Protein AF-A0A969P3Y6-F1 (afdb_monomer_lite)

pLDDT: mean 85.13, std 18.89, range [24.38, 98.81]

Secondary structure (DSSP, 8-state):
-EEEEEE-GGGGG---TT-S----S-------------PPP------TTHHHHHHHHSPPTTTTSHHHHHHHHHH--HHHHHHHH-TTS-HHHHHHHB-SSSS-TTSTT---TT-----S-HHHHHHHHHHTT-B--TT-SS-B-TT--B-EEEEEEE--HHHHHHHHHHHHHHHHHH--EEEEEEE-HHHHT-TTSTTTTT--SEEEEEEE--SS---HHHHSGGGS--GGGTT-SS-TT----HHHHHHHHHHHH---HHHHHHHHHHHHHHHHHHT-EEEEEEPPP-----TTEES---BTTB-GGGGGGG-EETT---------SS--S-S-TTS---HHHHHHHHHHHSS-SEE-GGGS-EESSBSS---TTTTSEEEEEEEE-TT-EEEBTTS-EEE--TT-EEE-TTS-EEE--SS-EEEEEEEE---B-

Radius of gyration: 25.03 Å; chains: 1; bounding box: 59×76×66 Å

Sequence (437 aa):
MAVETTEPTSAATDTDASATSEPDATETDTDASADSTTTPDDTATSDPGTEGSEIYTTPHPILSDVRVRQAIAYCANRLELIESVYPTLSEAEREELLMDTFLPRSHWAYTDDGITVYPFDPEKGQQLLEEAGWTLPDGEEIRVNADGDLLSVEFLTTDAQFRQTWSAVLEQQLRSNCGIDMVRNHTSASFVFGADSGLNRREFELAGFAWVGSVDPKGRTLYACDQSPLPSNNWEGQNYMGWCNERASQAIAIANSSLDREVRQEQYGIVQQEFTKDMVSLPLFNRLETEAASNNLVGFQPNPTEYYAANIHEWDMADDTDTVVIGFSQEPTTLFNLTESNANTRIVAGLLLNAPSATSYSYDYQPAALTQLPTIENGGATLETVEVQAGDMVWSADGQAIALEPGVEVVNVDNETVPFEGEPIMMNQLSVTFEYV

Structure (mmCIF, N/CA/C/O backbone):
data_AF-A0A969P3Y6-F1
#
_entry.id   AF-A0A969P3Y6-F1
#
loop_
_atom_site.group_PDB
_atom_site.id
_atom_site.type_symbol
_atom_site.label_atom_id
_atom_site.label_alt_id
_atom_site.label_comp_id
_atom_site.label_asym_id
_atom_site.label_entity_id
_atom_site.label_seq_id
_atom_site.pdbx_PDB_ins_code
_atom_site.Cartn_x
_atom_site.Cartn_y
_atom_site.Cartn_z
_atom_site.occupancy
_atom_site.B_iso_or_equiv
_atom_site.auth_seq_id
_atom_site.auth_comp_id
_atom_site.auth_asym_id
_atom_site.auth_atom_id
_atom_site.pdbx_PDB_model_num
ATOM 1 N N . MET A 1 1 ? -6.415 -7.490 9.780 1.00 91.00 1 MET A N 1
ATOM 2 C CA . MET A 1 1 ? -6.613 -6.272 8.950 1.00 91.00 1 MET A CA 1
ATOM 3 C C . MET A 1 1 ? -5.374 -5.401 9.098 1.00 91.00 1 MET A C 1
ATOM 5 O O . MET A 1 1 ? -4.800 -5.392 10.178 1.00 91.00 1 MET A O 1
ATOM 9 N N . ALA A 1 2 ? -4.935 -4.717 8.044 1.00 86.00 2 ALA A N 1
ATOM 10 C CA . ALA A 1 2 ? -3.775 -3.822 8.115 1.00 86.00 2 ALA A CA 1
ATOM 11 C C . ALA A 1 2 ? -4.185 -2.351 8.343 1.00 86.00 2 ALA A C 1
ATOM 13 O O . ALA A 1 2 ? -5.320 -1.958 8.068 1.00 86.00 2 ALA A O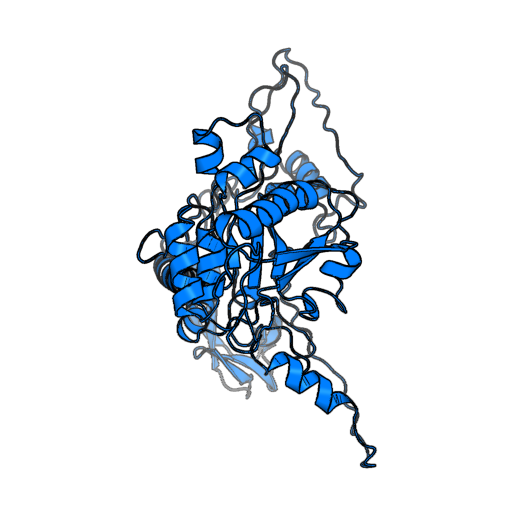 1
ATOM 14 N N . VAL A 1 3 ? -3.271 -1.549 8.885 1.00 91.62 3 VAL A N 1
ATOM 15 C CA . VAL A 1 3 ? -3.385 -0.093 9.038 1.00 91.62 3 VAL A CA 1
ATOM 16 C C . VAL A 1 3 ? -2.071 0.506 8.550 1.00 91.62 3 VAL A C 1
ATOM 18 O O . VAL A 1 3 ? -1.028 0.345 9.184 1.00 91.62 3 VAL A O 1
ATOM 21 N N . GLU A 1 4 ? -2.097 1.153 7.394 1.00 89.06 4 GLU A N 1
ATOM 22 C CA . GLU A 1 4 ? -0.883 1.357 6.602 1.00 89.06 4 GLU A CA 1
ATOM 23 C C . GLU A 1 4 ? -0.630 2.839 6.340 1.00 89.06 4 GLU A C 1
ATOM 25 O O . GLU A 1 4 ? -1.529 3.601 5.992 1.00 89.06 4 GLU A O 1
ATOM 30 N N . THR A 1 5 ? 0.623 3.254 6.485 1.00 83.38 5 THR A N 1
ATOM 31 C CA . THR A 1 5 ? 1.131 4.501 5.893 1.00 83.38 5 THR A CA 1
ATOM 32 C C . THR A 1 5 ? 1.957 4.157 4.662 1.00 83.38 5 THR A C 1
ATOM 34 O O . THR A 1 5 ? 2.551 3.083 4.634 1.00 83.38 5 THR A O 1
ATOM 37 N N . THR A 1 6 ? 2.098 5.068 3.709 1.00 79.62 6 THR A N 1
ATOM 38 C CA . THR A 1 6 ? 2.984 4.842 2.555 1.00 79.62 6 THR A CA 1
ATOM 39 C C . THR A 1 6 ? 4.203 5.729 2.653 1.00 79.62 6 THR A C 1
ATOM 41 O O . THR A 1 6 ? 4.089 6.919 2.934 1.00 79.62 6 THR A O 1
ATOM 44 N N . GLU A 1 7 ? 5.371 5.149 2.456 1.00 78.50 7 GLU A N 1
ATOM 45 C CA . GLU A 1 7 ? 6.631 5.864 2.383 1.00 78.50 7 GLU A CA 1
ATOM 46 C C . GLU A 1 7 ? 6.941 6.291 0.950 1.00 78.50 7 GLU A C 1
ATOM 48 O O . GLU A 1 7 ? 6.600 5.575 0.002 1.00 78.50 7 GLU A O 1
ATOM 53 N N . PRO A 1 8 ? 7.571 7.460 0.771 1.00 70.19 8 PRO A N 1
ATOM 54 C CA . PRO A 1 8 ? 8.028 7.881 -0.540 1.00 70.19 8 PRO A CA 1
ATOM 55 C C . PRO A 1 8 ? 9.098 6.917 -1.068 1.00 70.19 8 PRO A C 1
ATOM 57 O O . PRO A 1 8 ? 9.823 6.288 -0.301 1.00 70.19 8 PRO A O 1
ATOM 60 N N . THR A 1 9 ? 9.238 6.812 -2.389 1.00 67.50 9 THR A N 1
ATOM 61 C CA . THR A 1 9 ? 10.280 5.985 -3.024 1.00 67.50 9 THR A CA 1
ATOM 62 C C . THR A 1 9 ? 11.689 6.404 -2.580 1.00 67.50 9 THR A C 1
ATOM 64 O O . THR A 1 9 ? 12.592 5.571 -2.477 1.00 67.50 9 THR A O 1
ATOM 67 N N . SER A 1 10 ? 11.877 7.691 -2.274 1.00 57.78 10 SER A N 1
ATOM 68 C CA . SER A 1 10 ? 13.124 8.250 -1.739 1.00 57.78 10 SER A CA 1
ATOM 69 C C . SER A 1 10 ? 13.493 7.716 -0.341 1.00 57.78 10 SER A C 1
ATOM 71 O O . SER A 1 10 ? 14.684 7.665 -0.005 1.00 57.78 10 SER A O 1
ATOM 73 N N . ALA A 1 11 ? 12.513 7.206 0.419 1.00 52.41 11 ALA A N 1
ATOM 74 C CA . ALA A 1 11 ? 12.687 6.730 1.793 1.00 52.41 11 ALA A CA 1
ATOM 75 C C . ALA A 1 11 ? 13.373 5.384 1.954 1.00 52.41 11 ALA A C 1
ATOM 77 O O . ALA A 1 11 ? 13.751 5.023 3.065 1.00 52.41 11 ALA A O 1
ATOM 78 N N . ALA A 1 12 ? 13.722 4.711 0.856 1.00 50.59 12 ALA A N 1
ATOM 79 C CA . ALA A 1 12 ? 14.690 3.615 0.906 1.00 50.59 12 ALA A CA 1
ATOM 80 C C . ALA A 1 12 ? 16.062 4.037 1.507 1.00 50.59 12 ALA A C 1
ATOM 82 O O . ALA A 1 12 ? 16.940 3.195 1.708 1.00 50.59 12 ALA A O 1
ATOM 83 N N . THR A 1 13 ? 16.277 5.339 1.751 1.00 39.97 13 THR A N 1
ATOM 84 C CA . THR A 1 13 ? 17.450 5.929 2.413 1.00 39.97 13 THR A CA 1
ATOM 85 C C . THR A 1 13 ? 17.350 6.053 3.933 1.00 39.97 13 THR A C 1
ATOM 87 O O . THR A 1 13 ? 18.408 6.168 4.569 1.00 39.97 13 THR A O 1
ATOM 90 N N . ASP A 1 14 ? 16.150 6.036 4.527 1.00 35.59 14 ASP A N 1
ATOM 91 C CA . ASP A 1 14 ? 15.998 6.449 5.921 1.00 35.59 14 ASP A CA 1
ATOM 92 C C . ASP A 1 14 ? 16.254 5.292 6.892 1.00 35.59 14 ASP A C 1
ATOM 94 O O . ASP A 1 14 ? 15.471 4.364 7.097 1.00 35.59 14 ASP A O 1
ATOM 98 N N . THR A 1 15 ? 17.429 5.357 7.507 1.00 34.34 15 THR A N 1
ATOM 99 C CA . THR A 1 15 ? 17.795 4.567 8.671 1.00 34.34 15 THR A CA 1
ATOM 100 C C . THR A 1 15 ? 17.066 5.119 9.894 1.00 34.34 15 THR A C 1
ATOM 102 O O . THR A 1 15 ? 17.700 5.729 10.762 1.00 34.34 15 THR A O 1
ATOM 105 N N . ASP A 1 16 ? 15.767 4.850 10.037 1.00 32.66 16 ASP A N 1
ATOM 106 C CA . ASP A 1 16 ? 15.276 4.659 11.398 1.00 32.66 16 ASP A CA 1
ATOM 107 C C . ASP A 1 16 ? 16.062 3.452 11.925 1.00 32.66 16 ASP A C 1
ATOM 109 O O . ASP A 1 16 ? 16.075 2.379 11.315 1.00 32.66 16 ASP A O 1
ATOM 113 N N . ALA A 1 17 ? 16.829 3.638 12.998 1.00 27.12 17 ALA A N 1
ATOM 114 C CA . ALA A 1 17 ? 17.857 2.707 13.477 1.00 27.12 17 ALA A CA 1
ATOM 115 C C . ALA A 1 17 ? 17.296 1.370 14.031 1.00 27.12 17 ALA A C 1
ATOM 117 O O . ALA A 1 17 ? 17.933 0.707 14.850 1.00 27.12 17 ALA A O 1
ATOM 118 N N . SER A 1 18 ? 16.109 0.970 13.569 1.00 29.11 18 SER A N 1
ATOM 119 C CA . SER A 1 18 ? 15.451 -0.321 13.746 1.00 29.11 18 SER A CA 1
ATOM 120 C C . SER A 1 18 ? 15.251 -1.097 12.428 1.00 29.11 18 SER A C 1
ATOM 122 O O . SER A 1 18 ? 14.899 -2.273 12.487 1.00 29.11 18 SER A O 1
ATOM 124 N N . ALA A 1 19 ? 15.520 -0.511 11.252 1.00 31.53 19 ALA A N 1
ATOM 125 C CA . ALA A 1 19 ? 15.276 -1.126 9.944 1.00 31.53 19 ALA A CA 1
ATOM 126 C C . ALA A 1 19 ? 16.321 -2.198 9.560 1.00 31.53 19 ALA A C 1
ATOM 128 O O . ALA A 1 19 ? 17.075 -2.073 8.597 1.00 31.53 19 ALA A O 1
ATOM 129 N N . THR A 1 20 ? 16.344 -3.316 10.285 1.00 28.52 20 THR A N 1
ATOM 130 C CA . THR A 1 20 ? 16.565 -4.603 9.615 1.00 28.52 20 THR A CA 1
ATOM 131 C C . THR A 1 20 ? 15.234 -4.988 8.966 1.00 28.52 20 THR A C 1
ATOM 133 O O . THR A 1 20 ? 14.352 -5.489 9.661 1.00 28.52 20 THR A O 1
ATOM 136 N N . SER A 1 21 ? 15.116 -4.657 7.673 1.00 43.12 21 SER A N 1
ATOM 137 C CA . SER A 1 21 ? 14.054 -4.998 6.707 1.00 43.12 21 SER A CA 1
ATOM 138 C C . SER A 1 21 ? 12.615 -4.638 7.102 1.00 43.12 21 SER A C 1
ATOM 140 O O . SER A 1 21 ? 11.874 -5.491 7.583 1.00 43.12 21 SER A O 1
ATOM 142 N N . GLU A 1 22 ? 12.190 -3.400 6.826 1.00 49.25 22 GLU A N 1
ATOM 143 C CA . GLU A 1 22 ? 10.778 -3.142 6.496 1.00 49.25 22 GLU A CA 1
ATOM 144 C C . GLU A 1 22 ? 10.428 -3.853 5.172 1.00 49.25 22 GLU A C 1
ATOM 146 O O . GLU A 1 22 ? 11.333 -4.130 4.376 1.00 49.25 22 GLU A O 1
ATOM 151 N N . PRO A 1 23 ? 9.155 -4.218 4.933 1.00 48.88 23 PRO A N 1
ATOM 152 C CA . PRO A 1 23 ? 8.772 -4.916 3.721 1.00 48.88 23 PRO A CA 1
ATOM 153 C C . PRO A 1 23 ? 8.865 -3.936 2.551 1.00 48.88 23 PRO A C 1
ATOM 155 O O . PRO A 1 23 ? 8.023 -3.062 2.361 1.00 48.88 23 PRO A O 1
ATOM 158 N N . ASP A 1 24 ? 9.936 -4.072 1.782 1.00 43.28 24 ASP A N 1
ATOM 159 C CA . ASP A 1 24 ? 10.091 -3.373 0.521 1.00 43.28 24 ASP A CA 1
ATOM 160 C C . ASP A 1 24 ? 9.062 -3.942 -0.476 1.00 43.28 24 ASP A C 1
ATOM 162 O O . ASP A 1 24 ? 8.789 -5.147 -0.495 1.00 43.28 24 ASP A O 1
ATOM 166 N N . ALA A 1 25 ? 8.481 -3.086 -1.319 1.00 38.41 25 ALA A N 1
ATOM 167 C CA . ALA A 1 25 ? 7.599 -3.519 -2.410 1.00 38.41 25 ALA A CA 1
ATOM 168 C C . ALA A 1 25 ? 8.383 -4.244 -3.526 1.00 38.41 25 ALA A C 1
ATOM 170 O O . ALA A 1 25 ? 7.842 -4.579 -4.585 1.00 38.41 25 ALA A O 1
ATOM 171 N N . THR A 1 26 ? 9.682 -4.477 -3.313 1.00 35.44 26 THR A N 1
ATOM 172 C CA . THR A 1 26 ? 10.519 -5.291 -4.175 1.00 35.44 26 THR A CA 1
ATOM 173 C C . THR A 1 26 ? 10.137 -6.760 -4.019 1.00 35.44 26 THR A C 1
ATOM 175 O O . THR A 1 26 ? 10.695 -7.501 -3.218 1.00 35.44 26 THR A O 1
ATOM 178 N N . GLU A 1 27 ? 9.189 -7.211 -4.847 1.00 37.91 27 GLU A N 1
ATOM 179 C CA . GLU A 1 27 ? 9.102 -8.631 -5.194 1.00 37.91 27 GLU A CA 1
ATOM 180 C C . GLU A 1 27 ? 10.489 -9.042 -5.707 1.00 37.91 27 GLU A C 1
ATOM 182 O O . GLU A 1 27 ? 10.922 -8.598 -6.780 1.00 37.91 27 GLU A O 1
ATOM 187 N N . THR A 1 28 ? 11.218 -9.826 -4.916 1.00 28.14 28 THR A N 1
ATOM 188 C CA . THR A 1 28 ? 12.284 -10.654 -5.451 1.00 28.14 28 THR A CA 1
ATOM 189 C C . THR A 1 28 ? 11.595 -11.762 -6.228 1.00 28.14 28 THR A C 1
ATOM 191 O O . THR A 1 28 ? 10.902 -12.578 -5.625 1.00 28.14 28 THR A O 1
ATOM 194 N N . ASP A 1 29 ? 11.790 -11.806 -7.546 1.00 26.53 29 ASP A N 1
ATOM 195 C CA . ASP A 1 29 ? 11.597 -13.034 -8.319 1.00 26.53 29 ASP A CA 1
ATOM 196 C C . ASP A 1 29 ? 12.613 -14.064 -7.804 1.00 26.53 29 ASP A C 1
ATOM 198 O O . ASP A 1 29 ? 13.696 -14.254 -8.359 1.00 26.53 29 ASP A O 1
ATOM 202 N N . THR A 1 30 ? 12.324 -14.682 -6.663 1.00 26.14 30 THR A N 1
ATOM 203 C CA . THR A 1 30 ? 13.004 -15.898 -6.241 1.00 26.14 30 THR A CA 1
ATOM 204 C C . THR A 1 30 ? 12.264 -17.061 -6.862 1.00 26.14 30 THR A C 1
ATOM 206 O O . THR A 1 30 ? 11.491 -17.755 -6.205 1.00 26.14 30 THR A O 1
ATOM 209 N N . ASP A 1 31 ? 12.562 -17.293 -8.136 1.00 28.64 31 ASP A N 1
ATOM 210 C CA . ASP A 1 31 ? 12.512 -18.627 -8.715 1.00 28.64 31 ASP A CA 1
ATOM 211 C C . ASP A 1 31 ? 13.604 -19.460 -8.020 1.00 28.64 31 ASP A C 1
ATOM 213 O O . ASP A 1 31 ? 14.749 -19.583 -8.458 1.00 28.64 31 ASP A O 1
ATOM 217 N N . ALA A 1 32 ? 13.281 -19.957 -6.827 1.00 24.62 32 ALA A N 1
ATOM 218 C CA . ALA A 1 32 ? 14.110 -20.898 -6.094 1.00 24.62 32 ALA A CA 1
ATOM 219 C C . ALA A 1 32 ? 13.413 -22.256 -6.120 1.00 24.62 32 ALA A C 1
ATOM 221 O O . ALA A 1 32 ? 12.690 -22.640 -5.202 1.00 24.62 32 ALA A O 1
ATOM 222 N N . SER A 1 33 ? 13.658 -22.989 -7.206 1.00 24.38 33 SER A N 1
ATOM 223 C CA . SER A 1 33 ? 13.419 -24.426 -7.297 1.00 24.38 33 SER A CA 1
ATOM 224 C C . SER A 1 33 ? 14.008 -25.129 -6.069 1.00 24.38 33 SER A C 1
ATOM 226 O O . SER A 1 33 ? 15.223 -25.144 -5.848 1.00 24.38 33 SER A O 1
ATOM 228 N N . ALA A 1 34 ? 13.130 -25.686 -5.237 1.00 24.72 34 ALA A N 1
ATOM 229 C CA . ALA A 1 34 ? 13.506 -26.508 -4.103 1.00 24.72 34 ALA A CA 1
ATOM 230 C C . ALA A 1 34 ? 13.937 -27.897 -4.599 1.00 24.72 34 ALA A C 1
ATOM 232 O O . ALA A 1 34 ? 13.100 -28.765 -4.849 1.00 24.72 34 ALA A O 1
ATOM 233 N N . ASP A 1 35 ? 15.247 -28.135 -4.701 1.00 27.16 35 ASP A N 1
ATOM 234 C CA . ASP A 1 35 ? 15.779 -29.498 -4.749 1.00 27.16 35 ASP A CA 1
ATOM 235 C C . ASP A 1 35 ? 15.896 -30.052 -3.322 1.00 27.16 35 ASP A C 1
ATOM 237 O O . ASP A 1 35 ? 16.720 -29.620 -2.514 1.00 27.16 35 ASP A O 1
ATOM 241 N N . SER A 1 36 ? 15.043 -31.023 -3.006 1.00 24.70 36 SER A N 1
ATOM 242 C CA . SER A 1 36 ? 15.233 -31.931 -1.877 1.00 24.70 36 SER A CA 1
ATOM 243 C C . SER A 1 36 ? 14.498 -33.239 -2.153 1.00 24.70 36 SER A C 1
ATOM 245 O O . SER A 1 36 ? 13.406 -33.516 -1.649 1.00 24.70 36 SER A O 1
ATOM 247 N N . THR A 1 37 ? 15.106 -34.091 -2.978 1.00 27.83 37 THR A N 1
ATOM 248 C CA . THR A 1 37 ? 14.718 -35.501 -3.046 1.00 27.83 37 THR A CA 1
ATOM 249 C C . THR A 1 37 ? 15.161 -36.226 -1.774 1.00 27.83 37 THR A C 1
ATOM 251 O O . THR A 1 37 ? 16.279 -36.735 -1.692 1.00 27.83 37 THR A O 1
ATOM 254 N N . THR A 1 38 ? 14.262 -36.357 -0.800 1.00 26.83 38 THR A N 1
ATOM 255 C CA . THR A 1 38 ? 14.340 -37.439 0.193 1.00 26.83 38 THR A CA 1
ATOM 256 C C . THR A 1 38 ? 12.955 -38.020 0.449 1.00 26.83 38 THR A C 1
ATOM 258 O O . THR A 1 38 ? 12.089 -37.385 1.037 1.00 26.83 38 THR A O 1
ATOM 261 N N . THR A 1 39 ? 12.751 -39.253 -0.011 1.00 29.27 39 THR A N 1
ATOM 262 C CA . THR A 1 39 ? 11.602 -40.107 0.322 1.00 29.27 39 THR A CA 1
ATOM 263 C C . THR A 1 39 ? 11.512 -40.341 1.835 1.00 29.27 39 THR A C 1
ATOM 265 O O . THR A 1 39 ? 12.500 -40.829 2.397 1.00 29.27 39 THR A O 1
ATOM 268 N N . PRO A 1 40 ? 10.363 -40.101 2.495 1.00 33.41 40 PRO A N 1
ATOM 269 C CA . PRO A 1 40 ? 10.151 -40.536 3.869 1.00 33.41 40 PRO A CA 1
ATOM 270 C C . PRO A 1 40 ? 9.659 -41.986 3.898 1.00 33.41 40 PRO A C 1
ATOM 272 O O . PRO A 1 40 ? 8.704 -42.352 3.216 1.00 33.41 40 PRO A O 1
ATOM 275 N N . ASP A 1 41 ? 10.337 -42.801 4.700 1.00 26.72 41 ASP A N 1
ATOM 276 C CA . ASP A 1 41 ? 9.896 -44.132 5.109 1.00 26.72 41 ASP A CA 1
ATOM 277 C C . ASP A 1 41 ? 8.777 -43.978 6.158 1.00 26.72 41 ASP A C 1
ATOM 279 O O . ASP A 1 41 ? 8.910 -43.221 7.125 1.00 26.72 41 ASP A O 1
ATOM 283 N N . ASP A 1 42 ? 7.664 -44.674 5.938 1.00 34.94 42 ASP A N 1
ATOM 284 C CA . ASP A 1 42 ? 6.438 -44.623 6.737 1.00 34.94 42 ASP A CA 1
ATOM 285 C C . ASP A 1 42 ? 6.679 -45.133 8.168 1.00 34.94 42 ASP A C 1
ATOM 287 O O . ASP A 1 42 ? 6.760 -46.338 8.418 1.00 34.94 42 ASP A O 1
ATOM 291 N N . THR A 1 43 ? 6.684 -44.228 9.150 1.00 28.95 43 THR A N 1
ATOM 292 C CA . THR A 1 43 ? 6.306 -44.573 10.529 1.00 28.95 43 THR A CA 1
ATOM 293 C C . THR A 1 43 ? 5.486 -43.445 11.142 1.00 28.95 43 THR A C 1
ATOM 295 O O . THR A 1 43 ? 5.985 -42.375 11.469 1.00 28.95 43 THR A O 1
ATOM 298 N N . ALA A 1 44 ? 4.187 -43.704 11.287 1.00 36.09 44 ALA A N 1
ATOM 299 C CA . ALA A 1 44 ? 3.222 -42.784 11.863 1.00 36.09 44 ALA A CA 1
ATOM 300 C C . ALA A 1 44 ? 3.530 -42.493 13.342 1.00 36.09 44 ALA A C 1
ATOM 302 O O . ALA A 1 44 ? 3.297 -43.325 14.224 1.00 36.09 44 ALA A O 1
ATOM 303 N N . THR A 1 45 ? 3.984 -41.275 13.611 1.00 29.34 45 THR A N 1
ATOM 304 C CA . THR A 1 45 ? 3.849 -40.602 14.905 1.00 29.34 45 THR A CA 1
ATOM 305 C C . THR A 1 45 ? 3.008 -39.355 14.683 1.00 29.34 45 THR A C 1
ATOM 307 O O . THR A 1 45 ? 3.297 -38.582 13.779 1.00 29.34 45 THR A O 1
ATOM 310 N N . SER A 1 46 ? 1.942 -39.208 15.472 1.00 31.14 46 SER A N 1
ATOM 311 C CA . SER A 1 46 ? 0.978 -38.104 15.423 1.00 31.14 46 SER A CA 1
ATOM 312 C C . SER A 1 46 ? 1.667 -36.741 15.314 1.00 31.14 46 SER A C 1
ATOM 314 O O . SER A 1 46 ? 2.413 -36.361 16.217 1.00 31.14 46 SER A O 1
ATOM 316 N N . ASP A 1 47 ? 1.400 -36.053 14.209 1.00 34.03 47 ASP A N 1
ATOM 317 C CA . ASP A 1 47 ? 1.963 -34.762 13.830 1.00 34.03 47 ASP A CA 1
ATOM 318 C C . ASP A 1 47 ? 1.311 -33.611 14.630 1.00 34.03 47 ASP A C 1
ATOM 320 O O . ASP A 1 47 ? 0.084 -33.472 14.596 1.00 34.03 47 ASP A O 1
ATOM 324 N N . PRO A 1 48 ? 2.084 -32.774 15.349 1.00 35.88 48 PRO A N 1
ATOM 325 C CA . PRO A 1 48 ? 1.575 -31.553 15.974 1.00 35.88 48 PRO A CA 1
ATOM 326 C C . PRO A 1 48 ? 1.157 -30.460 14.963 1.00 35.88 48 PRO A C 1
ATOM 328 O O . PRO A 1 48 ? 0.575 -29.458 15.369 1.00 35.88 48 PRO A O 1
ATOM 331 N N . GLY A 1 49 ? 1.383 -30.641 13.655 1.00 38.09 49 GLY A N 1
ATOM 332 C CA . GLY A 1 49 ? 1.030 -29.681 12.599 1.00 38.09 49 GLY A CA 1
ATOM 333 C C . GLY A 1 49 ? -0.469 -29.483 12.322 1.00 38.09 49 GLY A C 1
ATOM 334 O O . GLY A 1 49 ? -0.837 -28.562 11.594 1.00 38.09 49 GLY A O 1
ATOM 335 N N . THR A 1 50 ? -1.357 -30.296 12.906 1.00 37.84 50 THR A N 1
ATOM 336 C CA . THR A 1 50 ? -2.807 -30.179 12.636 1.00 37.84 50 THR A CA 1
ATOM 337 C C . THR A 1 50 ? -3.438 -28.961 13.329 1.00 37.84 50 THR A C 1
ATOM 339 O O . THR A 1 50 ? -4.351 -28.360 12.772 1.00 37.84 50 THR A O 1
ATOM 342 N N . GLU A 1 51 ? -2.920 -28.526 14.486 1.00 38.72 51 GLU A N 1
ATOM 343 C CA . GLU A 1 51 ? -3.448 -27.346 15.202 1.00 38.72 51 GLU A CA 1
ATOM 344 C C . GLU A 1 51 ? -3.098 -26.018 14.503 1.00 38.72 51 GLU A C 1
ATOM 346 O O . GLU A 1 51 ? -3.899 -25.087 14.515 1.00 38.72 51 GLU A O 1
ATOM 351 N N . GLY A 1 52 ? -1.940 -25.926 13.835 1.00 42.31 52 GLY A N 1
ATOM 352 C CA . GLY A 1 52 ? -1.503 -24.695 13.158 1.00 42.31 52 GLY A CA 1
ATOM 353 C C . GLY A 1 52 ? -2.291 -24.368 11.884 1.00 42.31 52 GLY A C 1
ATOM 354 O O . GLY A 1 52 ? -2.493 -23.202 11.568 1.00 42.31 52 GLY A O 1
ATOM 355 N N . SER A 1 53 ? -2.783 -25.383 11.168 1.00 48.97 53 SER A N 1
ATOM 356 C CA . SER A 1 53 ? -3.580 -25.222 9.940 1.00 48.97 53 SER A CA 1
ATOM 357 C C . SER A 1 53 ? -4.983 -24.647 10.203 1.00 48.97 53 SER A C 1
ATOM 359 O O . SER A 1 53 ? -5.516 -23.890 9.388 1.00 48.97 53 SER A O 1
ATOM 361 N N . GLU A 1 54 ? -5.607 -24.990 11.335 1.00 48.69 54 GLU A N 1
ATOM 362 C CA . GLU A 1 54 ? -6.973 -24.543 11.650 1.00 48.69 54 GLU A CA 1
ATOM 363 C C . GLU A 1 54 ? -7.046 -23.047 12.000 1.00 48.69 54 GLU A C 1
ATOM 365 O O . GLU A 1 54 ? -8.037 -22.390 11.676 1.00 48.69 54 GLU A O 1
ATOM 370 N N . ILE A 1 55 ? -5.986 -22.468 12.578 1.00 59.19 55 ILE A N 1
ATOM 371 C CA . ILE A 1 55 ? -5.948 -21.043 12.959 1.00 59.19 55 ILE A CA 1
ATOM 372 C C . ILE A 1 55 ? -6.084 -20.138 11.727 1.00 59.19 55 ILE A C 1
ATOM 374 O O . ILE A 1 55 ? -6.834 -19.167 11.755 1.00 59.19 55 ILE A O 1
ATOM 378 N N . TYR A 1 56 ? -5.430 -20.483 10.616 1.00 65.62 56 TYR A N 1
ATOM 379 C CA . TYR A 1 56 ? -5.444 -19.651 9.407 1.00 65.62 56 TYR A CA 1
ATOM 380 C C . TYR A 1 56 ? -6.661 -19.856 8.505 1.00 65.62 56 TYR A C 1
ATOM 382 O O . TYR A 1 56 ? -6.869 -19.081 7.571 1.00 65.62 56 TYR A O 1
ATOM 390 N N . THR A 1 57 ? -7.465 -20.884 8.780 1.00 65.81 57 THR A N 1
ATOM 391 C CA . THR A 1 57 ? -8.734 -21.149 8.087 1.00 65.81 57 THR A CA 1
ATOM 392 C C . THR A 1 57 ? -9.949 -20.719 8.912 1.00 65.81 57 THR A C 1
ATOM 394 O O . THR A 1 57 ? -11.058 -20.662 8.379 1.00 65.81 57 THR A O 1
ATOM 397 N N . THR A 1 58 ? -9.749 -20.362 10.185 1.00 75.25 58 THR A N 1
ATOM 398 C CA . THR A 1 58 ? -10.797 -19.845 11.068 1.00 75.25 58 THR A CA 1
ATOM 399 C C . THR A 1 58 ? -10.908 -18.325 10.918 1.00 75.25 58 THR A C 1
ATOM 401 O O . THR A 1 58 ? -9.947 -17.609 11.201 1.00 75.25 58 THR A O 1
ATOM 404 N N . PRO A 1 59 ? -12.066 -17.787 10.492 1.00 82.88 59 PRO A N 1
ATOM 405 C CA . PRO A 1 59 ? -12.263 -16.345 10.422 1.00 82.88 59 PRO A CA 1
ATOM 406 C C . PRO A 1 59 ? -12.123 -15.693 11.800 1.00 82.88 59 PRO A C 1
ATOM 408 O O . PRO A 1 59 ? -12.657 -16.194 12.789 1.00 82.88 59 PRO A O 1
ATOM 411 N N . HIS A 1 60 ? -11.459 -14.538 11.858 1.00 90.88 60 HIS A N 1
ATOM 412 C CA . HIS A 1 60 ? -11.324 -13.773 13.097 1.00 90.88 60 HIS A CA 1
ATOM 413 C C . HIS A 1 60 ? -12.713 -13.423 13.675 1.00 90.88 60 HIS A C 1
ATOM 415 O O . HIS A 1 60 ? -13.536 -12.864 12.944 1.00 90.88 60 HIS A O 1
ATOM 421 N N . PRO A 1 61 ? -12.994 -13.661 14.970 1.00 91.56 61 PRO A N 1
ATOM 422 C CA . PRO A 1 61 ? -14.344 -13.523 15.535 1.00 91.56 61 PRO A CA 1
ATOM 423 C C . PRO A 1 61 ? -14.919 -12.102 15.417 1.00 91.56 61 PRO A C 1
ATOM 425 O O . PRO A 1 61 ? -16.110 -11.933 15.190 1.00 91.56 61 PRO A O 1
ATOM 428 N N . ILE A 1 62 ? -14.061 -11.084 15.527 1.00 96.31 62 ILE A N 1
ATOM 429 C CA . ILE A 1 62 ? -14.421 -9.665 15.370 1.00 96.31 62 ILE A CA 1
ATOM 430 C C . ILE A 1 62 ? -14.243 -9.179 13.919 1.00 96.31 62 ILE A C 1
ATOM 432 O O . ILE A 1 62 ? -15.189 -8.737 13.274 1.00 96.31 62 ILE A O 1
ATOM 436 N N . LEU A 1 63 ? -13.017 -9.266 13.393 1.00 95.94 63 LEU A N 1
ATOM 437 C CA . LEU A 1 63 ? -12.620 -8.639 12.131 1.00 95.94 63 LEU A CA 1
ATOM 438 C C . LEU A 1 63 ? -13.069 -9.385 10.869 1.00 95.94 63 LEU A C 1
ATOM 440 O O . LEU A 1 63 ? -12.841 -8.870 9.776 1.00 95.94 63 LEU A O 1
ATOM 444 N N . SER A 1 64 ? -13.694 -10.565 10.972 1.00 94.06 64 SER A N 1
ATOM 445 C CA . SER A 1 64 ? -14.292 -11.236 9.805 1.00 94.06 64 SER A CA 1
ATOM 446 C C . SER A 1 64 ? -15.523 -10.495 9.273 1.00 94.06 64 SER A C 1
ATOM 448 O O . SER A 1 64 ? -15.768 -10.519 8.064 1.00 94.06 64 SER A O 1
ATOM 450 N N . ASP A 1 65 ? -16.240 -9.760 10.129 1.00 97.19 65 ASP A N 1
ATOM 451 C CA . ASP A 1 65 ? -17.347 -8.904 9.712 1.00 97.19 65 ASP A CA 1
ATOM 452 C C . ASP A 1 65 ? -16.820 -7.601 9.095 1.00 97.19 65 ASP A C 1
ATOM 454 O O . ASP A 1 65 ? -16.206 -6.762 9.761 1.00 97.19 65 ASP A O 1
ATOM 458 N N . VAL A 1 66 ? -17.093 -7.410 7.802 1.00 97.50 66 VAL A N 1
ATOM 459 C CA . VAL A 1 66 ? -16.694 -6.203 7.066 1.00 97.50 66 VAL A CA 1
ATOM 460 C C . VAL A 1 66 ? -17.228 -4.928 7.714 1.00 97.50 66 VAL A C 1
ATOM 462 O O . VAL A 1 66 ? -16.544 -3.911 7.694 1.00 97.50 66 VAL A O 1
ATOM 465 N N . ARG A 1 67 ? -18.394 -4.974 8.368 1.00 98.62 67 ARG A N 1
ATOM 466 C CA . ARG A 1 67 ? -18.986 -3.805 9.033 1.00 98.62 67 ARG A CA 1
ATOM 467 C C . ARG A 1 67 ? -18.129 -3.322 10.196 1.00 98.62 67 ARG A C 1
ATOM 469 O O . ARG A 1 67 ? -18.050 -2.118 10.411 1.00 98.62 67 ARG A O 1
ATOM 476 N N . VAL A 1 68 ? -17.441 -4.226 10.900 1.00 98.56 68 VAL A N 1
ATOM 477 C CA . VAL A 1 68 ? -16.506 -3.849 11.971 1.00 98.56 68 VAL A CA 1
ATOM 478 C C . VAL A 1 68 ? -15.263 -3.178 11.386 1.00 98.56 68 VAL A C 1
ATOM 480 O O . VAL A 1 68 ? -14.848 -2.133 11.881 1.00 98.56 68 VAL A O 1
ATOM 483 N N . ARG A 1 69 ? -14.709 -3.710 10.288 1.00 98.38 69 ARG A N 1
ATOM 484 C CA . ARG A 1 69 ? -13.560 -3.092 9.597 1.00 98.38 69 ARG A CA 1
ATOM 485 C C . ARG A 1 69 ? -13.904 -1.706 9.045 1.00 98.38 69 ARG A C 1
ATOM 487 O O . ARG A 1 69 ? -13.159 -0.750 9.233 1.00 98.38 69 ARG A O 1
ATOM 494 N N . GLN A 1 70 ? -15.075 -1.581 8.425 1.00 98.69 70 GLN A N 1
ATOM 495 C CA . GLN A 1 70 ? -15.609 -0.307 7.948 1.00 98.69 70 GLN A CA 1
ATOM 496 C C . GLN A 1 70 ? -15.868 0.668 9.100 1.00 98.69 70 GLN A C 1
ATOM 498 O O . GLN A 1 70 ? -15.563 1.851 8.969 1.00 98.69 70 GLN A O 1
ATOM 503 N N . ALA A 1 71 ? -16.379 0.192 10.240 1.00 98.75 71 ALA A N 1
ATOM 504 C CA . ALA A 1 71 ? -16.544 1.026 11.422 1.00 98.75 71 ALA A CA 1
ATOM 505 C C . ALA A 1 71 ? -15.203 1.588 11.899 1.00 98.75 71 ALA A C 1
ATOM 507 O O . ALA A 1 71 ? -15.106 2.798 12.051 1.00 98.75 71 ALA A O 1
ATOM 508 N N . ILE A 1 72 ? -14.156 0.763 12.037 1.00 98.69 72 ILE A N 1
ATOM 509 C CA . ILE A 1 72 ? -12.801 1.232 12.391 1.00 98.69 72 ILE A CA 1
ATOM 510 C C . ILE A 1 72 ? -12.370 2.396 11.483 1.00 98.69 72 ILE A C 1
ATOM 512 O O . ILE A 1 72 ? -11.921 3.424 11.988 1.00 98.69 72 ILE A O 1
ATOM 516 N N . ALA A 1 73 ? -12.578 2.275 10.167 1.00 98.44 73 ALA A N 1
ATOM 517 C CA . ALA A 1 73 ? -12.250 3.328 9.206 1.00 98.44 73 ALA A CA 1
ATOM 518 C C . ALA A 1 73 ? -13.060 4.623 9.421 1.00 98.44 73 ALA A C 1
ATOM 520 O O . ALA A 1 73 ? -12.481 5.706 9.447 1.00 98.44 73 ALA A O 1
ATOM 521 N N . TYR A 1 74 ? -14.378 4.525 9.630 1.00 98.75 74 TYR A N 1
ATOM 522 C CA . TYR A 1 74 ? -15.247 5.681 9.900 1.00 98.75 74 TYR A CA 1
ATOM 523 C C . TYR A 1 74 ? -14.958 6.363 11.249 1.00 98.75 74 TYR A C 1
ATOM 525 O O . TYR A 1 74 ? -15.137 7.574 11.388 1.00 98.75 74 TYR A O 1
ATOM 533 N N . CYS A 1 75 ? -14.508 5.599 12.246 1.00 98.50 75 CYS A N 1
ATOM 534 C CA . CYS A 1 75 ? -14.225 6.083 13.598 1.00 98.50 75 CYS A CA 1
ATOM 535 C C . CYS A 1 75 ? -12.840 6.740 13.736 1.00 98.50 75 CYS A C 1
ATOM 537 O O . CYS A 1 75 ? -12.577 7.376 14.762 1.00 98.50 75 CYS A O 1
ATOM 539 N N . ALA A 1 76 ? -11.971 6.597 12.730 1.00 98.44 76 ALA A N 1
ATOM 540 C CA . ALA A 1 76 ? -10.625 7.156 12.701 1.00 98.44 76 ALA A CA 1
ATOM 541 C C . ALA A 1 76 ? -10.603 8.522 11.992 1.00 98.44 76 ALA A C 1
ATOM 543 O O . ALA A 1 76 ? -10.821 8.624 10.782 1.00 98.44 76 ALA A O 1
ATOM 544 N N . ASN A 1 77 ? -10.276 9.590 12.723 1.00 98.44 77 ASN A N 1
ATOM 545 C CA . ASN A 1 77 ? -9.998 10.893 12.126 1.00 98.44 77 ASN A CA 1
ATOM 546 C C . ASN A 1 77 ? -8.551 10.923 11.611 1.00 98.44 77 ASN A C 1
ATOM 548 O O . ASN A 1 77 ? -7.617 11.310 12.322 1.00 98.44 77 ASN A O 1
ATOM 552 N N . ARG A 1 78 ? -8.376 10.508 10.349 1.00 97.88 78 ARG A N 1
ATOM 553 C CA . ARG A 1 78 ? -7.074 10.433 9.660 1.00 97.88 78 ARG A CA 1
ATOM 554 C C . ARG A 1 78 ? -6.334 11.778 9.604 1.00 97.88 78 ARG A C 1
ATOM 556 O O . ARG A 1 78 ? -5.111 11.782 9.667 1.00 97.88 78 ARG A O 1
ATOM 563 N N . LEU A 1 79 ? -7.028 12.920 9.586 1.00 98.06 79 LEU A N 1
ATOM 564 C CA . LEU A 1 79 ? -6.374 14.239 9.606 1.00 98.06 79 LEU A CA 1
ATOM 565 C C . LEU A 1 79 ? -5.751 14.583 10.967 1.00 98.06 79 LEU A C 1
ATOM 567 O O . LEU A 1 79 ? -4.686 15.203 11.013 1.00 98.06 79 LEU A O 1
ATOM 571 N N . GLU A 1 80 ? -6.379 14.170 12.070 1.00 98.19 80 GLU A N 1
ATOM 572 C CA . GLU A 1 80 ? -5.809 14.305 13.422 1.00 98.19 80 GLU A CA 1
ATOM 573 C C . GLU A 1 80 ? -4.639 13.336 13.643 1.00 98.19 80 GLU A C 1
ATOM 575 O O . GLU A 1 80 ? -3.664 13.674 14.315 1.00 98.19 80 GLU A O 1
ATOM 580 N N . LEU A 1 81 ? -4.700 12.149 13.031 1.00 98.38 81 LEU A N 1
ATOM 581 C CA . LEU A 1 81 ? -3.583 11.203 13.005 1.00 98.38 81 LEU A CA 1
ATOM 582 C C . LEU A 1 81 ? -2.353 11.833 12.337 1.00 98.38 81 LEU A C 1
ATOM 584 O O . LEU A 1 81 ? -1.273 11.817 12.929 1.00 98.38 81 LEU A O 1
ATOM 588 N N . ILE A 1 82 ? -2.531 12.462 11.170 1.00 98.06 82 ILE A N 1
ATOM 589 C CA . ILE A 1 82 ? -1.469 13.215 10.481 1.00 98.06 82 ILE A CA 1
ATOM 590 C C . ILE A 1 82 ? -0.979 14.381 11.352 1.00 98.06 82 ILE A C 1
ATOM 592 O O . ILE A 1 82 ? 0.226 14.562 11.503 1.00 98.06 82 ILE A O 1
ATOM 596 N N . GLU A 1 83 ? -1.881 15.149 11.975 1.00 98.06 83 GLU A N 1
ATOM 597 C CA . GLU A 1 83 ? -1.517 16.279 12.852 1.00 98.06 83 GLU A CA 1
ATOM 598 C C . GLU A 1 83 ? -0.606 15.868 14.005 1.00 98.06 83 GLU A C 1
ATOM 600 O O . GLU A 1 83 ? 0.308 16.603 14.373 1.00 98.06 83 GLU A O 1
ATOM 605 N N . SER A 1 84 ? -0.847 14.682 14.570 1.00 97.88 84 SER A N 1
ATOM 606 C CA . SER A 1 84 ? -0.092 14.186 15.720 1.00 97.88 84 SER A CA 1
ATOM 607 C C . SER A 1 84 ? 1.396 13.991 15.421 1.00 97.88 84 SER A C 1
ATOM 609 O O . SER A 1 84 ? 2.229 14.170 16.311 1.00 97.88 84 SER A O 1
ATOM 611 N N . VAL A 1 85 ? 1.733 13.657 14.170 1.00 96.38 85 VAL A N 1
ATOM 612 C CA . VAL A 1 85 ? 3.109 13.422 13.711 1.00 96.38 85 VAL A CA 1
ATOM 613 C C . VAL A 1 85 ? 3.669 14.578 12.878 1.00 96.38 85 VAL A C 1
ATOM 615 O O . VAL A 1 85 ? 4.880 14.787 12.877 1.00 96.38 85 VAL A O 1
ATOM 618 N N . TYR A 1 86 ? 2.807 15.382 12.250 1.00 96.25 86 TYR A N 1
ATOM 619 C CA . TYR A 1 86 ? 3.169 16.550 11.444 1.00 96.25 86 TYR A CA 1
ATOM 620 C C . TYR A 1 86 ? 2.384 17.810 11.876 1.00 96.25 86 TYR A C 1
ATOM 622 O O . TYR A 1 86 ? 1.594 18.359 11.102 1.00 96.25 86 TYR A O 1
ATOM 630 N N . PRO A 1 87 ? 2.607 18.327 13.101 1.00 95.88 87 PRO A N 1
ATOM 631 C CA . PRO A 1 87 ? 1.783 19.390 13.695 1.00 95.88 87 PRO A CA 1
ATOM 632 C C . PRO A 1 87 ? 1.959 20.770 13.045 1.00 95.88 87 PRO A C 1
ATOM 634 O O . PRO A 1 87 ? 1.243 21.712 13.375 1.00 95.88 87 PRO A O 1
ATOM 637 N N . THR A 1 88 ? 2.951 20.930 12.167 1.00 95.56 88 THR A N 1
ATOM 638 C CA . THR A 1 88 ? 3.235 22.196 11.479 1.00 95.56 88 THR A CA 1
ATOM 639 C C . THR A 1 88 ? 2.508 22.335 10.149 1.00 95.56 88 THR A C 1
ATOM 641 O O . THR A 1 88 ? 2.501 23.434 9.598 1.00 95.56 88 THR A O 1
ATOM 644 N N . LEU A 1 89 ? 1.930 21.249 9.628 1.00 96.00 89 LEU A N 1
ATOM 645 C CA . LEU A 1 89 ? 1.196 21.275 8.370 1.00 96.00 89 LEU A CA 1
ATOM 646 C C . LEU A 1 89 ? -0.147 21.981 8.551 1.00 96.00 89 LEU A C 1
ATOM 648 O O . LEU A 1 89 ? -0.882 21.758 9.520 1.00 96.00 89 LEU A O 1
ATOM 652 N N . SER A 1 90 ? -0.492 22.811 7.577 1.00 96.69 90 SER A N 1
ATOM 653 C CA . SER A 1 90 ? -1.853 23.302 7.409 1.00 96.69 90 SER A CA 1
ATOM 654 C C . SER A 1 90 ? -2.818 22.144 7.140 1.00 96.69 90 SER A C 1
ATOM 656 O O . SER A 1 90 ? -2.429 21.039 6.776 1.00 96.69 90 SER A O 1
ATOM 658 N N . GLU A 1 91 ? -4.113 22.380 7.332 1.00 94.62 91 GLU A N 1
ATOM 659 C CA . GLU A 1 91 ? -5.143 21.379 7.029 1.00 94.62 91 GLU A CA 1
ATOM 660 C C . GLU A 1 91 ? -5.107 20.939 5.558 1.00 94.62 91 GLU A C 1
ATOM 662 O O . GLU A 1 91 ? -5.139 19.745 5.292 1.00 94.62 91 GLU A O 1
ATOM 667 N N . ALA A 1 92 ? -4.915 21.878 4.624 1.00 96.19 92 ALA A N 1
ATOM 668 C CA . ALA A 1 92 ? -4.802 21.575 3.197 1.00 96.19 92 ALA A CA 1
ATOM 669 C C . ALA A 1 92 ? -3.598 20.666 2.881 1.00 96.19 92 ALA A C 1
ATOM 671 O O . ALA A 1 92 ? -3.742 19.694 2.150 1.00 96.19 92 ALA A O 1
ATOM 672 N N . GLU A 1 93 ? -2.433 20.925 3.484 1.00 95.12 93 GLU A N 1
ATOM 673 C CA . GLU A 1 93 ? -1.253 20.058 3.322 1.00 95.12 93 GLU A CA 1
ATOM 674 C C . GLU A 1 93 ? -1.493 18.658 3.907 1.00 95.12 93 GLU A C 1
ATOM 676 O O . GLU A 1 93 ? -1.017 17.668 3.361 1.00 95.12 93 GLU A O 1
ATOM 681 N N . ARG A 1 94 ? -2.263 18.537 4.998 1.00 96.06 94 ARG A N 1
ATOM 682 C CA . ARG A 1 94 ? -2.634 17.226 5.557 1.00 96.06 94 ARG A CA 1
ATOM 683 C C . ARG A 1 94 ? -3.613 16.471 4.660 1.00 96.06 94 ARG A C 1
ATOM 685 O O . ARG A 1 94 ? -3.487 15.258 4.523 1.00 96.06 94 ARG A O 1
ATOM 692 N N . GLU A 1 95 ? -4.564 17.163 4.037 1.00 95.19 95 GLU A N 1
ATOM 693 C CA . GLU A 1 95 ? -5.492 16.558 3.074 1.00 95.19 95 GLU A CA 1
ATOM 694 C C . GLU A 1 95 ? -4.767 15.975 1.853 1.00 95.19 95 GLU A C 1
ATOM 696 O O . GLU A 1 95 ? -5.171 14.923 1.357 1.00 95.19 95 GLU A O 1
ATOM 701 N N . GLU A 1 96 ? -3.677 16.603 1.403 1.00 93.12 96 GLU A N 1
ATOM 702 C CA . GLU A 1 96 ? -2.841 16.097 0.303 1.00 93.12 96 GLU A CA 1
ATOM 703 C C . GLU A 1 96 ? -2.124 14.781 0.648 1.00 93.12 96 GLU A C 1
ATOM 705 O O . GLU A 1 96 ? -1.830 13.986 -0.247 1.00 93.12 96 GLU A O 1
ATOM 710 N N . LEU A 1 97 ? -1.878 14.516 1.936 1.00 93.62 97 LEU A N 1
ATOM 711 C CA . LEU A 1 97 ? -1.241 13.279 2.389 1.00 93.62 97 LEU A CA 1
ATOM 712 C C . LEU A 1 97 ? -2.220 12.116 2.542 1.00 93.62 97 LEU A C 1
ATOM 714 O O . LEU A 1 97 ? -1.767 10.973 2.570 1.00 93.62 97 LEU A O 1
ATOM 718 N N . LEU A 1 98 ? -3.529 12.365 2.647 1.00 95.19 98 LEU A N 1
ATOM 719 C CA . LEU A 1 98 ? -4.515 11.303 2.851 1.00 95.19 98 LEU A CA 1
ATOM 720 C C . LEU A 1 98 ? -4.495 10.276 1.715 1.00 95.19 98 LEU A C 1
ATOM 722 O O . LEU A 1 98 ? -4.449 10.610 0.530 1.00 95.19 98 LEU A O 1
ATOM 726 N N . MET A 1 99 ? -4.612 9.007 2.097 1.00 94.31 99 MET A N 1
ATOM 727 C CA . MET A 1 99 ? -4.718 7.892 1.162 1.00 94.31 99 MET A CA 1
ATOM 728 C C . MET A 1 99 ? -6.034 7.164 1.361 1.00 94.31 99 MET A C 1
ATOM 730 O O . MET A 1 99 ? -6.380 6.821 2.483 1.00 94.31 99 MET A O 1
ATOM 734 N N . ASP A 1 100 ? -6.754 6.894 0.276 1.00 93.06 100 ASP A N 1
ATOM 735 C CA . ASP A 1 100 ? -8.003 6.118 0.310 1.00 93.06 100 ASP A CA 1
ATOM 736 C C . ASP A 1 100 ? -7.825 4.693 -0.237 1.00 93.06 100 ASP A C 1
ATOM 738 O O . ASP A 1 100 ? -8.679 3.837 -0.040 1.00 93.06 100 ASP A O 1
ATOM 742 N N . THR A 1 101 ? -6.698 4.428 -0.894 1.00 93.88 101 THR A N 1
ATOM 743 C CA . THR A 1 101 ? -6.312 3.144 -1.488 1.00 93.88 101 THR A CA 1
ATOM 744 C C . THR A 1 101 ? -4.803 2.939 -1.312 1.00 93.88 101 THR A C 1
ATOM 746 O O . THR A 1 101 ? -4.124 3.823 -0.793 1.00 93.88 101 THR A O 1
ATOM 749 N N . PHE A 1 102 ? -4.268 1.792 -1.729 1.00 91.56 102 PHE A N 1
ATOM 750 C CA . PHE A 1 102 ? -2.835 1.478 -1.648 1.00 91.56 102 PHE A CA 1
ATOM 751 C C . PHE A 1 102 ? -1.962 2.290 -2.624 1.00 91.56 102 PHE A C 1
ATOM 753 O O . PHE A 1 102 ? -0.740 2.250 -2.531 1.00 91.56 102 PHE A O 1
ATOM 760 N N . LEU A 1 103 ? -2.572 3.050 -3.541 1.00 92.62 103 LEU A N 1
ATOM 761 C CA . LEU A 1 103 ? -1.882 3.955 -4.461 1.00 92.62 103 LEU A CA 1
ATOM 762 C C . LEU A 1 103 ? -2.146 5.426 -4.111 1.00 92.62 103 LEU A C 1
ATOM 764 O O . LEU A 1 103 ? -3.293 5.802 -3.847 1.00 92.62 103 LEU A O 1
ATOM 768 N N . PRO A 1 104 ? -1.118 6.292 -4.149 1.00 90.19 104 PRO A N 1
ATOM 769 C CA . PRO A 1 104 ? -1.311 7.728 -4.008 1.00 90.19 104 PRO A CA 1
ATOM 770 C C . PRO A 1 104 ? -2.049 8.306 -5.223 1.00 90.19 104 PRO A C 1
ATOM 772 O O . PRO A 1 104 ? -1.917 7.808 -6.338 1.00 90.19 104 PRO A O 1
ATOM 775 N N . ARG A 1 105 ? -2.788 9.408 -5.027 1.00 90.25 105 ARG A N 1
ATOM 776 C CA . ARG A 1 105 ? -3.614 10.042 -6.080 1.00 90.25 105 ARG A CA 1
ATOM 777 C C . ARG A 1 105 ? -2.822 10.506 -7.306 1.00 90.25 105 ARG A C 1
ATOM 779 O O . ARG A 1 105 ? -3.389 10.649 -8.381 1.00 90.25 105 ARG A O 1
ATOM 786 N N . SER A 1 106 ? -1.528 10.772 -7.138 1.00 88.44 106 SER A N 1
ATOM 787 C CA . SER A 1 106 ? -0.617 11.153 -8.220 1.00 88.44 106 SER A CA 1
ATOM 788 C C . SER A 1 106 ? -0.138 9.970 -9.065 1.00 88.44 106 SER A C 1
ATOM 790 O O . SER A 1 106 ? 0.456 10.190 -10.114 1.00 88.44 106 SER A O 1
ATOM 792 N N . HIS A 1 107 ? -0.381 8.730 -8.637 1.00 93.12 107 HIS A N 1
ATOM 793 C CA . HIS A 1 107 ? 0.088 7.541 -9.334 1.00 93.12 107 HIS A CA 1
ATOM 794 C C . HIS A 1 107 ? -0.700 7.290 -10.621 1.00 93.12 107 HIS A C 1
ATOM 796 O O . HIS A 1 107 ? -1.926 7.320 -10.627 1.00 93.12 107 HIS A O 1
ATOM 802 N N . TRP A 1 108 ? -0.015 6.924 -11.708 1.00 94.06 108 TRP A N 1
ATOM 803 C CA . TRP A 1 108 ? -0.662 6.639 -12.998 1.00 94.06 108 TRP A CA 1
ATOM 804 C C . TRP A 1 108 ? -1.718 5.519 -12.978 1.00 94.06 108 TRP A C 1
ATOM 806 O O . TRP A 1 108 ? -2.561 5.470 -13.871 1.00 94.06 108 TRP A O 1
ATOM 816 N N . ALA A 1 109 ? -1.644 4.596 -12.014 1.00 95.75 109 ALA A N 1
ATOM 817 C CA . ALA A 1 109 ? -2.547 3.457 -11.865 1.00 95.75 109 ALA A CA 1
ATOM 818 C C . ALA A 1 109 ? -3.680 3.742 -10.869 1.00 95.75 109 ALA A C 1
ATOM 820 O O . ALA A 1 109 ? -4.542 2.890 -10.653 1.00 95.75 109 ALA A O 1
ATOM 821 N N . TYR A 1 110 ? -3.681 4.920 -10.241 1.00 95.69 110 TYR A N 1
ATOM 822 C CA . TYR A 1 110 ? -4.747 5.343 -9.347 1.00 95.69 110 TYR A CA 1
ATOM 823 C C . TYR A 1 110 ? -6.069 5.491 -10.109 1.00 95.69 110 TYR A C 1
ATOM 825 O O . TYR A 1 110 ? -6.100 5.940 -11.256 1.00 95.69 110 TYR A O 1
ATOM 833 N N . THR A 1 111 ? -7.173 5.147 -9.449 1.00 96.31 111 THR A N 1
ATOM 834 C CA . THR A 1 111 ? -8.519 5.473 -9.921 1.00 96.31 111 THR A CA 1
ATOM 835 C C . THR A 1 111 ?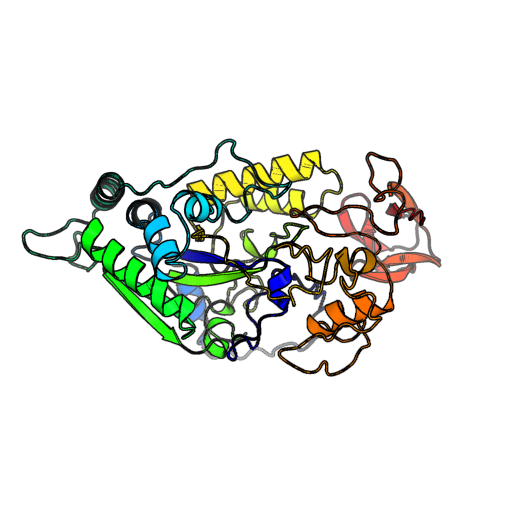 -9.330 6.100 -8.796 1.00 96.31 111 THR A C 1
ATOM 837 O O . THR A 1 111 ? -9.185 5.725 -7.634 1.00 96.31 111 THR A O 1
ATOM 840 N N . ASP A 1 112 ? -10.201 7.039 -9.146 1.00 95.38 112 ASP A N 1
ATOM 841 C CA . ASP A 1 112 ? -11.266 7.548 -8.284 1.00 95.38 112 ASP A CA 1
ATOM 842 C C . ASP A 1 112 ? -12.625 6.887 -8.589 1.00 95.38 112 ASP A C 1
ATOM 844 O O . ASP A 1 112 ? -13.575 7.032 -7.814 1.00 95.38 112 ASP A O 1
ATOM 848 N N . ASP A 1 113 ? -12.727 6.122 -9.681 1.00 96.44 113 ASP A N 1
ATOM 849 C CA . ASP A 1 113 ? -13.972 5.487 -10.100 1.00 96.44 113 ASP A CA 1
ATOM 850 C C . ASP A 1 113 ? -14.288 4.250 -9.253 1.00 96.44 113 ASP A C 1
ATOM 852 O O . ASP A 1 113 ? -13.504 3.305 -9.138 1.00 96.44 113 ASP A O 1
ATOM 856 N N . GLY A 1 114 ? -15.483 4.241 -8.664 1.00 95.75 114 GLY A N 1
ATOM 857 C CA . GLY A 1 114 ? -15.989 3.118 -7.875 1.00 95.75 114 GLY A CA 1
ATOM 858 C C . GLY A 1 114 ? -15.265 2.864 -6.547 1.00 95.75 114 GLY A C 1
ATOM 859 O O . GLY A 1 114 ? -15.544 1.849 -5.906 1.00 95.75 114 GLY A O 1
ATOM 860 N N . ILE A 1 115 ? -14.362 3.749 -6.115 1.00 96.75 115 ILE A N 1
ATOM 861 C CA . ILE A 1 115 ? -13.662 3.619 -4.833 1.00 96.75 115 ILE A CA 1
ATOM 862 C C . ILE A 1 115 ? -14.612 3.899 -3.666 1.00 96.75 115 ILE A C 1
ATOM 864 O O . ILE A 1 115 ? -15.355 4.884 -3.661 1.00 96.75 115 ILE A O 1
ATOM 868 N N . THR A 1 116 ? -14.570 3.042 -2.642 1.00 97.12 116 THR A N 1
ATOM 869 C CA . THR A 1 116 ? -15.299 3.293 -1.393 1.00 97.12 116 THR A CA 1
ATOM 870 C C . THR A 1 116 ? -14.434 4.133 -0.463 1.00 97.12 116 THR A C 1
ATOM 872 O O . THR A 1 116 ? -13.394 3.677 0.002 1.00 97.12 116 THR A O 1
ATOM 875 N N . VAL A 1 117 ? -14.867 5.357 -0.170 1.00 96.06 117 VAL A N 1
ATOM 876 C CA . VAL A 1 117 ? -14.168 6.261 0.753 1.00 96.06 117 VAL A CA 1
ATOM 877 C C . VAL A 1 117 ? -14.808 6.245 2.137 1.00 96.06 117 VAL A C 1
ATOM 879 O O . VAL A 1 117 ? -16.026 6.133 2.274 1.00 96.06 117 VAL A O 1
ATOM 882 N N . TYR A 1 118 ? -13.973 6.401 3.161 1.00 97.00 118 TYR A N 1
ATOM 883 C CA . TYR A 1 118 ? -14.368 6.377 4.568 1.00 97.00 118 TYR A CA 1
ATOM 884 C C . TYR A 1 118 ? -13.993 7.721 5.200 1.00 97.00 118 TYR A C 1
ATOM 886 O O . TYR A 1 118 ? -12.916 7.851 5.793 1.00 97.00 118 TYR A O 1
ATOM 894 N N . PRO A 1 119 ? -14.805 8.774 4.986 1.00 96.69 119 PRO A N 1
ATOM 895 C CA . PRO A 1 119 ? -14.624 10.029 5.704 1.00 96.69 119 PRO A CA 1
ATOM 896 C C . PRO A 1 119 ? -14.798 9.799 7.208 1.00 96.69 119 PRO A C 1
ATOM 898 O O . PRO A 1 119 ? -15.427 8.830 7.624 1.00 96.69 119 PRO A O 1
ATOM 901 N N . PHE A 1 120 ? -14.268 10.703 8.026 1.00 98.38 120 PHE A N 1
ATOM 902 C CA . PHE A 1 120 ? -14.487 10.643 9.467 1.00 98.38 120 PHE A CA 1
ATOM 903 C C . PHE A 1 120 ? -15.978 10.851 9.785 1.00 98.38 120 PHE A C 1
ATOM 905 O O . PHE A 1 120 ? -16.504 11.954 9.632 1.00 98.38 120 PHE A O 1
ATOM 912 N N . ASP A 1 121 ? -16.649 9.777 10.202 1.00 98.69 121 ASP A N 1
ATOM 913 C CA . ASP A 1 121 ? -18.075 9.745 10.543 1.00 98.69 121 ASP A CA 1
ATOM 914 C C . ASP A 1 121 ? -18.325 8.709 11.659 1.00 98.69 121 ASP A C 1
ATOM 916 O O . ASP A 1 121 ? -18.744 7.572 11.405 1.00 98.69 121 ASP A O 1
ATOM 920 N N . PRO A 1 122 ? -18.063 9.077 12.927 1.00 98.62 122 PRO A N 1
ATOM 921 C CA . PRO A 1 122 ? -18.321 8.208 14.069 1.00 98.62 122 PRO A CA 1
ATOM 922 C C . PRO A 1 122 ? -19.753 7.684 14.150 1.00 98.62 122 PRO A C 1
ATOM 924 O O . PRO A 1 122 ? -19.951 6.550 14.576 1.00 98.62 122 PRO A O 1
ATOM 927 N N . GLU A 1 123 ? -20.754 8.468 13.738 1.00 98.69 123 GLU A N 1
ATOM 928 C CA . GLU A 1 123 ? -22.158 8.043 13.782 1.00 98.69 123 GLU A CA 1
ATOM 929 C C . GLU A 1 123 ? -22.385 6.860 12.836 1.00 98.69 123 GLU A C 1
ATOM 931 O O . GLU A 1 123 ? -22.996 5.855 13.219 1.00 98.69 123 GLU A O 1
ATOM 936 N N . LYS A 1 124 ? -21.813 6.926 11.626 1.00 98.75 124 LYS A N 1
ATOM 937 C CA . LYS A 1 124 ? -21.845 5.810 10.680 1.00 98.75 124 LYS A CA 1
ATOM 938 C C . LYS A 1 124 ? -21.112 4.581 11.212 1.00 98.75 124 LYS A C 1
ATOM 940 O O . LYS A 1 124 ? -21.623 3.466 11.077 1.00 98.75 124 LYS A O 1
ATOM 945 N N . GLY A 1 125 ? -19.948 4.774 11.834 1.00 98.75 125 GLY A N 1
ATOM 946 C CA . GLY A 1 125 ? -19.190 3.692 12.465 1.00 98.75 125 GLY A CA 1
ATOM 947 C C . GLY A 1 125 ? -19.973 3.004 13.588 1.00 98.75 125 GLY A C 1
ATOM 948 O O . GLY A 1 125 ? -20.091 1.779 13.602 1.00 98.75 125 GLY A O 1
ATOM 949 N N . GLN A 1 126 ? -20.600 3.778 14.476 1.00 98.69 126 GLN A N 1
ATOM 950 C CA . GLN A 1 126 ? -21.462 3.262 15.544 1.00 98.69 126 GLN A CA 1
ATOM 951 C C . GLN A 1 126 ? -22.654 2.466 14.993 1.00 98.69 126 GLN A C 1
ATOM 953 O O . GLN A 1 126 ? -22.934 1.377 15.497 1.00 98.69 126 GLN A O 1
ATOM 958 N N . GLN A 1 127 ? -23.311 2.963 13.938 1.00 98.75 127 GLN A N 1
ATOM 959 C CA . GLN A 1 127 ? -24.414 2.255 13.282 1.00 98.75 127 GLN A CA 1
ATOM 960 C C . GLN A 1 127 ? -23.964 0.888 12.742 1.00 98.75 127 GLN A C 1
ATOM 962 O O . GLN A 1 127 ? -24.642 -0.118 12.951 1.00 98.75 127 GLN A O 1
ATOM 967 N N . LEU A 1 128 ? -22.816 0.836 12.059 1.00 98.81 128 LEU A N 1
ATOM 968 C CA . LEU A 1 128 ? -22.272 -0.412 11.515 1.00 98.81 128 LEU A CA 1
ATOM 969 C C . LEU A 1 128 ? -21.955 -1.428 12.620 1.00 98.81 128 LEU A C 1
ATOM 971 O O . LEU A 1 128 ? -22.216 -2.619 12.448 1.00 98.81 128 LEU A O 1
ATOM 975 N N . LEU A 1 129 ? -21.445 -0.962 13.764 1.00 98.81 129 LEU A N 1
ATOM 976 C CA . LEU A 1 129 ? -21.189 -1.804 14.934 1.00 98.81 129 LEU A CA 1
ATOM 977 C C . LEU A 1 129 ? -22.487 -2.363 15.526 1.00 98.81 129 LEU A C 1
ATOM 979 O O . LEU A 1 129 ? -22.549 -3.556 15.816 1.00 98.81 129 LEU A O 1
ATOM 983 N N . GLU A 1 130 ? -23.543 -1.555 15.640 1.00 98.31 130 GLU A N 1
ATOM 984 C CA . GLU A 1 130 ? -24.861 -2.024 16.094 1.00 98.31 130 GLU A CA 1
ATOM 985 C C . GLU A 1 130 ? -25.462 -3.064 15.143 1.00 98.31 130 GLU A C 1
ATOM 987 O O . GLU A 1 130 ? -25.954 -4.104 15.585 1.00 98.31 130 GLU A O 1
ATOM 992 N N . GLU A 1 131 ? -25.373 -2.827 13.831 1.00 98.44 131 GLU A N 1
ATOM 993 C CA . GLU A 1 131 ? -25.801 -3.785 12.807 1.00 98.44 131 GLU A CA 1
ATOM 994 C C . GLU A 1 131 ? -24.996 -5.094 12.872 1.00 98.44 131 GLU A C 1
ATOM 996 O O . GLU A 1 131 ? -25.535 -6.169 12.582 1.00 98.44 131 GLU A O 1
ATOM 1001 N N . ALA A 1 132 ? -23.723 -5.016 13.267 1.00 98.31 132 ALA A N 1
ATOM 1002 C CA . ALA A 1 132 ? -22.845 -6.155 13.522 1.00 98.31 132 ALA A CA 1
ATOM 1003 C C . ALA A 1 132 ? -23.066 -6.823 14.896 1.00 98.31 132 ALA A C 1
ATOM 1005 O O . ALA A 1 132 ? -22.425 -7.827 15.194 1.00 98.31 132 ALA A O 1
ATOM 1006 N N . GLY A 1 133 ? -24.000 -6.322 15.712 1.00 98.12 133 GLY A N 1
ATOM 1007 C CA . GLY A 1 133 ? -24.350 -6.903 17.011 1.00 98.12 133 GLY A CA 1
ATOM 1008 C C . GLY A 1 133 ? -23.492 -6.422 18.184 1.00 98.12 133 GLY A C 1
ATOM 1009 O O . GLY A 1 133 ? -23.592 -6.987 19.271 1.00 98.12 133 GLY A O 1
ATOM 1010 N N . TRP A 1 134 ? -22.685 -5.377 17.989 1.00 98.56 134 TRP A N 1
ATOM 1011 C CA . TRP A 1 134 ? -21.872 -4.746 19.025 1.00 98.56 134 TRP A CA 1
ATOM 1012 C C . TRP A 1 134 ? -22.606 -3.549 19.621 1.00 98.56 134 TRP A C 1
ATOM 1014 O O . TRP A 1 134 ? -22.769 -2.505 18.984 1.00 98.56 134 TRP A O 1
ATOM 1024 N N . THR A 1 135 ? -23.026 -3.674 20.874 1.00 97.94 135 THR A N 1
ATOM 1025 C CA . THR A 1 135 ? -23.781 -2.632 21.587 1.00 97.94 135 THR A CA 1
ATOM 1026 C C . THR A 1 135 ? -22.931 -2.005 22.678 1.00 97.94 135 THR A C 1
ATOM 1028 O O . THR A 1 135 ? -22.121 -2.696 23.286 1.00 97.94 135 THR A O 1
ATOM 1031 N N . LEU A 1 136 ? -23.093 -0.703 22.923 1.00 97.44 136 LEU A N 1
ATOM 1032 C CA . LEU A 1 136 ? -22.440 -0.014 24.037 1.00 97.44 136 LEU A CA 1
ATOM 1033 C C . LEU A 1 136 ? -23.390 -0.014 25.245 1.00 97.44 136 LEU A C 1
ATOM 1035 O O . LEU A 1 136 ? -24.436 0.634 25.165 1.00 97.44 136 LEU A O 1
ATOM 1039 N N . PRO A 1 137 ? -23.088 -0.738 26.338 1.00 95.50 137 PRO A N 1
ATOM 1040 C CA . PRO A 1 137 ? -23.936 -0.716 27.523 1.00 95.50 137 PRO A CA 1
ATOM 1041 C C . PRO A 1 137 ? -23.958 0.666 28.190 1.00 95.50 137 PRO A C 1
ATOM 1043 O O . PRO A 1 137 ? -22.974 1.404 28.167 1.00 95.50 137 PRO A O 1
ATOM 1046 N N . ASP A 1 138 ? -25.078 1.001 28.833 1.00 93.81 138 ASP A N 1
ATOM 1047 C CA . ASP A 1 138 ? -25.241 2.280 29.528 1.00 93.81 138 ASP A CA 1
ATOM 1048 C C . ASP A 1 138 ? -24.163 2.479 30.608 1.00 93.81 138 ASP A C 1
ATOM 1050 O O . ASP A 1 138 ? -24.120 1.757 31.605 1.00 93.81 138 ASP A O 1
ATOM 1054 N N . GLY A 1 139 ? -23.342 3.519 30.443 1.00 93.69 139 GLY A N 1
ATOM 1055 C CA . GLY A 1 139 ? -22.292 3.889 31.397 1.00 93.69 139 GLY A CA 1
ATOM 1056 C C . GLY A 1 139 ? -20.965 3.149 31.221 1.00 93.69 139 GLY A C 1
ATOM 1057 O O . GLY A 1 139 ? -20.049 3.408 32.001 1.00 93.69 139 GLY A O 1
ATOM 1058 N N . GLU A 1 140 ? -20.850 2.285 30.213 1.00 96.62 140 GLU A N 1
ATOM 1059 C CA . GLU A 1 140 ? -19.596 1.639 29.826 1.00 96.62 140 GLU A CA 1
ATOM 1060 C C . GLU A 1 140 ? -18.905 2.404 28.690 1.00 96.62 140 GLU A C 1
ATOM 1062 O O . GLU A 1 140 ? -19.520 3.199 27.977 1.00 96.62 140 GLU A O 1
ATOM 1067 N N . GLU A 1 141 ? -17.606 2.160 28.520 1.00 96.25 141 GLU A N 1
ATOM 1068 C CA . GLU A 1 141 ? -16.801 2.789 27.463 1.00 96.25 141 GLU A CA 1
ATOM 1069 C C . GLU A 1 141 ? -16.571 1.867 26.260 1.00 96.25 141 GLU A C 1
ATOM 1071 O O . GLU A 1 141 ? -16.279 2.358 25.174 1.00 96.25 141 GLU A O 1
ATOM 1076 N N . ILE A 1 142 ? -16.706 0.548 26.439 1.00 98.44 142 ILE A N 1
ATOM 1077 C CA . ILE A 1 142 ? -16.390 -0.464 25.423 1.00 98.44 142 ILE A CA 1
ATOM 1078 C C . ILE A 1 142 ? -17.646 -1.254 25.052 1.00 98.44 142 ILE A C 1
ATOM 1080 O O . ILE A 1 142 ? -18.451 -1.616 25.915 1.00 98.44 142 ILE A O 1
ATOM 1084 N N . ARG A 1 143 ? -17.815 -1.523 23.754 1.00 98.50 143 ARG A N 1
ATOM 1085 C CA . ARG A 1 143 ? -18.932 -2.312 23.228 1.00 98.50 143 ARG A CA 1
ATOM 1086 C C . ARG A 1 143 ? -18.796 -3.789 23.573 1.00 98.50 143 ARG A C 1
ATOM 1088 O O . ARG A 1 143 ? -17.692 -4.311 23.681 1.00 98.50 143 ARG A O 1
ATOM 1095 N N . VAL A 1 144 ? -19.936 -4.466 23.660 1.00 98.38 144 VAL A N 1
ATOM 1096 C CA . VAL A 1 144 ? -20.031 -5.916 23.854 1.00 98.38 144 VAL A CA 1
ATOM 1097 C C . VAL A 1 144 ? -20.926 -6.568 22.807 1.00 98.38 144 VAL A C 1
ATOM 1099 O O . VAL A 1 144 ? -21.869 -5.940 22.308 1.00 98.38 144 VAL A O 1
ATOM 1102 N N . ASN A 1 145 ? -20.636 -7.827 22.485 1.00 97.31 145 ASN A N 1
ATOM 1103 C CA . ASN A 1 145 ? -21.533 -8.680 21.704 1.00 97.31 145 ASN A CA 1
ATOM 1104 C C . ASN A 1 145 ? -22.641 -9.283 22.600 1.00 97.31 145 ASN A C 1
ATOM 1106 O O . ASN A 1 145 ? -22.731 -9.007 23.799 1.00 97.31 145 ASN A O 1
ATOM 1110 N N . ALA A 1 146 ? -23.493 -10.134 22.023 1.00 95.62 146 ALA A N 1
ATOM 1111 C CA . ALA A 1 146 ? -24.576 -10.801 22.751 1.00 95.62 146 ALA A CA 1
ATOM 1112 C C . ALA A 1 146 ? -24.098 -11.799 23.827 1.00 95.62 146 ALA A C 1
ATOM 1114 O O . ALA A 1 146 ? -24.840 -12.062 24.776 1.00 95.62 146 ALA A O 1
ATOM 1115 N N . ASP A 1 147 ? -22.883 -12.332 23.689 1.00 95.88 147 ASP A N 1
ATOM 1116 C CA . ASP A 1 147 ? -22.262 -13.269 24.631 1.00 95.88 147 ASP A CA 1
ATOM 1117 C C . ASP A 1 147 ? -21.553 -12.544 25.795 1.00 95.88 147 ASP A C 1
ATOM 1119 O O . ASP A 1 147 ? -21.192 -13.166 26.796 1.00 95.88 147 ASP A O 1
ATOM 1123 N N . GLY A 1 148 ? -21.445 -11.212 25.715 1.00 95.75 148 GLY A N 1
ATOM 1124 C CA . GLY A 1 148 ? -20.796 -10.359 26.708 1.00 95.75 148 GLY A CA 1
ATOM 1125 C C . GLY A 1 148 ? -19.296 -10.167 26.483 1.00 95.75 148 GLY A C 1
ATOM 1126 O O . GLY A 1 148 ? -18.637 -9.586 27.346 1.00 95.75 148 GLY A O 1
ATOM 1127 N N . ASP A 1 149 ? -18.760 -10.624 25.350 1.00 97.44 149 ASP A N 1
ATOM 1128 C CA . ASP A 1 149 ? -17.364 -10.392 24.985 1.00 97.44 149 ASP A CA 1
ATOM 1129 C C . ASP A 1 149 ? -17.160 -8.931 24.591 1.00 97.44 149 ASP A C 1
ATOM 1131 O O . ASP A 1 149 ? -18.012 -8.332 23.931 1.00 97.44 149 ASP A O 1
ATOM 1135 N N . LEU A 1 150 ? -16.019 -8.365 24.980 1.00 98.00 150 LEU A N 1
ATOM 1136 C CA . LEU A 1 150 ? -15.641 -6.995 24.642 1.00 98.00 150 LEU A CA 1
ATOM 1137 C C . LEU A 1 150 ? -15.225 -6.891 23.173 1.00 98.00 150 LEU A C 1
ATOM 1139 O O . LEU A 1 150 ? -14.543 -7.771 22.646 1.00 98.00 150 LEU A O 1
ATOM 1143 N N . LEU A 1 151 ? -15.565 -5.768 22.540 1.00 98.62 151 LEU A N 1
ATOM 1144 C CA . LEU A 1 151 ? -15.001 -5.366 21.256 1.00 98.62 151 LEU A CA 1
ATOM 1145 C C . LEU A 1 151 ? -13.568 -4.873 21.472 1.00 98.62 151 LEU A C 1
ATOM 1147 O O . LEU A 1 151 ? -13.314 -3.668 21.485 1.00 98.62 151 LEU A O 1
ATOM 1151 N N . SER A 1 152 ? -12.659 -5.816 21.702 1.00 98.31 152 SER A N 1
ATOM 1152 C CA . SER A 1 152 ? -11.241 -5.569 21.940 1.00 98.31 152 SER A CA 1
ATOM 1153 C C . SER A 1 152 ? -10.413 -6.234 20.851 1.00 98.31 152 SER A C 1
ATOM 1155 O O . SER A 1 152 ? -10.659 -7.395 20.525 1.00 98.31 152 SER A O 1
ATOM 1157 N N . VAL A 1 153 ? -9.486 -5.481 20.263 1.00 97.69 153 VAL A N 1
ATOM 1158 C CA . VAL A 1 153 ? -8.585 -5.948 19.205 1.00 97.69 153 VAL A CA 1
ATOM 1159 C C . VAL A 1 153 ? -7.143 -5.549 19.505 1.00 97.69 153 VAL A C 1
ATOM 1161 O O . VAL A 1 153 ? -6.866 -4.402 19.864 1.00 97.69 153 VAL A O 1
ATOM 1164 N N . GLU A 1 154 ? -6.209 -6.480 19.344 1.00 97.88 154 GLU A N 1
ATOM 1165 C CA . GLU A 1 154 ? -4.778 -6.215 19.457 1.00 97.88 154 GLU A CA 1
ATOM 1166 C C . GLU A 1 154 ? -4.255 -5.496 18.203 1.00 97.88 154 GLU A C 1
ATOM 1168 O O . GLU A 1 154 ? -4.583 -5.842 17.065 1.00 97.88 154 GLU A O 1
ATOM 1173 N N . 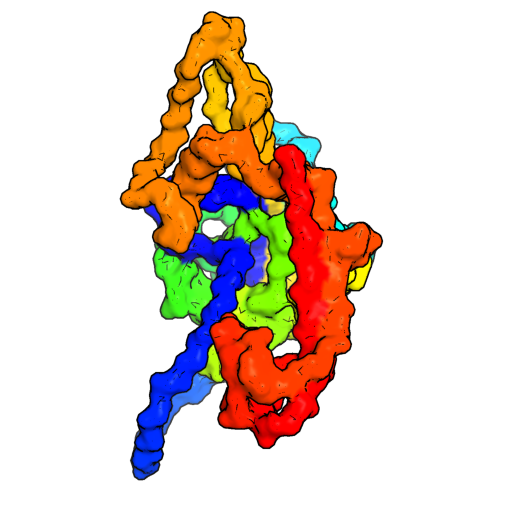PHE A 1 155 ? -3.404 -4.494 18.416 1.00 98.06 155 PHE A N 1
ATOM 1174 C CA . PHE A 1 155 ? -2.749 -3.718 17.371 1.00 98.06 155 PHE A CA 1
ATOM 1175 C C . PHE A 1 155 ? -1.226 -3.868 17.446 1.00 98.06 155 PHE A C 1
ATOM 1177 O O . PHE A 1 155 ? -0.575 -3.223 18.270 1.00 98.06 155 PHE A O 1
ATOM 1184 N N . LEU A 1 156 ? -0.662 -4.704 16.572 1.00 97.62 156 LEU A N 1
ATOM 1185 C CA . LEU A 1 156 ? 0.776 -4.942 16.447 1.00 97.62 156 LEU A CA 1
ATOM 1186 C C . LEU A 1 156 ? 1.449 -3.843 15.617 1.00 97.62 156 LEU A C 1
ATOM 1188 O O . LEU A 1 156 ? 1.048 -3.566 14.493 1.00 97.62 156 LEU A O 1
ATOM 1192 N N . THR A 1 157 ? 2.526 -3.251 16.116 1.00 96.00 157 THR A N 1
ATOM 1193 C CA . THR A 1 157 ? 3.380 -2.340 15.337 1.00 96.00 157 THR A CA 1
ATOM 1194 C C . THR A 1 157 ? 4.803 -2.331 15.899 1.00 96.00 157 THR A C 1
ATOM 1196 O O . THR A 1 157 ? 5.065 -2.870 16.977 1.00 96.00 157 THR A O 1
ATOM 1199 N N . THR A 1 158 ? 5.748 -1.710 15.189 1.00 95.06 158 THR A N 1
ATOM 1200 C CA . THR A 1 158 ? 7.089 -1.482 15.742 1.00 95.06 158 THR A CA 1
ATOM 1201 C C . THR A 1 158 ? 7.078 -0.453 16.878 1.00 95.06 158 THR A C 1
ATOM 1203 O O . THR A 1 158 ? 6.144 0.343 17.017 1.00 95.06 158 THR A O 1
ATOM 1206 N N . ASP A 1 159 ? 8.148 -0.437 17.670 1.00 93.00 159 ASP A N 1
ATOM 1207 C CA . ASP A 1 159 ? 8.420 0.536 18.728 1.00 93.00 159 ASP A CA 1
ATOM 1208 C C . ASP A 1 159 ? 8.962 1.888 18.216 1.00 93.00 159 ASP A C 1
ATOM 1210 O O . ASP A 1 159 ? 9.336 2.747 19.018 1.00 93.00 159 ASP A O 1
ATOM 1214 N N . ALA A 1 160 ? 8.929 2.140 16.903 1.00 90.44 160 ALA A N 1
ATOM 1215 C CA . ALA A 1 160 ? 9.286 3.432 16.321 1.00 90.44 160 ALA A CA 1
ATOM 1216 C C . ALA A 1 160 ? 8.401 4.559 16.880 1.00 90.44 160 ALA A C 1
ATOM 1218 O O . ALA A 1 160 ? 7.168 4.485 16.836 1.00 90.44 160 ALA A O 1
ATOM 1219 N N . GLN A 1 161 ? 9.018 5.641 17.373 1.00 92.56 161 GLN A N 1
ATOM 1220 C CA . GLN A 1 161 ? 8.301 6.754 18.014 1.00 92.56 161 GLN A CA 1
ATOM 1221 C C . GLN A 1 161 ? 7.209 7.335 17.108 1.00 92.56 161 GLN A C 1
ATOM 1223 O O . GLN A 1 161 ? 6.127 7.665 17.591 1.00 92.56 161 GLN A O 1
ATOM 1228 N N . PHE A 1 162 ? 7.467 7.412 15.800 1.00 91.88 162 PHE A N 1
ATOM 1229 C CA . PHE A 1 162 ? 6.488 7.843 14.806 1.00 91.88 162 PHE A CA 1
ATOM 1230 C C . PHE A 1 162 ? 5.193 7.018 14.879 1.00 91.88 162 PHE A C 1
ATOM 1232 O O . PHE A 1 162 ? 4.102 7.581 14.976 1.00 91.88 162 PHE A O 1
ATOM 1239 N N . ARG A 1 163 ? 5.314 5.682 14.920 1.00 92.88 163 ARG A N 1
ATOM 1240 C CA . ARG A 1 163 ? 4.176 4.755 15.003 1.00 92.88 163 ARG A CA 1
ATOM 1241 C C . ARG A 1 163 ? 3.469 4.819 16.350 1.00 92.88 163 ARG A C 1
ATOM 1243 O O . ARG A 1 163 ? 2.241 4.785 16.403 1.00 92.88 163 ARG A O 1
ATOM 1250 N N . GLN A 1 164 ? 4.218 4.978 17.439 1.00 95.31 164 GLN A N 1
ATOM 1251 C CA . GLN A 1 164 ? 3.633 5.124 18.775 1.00 95.31 164 GLN A CA 1
ATOM 1252 C C . GLN A 1 164 ? 2.782 6.396 18.911 1.00 95.31 164 GLN A C 1
ATOM 1254 O O . GLN A 1 164 ? 1.771 6.380 19.616 1.00 95.31 164 GLN A O 1
ATOM 1259 N N . THR A 1 165 ? 3.184 7.485 18.248 1.00 97.31 165 THR A N 1
ATOM 1260 C CA . THR A 1 165 ? 2.490 8.777 18.316 1.00 97.31 165 THR A CA 1
ATOM 1261 C C . THR A 1 165 ? 1.115 8.715 17.657 1.00 97.31 165 THR A C 1
ATOM 1263 O O . THR A 1 165 ? 0.116 8.959 18.334 1.00 97.31 165 THR A O 1
ATOM 1266 N N . TRP A 1 166 ? 1.030 8.337 16.376 1.00 97.62 166 TRP A N 1
ATOM 1267 C CA . TRP A 1 166 ? -0.269 8.301 15.697 1.00 97.62 166 TRP A CA 1
ATOM 1268 C C . TRP A 1 166 ? -1.157 7.167 16.228 1.00 97.62 166 TRP A C 1
ATOM 1270 O O . TRP A 1 166 ? -2.361 7.357 16.388 1.00 97.62 166 TRP A O 1
ATOM 1280 N N . SER A 1 167 ? -0.593 6.007 16.593 1.00 97.81 167 SER A N 1
ATOM 1281 C CA . SER A 1 167 ? -1.399 4.894 17.125 1.00 97.81 167 SER A CA 1
ATOM 1282 C C . SER A 1 167 ? -2.032 5.213 18.481 1.00 97.81 167 SER A C 1
ATOM 1284 O O . SER A 1 167 ? -3.109 4.702 18.770 1.00 97.81 167 SER A O 1
ATOM 1286 N N . ALA A 1 168 ? -1.423 6.086 19.298 1.00 98.31 168 ALA A N 1
ATOM 1287 C CA . ALA A 1 168 ? -2.041 6.575 20.535 1.00 98.31 168 ALA A CA 1
ATOM 1288 C C . ALA A 1 168 ? -3.306 7.397 20.254 1.00 98.31 168 ALA A C 1
ATOM 1290 O O . ALA A 1 168 ? -4.298 7.285 20.974 1.00 98.31 168 ALA A O 1
ATOM 1291 N N . VAL A 1 169 ? -3.269 8.217 19.201 1.00 98.56 169 VAL A N 1
ATOM 1292 C CA . VAL A 1 169 ? -4.424 9.003 18.758 1.00 98.56 169 VAL A CA 1
ATOM 1293 C C . VAL A 1 169 ? -5.499 8.081 18.187 1.00 98.56 169 VAL A C 1
ATOM 1295 O O . VAL A 1 169 ? -6.667 8.237 18.539 1.00 98.56 169 VAL A O 1
ATOM 1298 N N . LEU A 1 170 ? -5.115 7.071 17.394 1.00 98.69 170 LEU A N 1
ATOM 1299 C CA . LEU A 1 170 ? -6.054 6.066 16.886 1.00 98.69 170 LEU A CA 1
ATOM 1300 C C . LEU A 1 170 ? -6.737 5.305 18.032 1.00 98.69 170 LEU A C 1
ATOM 1302 O O . LEU A 1 170 ? -7.958 5.194 18.033 1.00 98.69 170 LEU A O 1
ATOM 1306 N N . GLU A 1 171 ? -5.972 4.832 19.022 1.00 98.56 171 GLU A N 1
ATOM 1307 C CA . GLU A 1 171 ? -6.492 4.154 20.221 1.00 98.56 171 GLU A CA 1
ATOM 1308 C C . GLU A 1 171 ? -7.565 5.004 20.909 1.00 98.56 171 GLU A C 1
ATOM 1310 O O . GLU A 1 171 ? -8.684 4.544 21.157 1.00 98.56 171 GLU A O 1
ATOM 1315 N N . GLN A 1 172 ? -7.234 6.271 21.180 1.00 98.50 172 GLN A N 1
ATOM 1316 C CA . GLN A 1 172 ? -8.144 7.200 21.835 1.00 98.50 172 GLN A CA 1
ATOM 1317 C C . GLN A 1 172 ? -9.418 7.409 21.012 1.00 98.50 172 GLN A C 1
ATOM 1319 O O . GLN A 1 172 ? -10.509 7.355 21.577 1.00 98.50 172 GLN A O 1
ATOM 1324 N N . GLN A 1 173 ? -9.282 7.635 19.703 1.00 98.62 173 GLN A N 1
ATOM 1325 C CA . GLN A 1 173 ? -10.408 7.866 18.802 1.00 98.62 173 GLN A CA 1
ATOM 1326 C C . GLN A 1 173 ? -11.313 6.637 18.700 1.00 98.62 173 GLN A C 1
ATOM 1328 O O . GLN A 1 173 ? -12.525 6.770 18.835 1.00 98.62 173 GLN A O 1
ATOM 1333 N N . LEU A 1 174 ? -10.762 5.434 18.524 1.00 98.69 174 LEU A N 1
ATOM 1334 C CA . LEU A 1 174 ? -11.557 4.204 18.444 1.00 98.69 174 LEU A CA 1
ATOM 1335 C C . LEU A 1 174 ? -12.362 3.963 19.730 1.00 98.69 174 LEU A C 1
ATOM 1337 O O . LEU A 1 174 ? -13.557 3.641 19.658 1.00 98.69 174 LEU A O 1
ATOM 1341 N N . ARG A 1 175 ? -11.755 4.232 20.893 1.00 98.44 175 ARG A N 1
ATOM 1342 C CA . ARG A 1 175 ? -12.437 4.174 22.190 1.00 98.44 175 ARG A CA 1
ATOM 1343 C C . ARG A 1 175 ? -13.523 5.242 22.307 1.00 98.44 175 ARG A C 1
ATOM 1345 O O . ARG A 1 175 ? -14.676 4.907 22.560 1.00 98.44 175 ARG A O 1
ATOM 1352 N N . SER A 1 176 ? -13.188 6.519 22.107 1.00 98.00 176 SER A N 1
ATOM 1353 C CA . SER A 1 176 ? -14.116 7.634 22.352 1.00 98.00 176 SER A CA 1
ATOM 1354 C C . SER A 1 176 ? -15.243 7.724 21.333 1.00 98.00 176 SER A C 1
ATOM 1356 O O . SER A 1 176 ? -16.364 8.087 21.682 1.00 98.00 176 SER A O 1
ATOM 1358 N N . ASN A 1 177 ? -14.941 7.428 20.071 1.00 98.19 177 ASN A N 1
ATOM 1359 C CA . ASN A 1 177 ? -15.867 7.633 18.966 1.00 98.19 177 ASN A CA 1
ATOM 1360 C C . ASN A 1 177 ? -16.798 6.439 18.810 1.00 98.19 177 ASN A C 1
ATOM 1362 O O . ASN A 1 177 ? -17.946 6.627 18.422 1.00 98.19 177 ASN A O 1
ATOM 1366 N N . CYS A 1 178 ? -16.323 5.223 19.094 1.00 98.31 178 CYS A N 1
ATOM 1367 C CA . CYS A 1 178 ? -17.048 4.010 18.729 1.00 98.31 178 CYS A CA 1
ATOM 1368 C C . CYS A 1 178 ? -17.038 2.901 19.781 1.00 98.31 178 CYS A C 1
ATOM 1370 O O . CYS A 1 178 ? -17.703 1.887 19.568 1.00 98.31 178 CYS A O 1
ATOM 1372 N N . GLY A 1 179 ? -16.372 3.089 20.923 1.00 98.50 179 GLY A N 1
ATOM 1373 C CA . GLY A 1 179 ? -16.303 2.089 21.988 1.00 98.50 179 GLY A CA 1
ATOM 1374 C C . GLY A 1 179 ? -15.570 0.814 21.570 1.00 98.50 179 GLY A C 1
ATOM 1375 O O . GLY A 1 179 ? -15.951 -0.276 21.993 1.00 98.50 179 GLY A O 1
ATOM 1376 N N . ILE A 1 180 ? -14.568 0.944 20.699 1.00 98.81 180 ILE A N 1
ATOM 1377 C CA . ILE A 1 180 ? -13.654 -0.137 20.320 1.00 98.81 180 ILE A CA 1
ATOM 1378 C C . ILE A 1 180 ? -12.419 -0.032 21.220 1.00 98.81 180 ILE A C 1
ATOM 1380 O O . ILE A 1 180 ? -11.796 1.027 21.297 1.00 98.81 180 ILE A O 1
ATOM 1384 N N . ASP A 1 181 ? -12.061 -1.121 21.889 1.00 98.62 181 ASP A N 1
ATOM 1385 C CA . ASP A 1 181 ? -10.827 -1.220 22.667 1.00 98.62 181 ASP A CA 1
ATOM 1386 C C . ASP A 1 181 ? -9.685 -1.686 21.751 1.00 98.62 181 ASP A C 1
ATOM 1388 O O . ASP A 1 181 ? -9.713 -2.798 21.234 1.00 98.62 181 ASP A O 1
ATOM 1392 N N . MET A 1 182 ? -8.695 -0.827 21.495 1.00 98.31 182 MET A N 1
ATOM 1393 C CA . MET A 1 182 ? -7.524 -1.179 20.685 1.00 98.31 182 MET A CA 1
ATOM 1394 C C . MET A 1 182 ? -6.305 -1.346 21.593 1.00 98.31 182 MET A C 1
ATOM 1396 O O . MET A 1 182 ? -5.732 -0.364 22.064 1.00 98.31 182 MET A O 1
ATOM 1400 N N . VAL A 1 183 ? -5.881 -2.586 21.823 1.00 97.75 183 VAL A N 1
ATOM 1401 C CA . VAL A 1 183 ? -4.753 -2.893 22.709 1.00 97.75 183 VAL A CA 1
ATOM 1402 C C . VAL A 1 183 ? -3.452 -2.812 21.919 1.00 97.75 183 VAL A C 1
ATOM 1404 O O . VAL A 1 183 ? -3.142 -3.686 21.113 1.00 97.75 183 VAL A O 1
ATOM 1407 N N . ARG A 1 184 ? -2.670 -1.751 22.133 1.00 96.12 184 ARG A N 1
ATOM 1408 C CA . ARG A 1 184 ? -1.398 -1.563 21.423 1.00 96.12 184 ARG A CA 1
ATOM 1409 C C . ARG A 1 184 ? -0.320 -2.543 21.887 1.00 96.12 184 ARG A C 1
ATOM 1411 O O . ARG A 1 184 ? 0.017 -2.601 23.069 1.00 96.12 184 ARG A O 1
ATOM 1418 N N . ASN A 1 185 ? 0.275 -3.231 20.921 1.00 96.94 185 ASN A N 1
ATOM 1419 C CA . ASN A 1 185 ? 1.411 -4.131 21.060 1.00 96.94 185 ASN A CA 1
ATOM 1420 C C . ASN A 1 185 ? 2.590 -3.570 20.244 1.00 96.94 185 ASN A C 1
ATOM 1422 O O . ASN A 1 185 ? 2.635 -3.679 19.020 1.00 96.94 185 ASN A O 1
ATOM 1426 N N . HIS A 1 186 ? 3.530 -2.912 20.929 1.00 94.12 186 HIS A N 1
ATOM 1427 C CA . HIS A 1 186 ? 4.742 -2.360 20.318 1.00 94.12 186 HIS A CA 1
ATOM 1428 C C . HIS A 1 186 ? 5.924 -3.296 20.559 1.00 94.12 186 HIS A C 1
ATOM 1430 O O . HIS A 1 186 ? 6.218 -3.643 21.705 1.00 94.12 186 HIS A O 1
ATOM 1436 N N . THR A 1 187 ? 6.637 -3.661 19.498 1.00 94.25 187 THR A N 1
ATOM 1437 C CA . THR A 1 187 ? 7.781 -4.579 19.580 1.00 94.25 187 THR A CA 1
ATOM 1438 C C . THR A 1 187 ? 8.875 -4.211 18.578 1.00 94.25 187 THR A C 1
ATOM 1440 O O . THR A 1 187 ? 8.728 -3.277 17.797 1.00 94.25 187 THR A O 1
ATOM 1443 N N . SER A 1 188 ? 10.004 -4.916 18.600 1.00 92.69 188 SER A N 1
ATOM 1444 C CA . SER A 1 188 ? 11.118 -4.642 17.687 1.00 92.69 188 SER A CA 1
ATOM 1445 C C . SER A 1 188 ? 10.734 -4.894 16.226 1.00 92.69 188 SER A C 1
ATOM 1447 O O . SER A 1 188 ? 10.051 -5.879 15.934 1.00 92.69 188 SER A O 1
ATOM 1449 N N . ALA A 1 189 ? 11.267 -4.095 15.300 1.00 88.19 189 ALA A N 1
ATOM 1450 C CA . ALA A 1 189 ? 11.132 -4.322 13.858 1.00 88.19 189 ALA A CA 1
ATOM 1451 C C . ALA A 1 189 ? 11.540 -5.744 13.429 1.00 88.19 189 ALA A C 1
ATOM 1453 O O . ALA A 1 189 ? 10.818 -6.377 12.667 1.00 88.19 189 ALA A O 1
ATOM 1454 N N . SER A 1 190 ? 12.614 -6.302 14.004 1.00 88.56 190 SER A N 1
ATOM 1455 C CA . SER A 1 190 ? 13.052 -7.678 13.718 1.00 88.56 190 SER A CA 1
ATOM 1456 C C . SER A 1 190 ? 12.021 -8.751 14.097 1.00 88.56 190 SER A C 1
ATOM 1458 O O . SER A 1 190 ? 12.080 -9.853 13.565 1.00 88.56 190 SER A O 1
ATOM 1460 N N . PHE A 1 191 ? 11.090 -8.453 15.010 1.00 92.75 191 PHE A N 1
ATOM 1461 C CA . PHE A 1 191 ? 9.952 -9.328 15.293 1.00 92.75 191 PHE A CA 1
ATOM 1462 C C . PHE A 1 191 ? 8.808 -9.073 14.307 1.00 92.75 191 PHE A C 1
ATOM 1464 O O . PHE A 1 191 ? 8.302 -10.018 13.709 1.00 92.75 191 PHE A O 1
ATOM 1471 N N . VAL A 1 192 ? 8.411 -7.809 14.110 1.00 90.50 192 VAL A N 1
ATOM 1472 C CA . VAL A 1 192 ? 7.277 -7.460 13.231 1.00 90.50 192 VAL A CA 1
ATOM 1473 C C . VAL A 1 192 ? 7.507 -7.945 11.797 1.00 90.50 192 VAL A C 1
ATOM 1475 O O . VAL A 1 192 ? 6.589 -8.485 11.186 1.00 90.50 192 VAL A O 1
ATOM 1478 N N . PHE A 1 193 ? 8.732 -7.801 11.290 1.00 89.12 193 PHE A N 1
ATOM 1479 C CA . PHE A 1 193 ? 9.115 -8.127 9.913 1.00 89.12 193 PHE A CA 1
ATOM 1480 C C . PHE A 1 193 ? 10.012 -9.366 9.800 1.00 89.12 193 PHE A C 1
ATOM 1482 O O . PHE A 1 193 ? 10.544 -9.655 8.731 1.00 89.12 193 PHE A O 1
ATOM 1489 N N . GLY A 1 194 ? 10.212 -10.101 10.897 1.00 88.31 194 GLY A N 1
ATOM 1490 C CA . GLY A 1 194 ? 11.023 -11.316 10.889 1.00 88.31 194 GLY A CA 1
ATOM 1491 C C . GLY A 1 194 ? 10.424 -12.386 9.974 1.00 88.31 194 GLY A C 1
ATOM 1492 O O . GLY A 1 194 ? 9.208 -12.530 9.902 1.00 88.31 194 GLY A O 1
ATOM 1493 N N . ALA A 1 195 ? 11.265 -13.167 9.292 1.00 87.44 195 ALA A N 1
ATOM 1494 C CA . ALA A 1 195 ? 10.807 -14.262 8.423 1.00 87.44 195 ALA A CA 1
ATOM 1495 C C . ALA A 1 195 ? 9.972 -15.316 9.183 1.00 87.44 195 ALA A C 1
ATOM 1497 O O . ALA A 1 195 ? 9.055 -15.926 8.638 1.00 87.44 195 ALA A O 1
ATOM 1498 N N . ASP A 1 196 ? 10.261 -15.487 10.475 1.00 89.94 196 ASP A N 1
ATOM 1499 C CA . ASP A 1 196 ? 9.629 -16.484 11.337 1.00 89.94 196 ASP A CA 1
ATOM 1500 C C . ASP A 1 196 ? 8.699 -15.888 12.409 1.00 89.94 196 ASP A C 1
ATOM 1502 O O . ASP A 1 196 ? 8.377 -16.578 13.376 1.00 89.94 196 ASP A O 1
ATOM 1506 N N . SER A 1 197 ? 8.268 -14.629 12.269 1.00 92.19 197 SER A N 1
ATOM 1507 C CA . SER A 1 197 ? 7.412 -13.952 13.257 1.00 92.19 197 SER A CA 1
ATOM 1508 C C . SER A 1 197 ? 6.526 -12.861 12.642 1.00 92.19 197 SER A C 1
ATOM 1510 O O . SER A 1 197 ? 6.667 -12.509 11.469 1.00 92.19 197 SER A O 1
ATOM 1512 N N . GLY A 1 198 ? 5.606 -12.307 13.438 1.00 93.25 198 GLY A N 1
ATOM 1513 C CA . GLY A 1 198 ? 4.906 -11.065 13.101 1.00 93.25 198 GLY A CA 1
ATOM 1514 C C . GLY A 1 198 ? 4.084 -11.170 11.813 1.00 93.25 198 GLY A C 1
ATOM 1515 O O . GLY A 1 198 ? 3.204 -12.025 11.704 1.00 93.25 198 GLY A O 1
ATOM 1516 N N . LEU A 1 199 ? 4.355 -10.298 10.836 1.00 92.31 199 LEU A N 1
ATOM 1517 C CA . LEU A 1 199 ? 3.591 -10.225 9.585 1.00 92.31 199 LEU A CA 1
ATOM 1518 C C . LEU A 1 199 ? 3.698 -11.504 8.744 1.00 92.31 199 LEU A C 1
ATOM 1520 O O . LEU A 1 199 ? 2.668 -12.023 8.310 1.00 92.31 199 LEU A O 1
ATOM 1524 N N . ASN A 1 200 ? 4.905 -12.061 8.590 1.00 91.38 200 ASN A N 1
ATOM 1525 C CA . ASN A 1 200 ? 5.146 -13.266 7.780 1.00 91.38 200 ASN A CA 1
ATOM 1526 C C . ASN A 1 200 ? 4.477 -14.516 8.369 1.00 91.38 200 ASN A C 1
ATOM 1528 O O . ASN A 1 200 ? 4.157 -15.458 7.651 1.00 91.38 200 ASN A O 1
ATOM 1532 N N . ARG A 1 201 ? 4.206 -14.517 9.679 1.00 91.69 201 ARG A N 1
ATOM 1533 C CA . ARG A 1 201 ? 3.449 -15.583 10.361 1.00 91.69 201 ARG A CA 1
ATOM 1534 C C . ARG A 1 201 ? 1.997 -15.215 10.650 1.00 91.69 201 ARG A C 1
ATOM 1536 O O . ARG A 1 201 ? 1.261 -16.016 11.230 1.00 91.69 201 ARG A O 1
ATOM 1543 N N . ARG A 1 202 ? 1.576 -14.021 10.220 1.00 91.94 202 ARG A N 1
ATOM 1544 C CA . ARG A 1 202 ? 0.253 -13.433 10.471 1.00 91.94 202 ARG A CA 1
ATOM 1545 C C . ARG A 1 202 ? -0.142 -13.503 11.953 1.00 91.94 202 ARG A C 1
ATOM 1547 O O . ARG A 1 202 ? -1.285 -13.791 12.295 1.00 91.94 202 ARG A O 1
ATOM 1554 N N . GLU A 1 203 ? 0.828 -13.241 12.829 1.00 91.62 203 GLU A N 1
ATOM 1555 C CA . GLU A 1 203 ? 0.694 -13.218 14.292 1.00 91.62 203 GLU A CA 1
ATOM 1556 C C . GLU A 1 203 ? 0.145 -11.861 14.768 1.00 91.62 203 GLU A C 1
ATOM 1558 O O . GLU A 1 203 ? 0.800 -11.139 15.518 1.00 91.62 203 GLU A O 1
ATOM 1563 N N . PHE A 1 204 ? -1.032 -11.468 14.272 1.00 93.06 204 PHE A N 1
ATOM 1564 C CA . PHE A 1 204 ? -1.670 -10.192 14.609 1.00 93.06 204 PHE A CA 1
ATOM 1565 C C . PHE A 1 204 ? -3.175 -10.191 14.304 1.00 93.06 204 PHE A C 1
ATOM 1567 O O . PHE A 1 204 ? -3.654 -10.934 13.445 1.00 93.06 204 PHE A O 1
ATOM 1574 N N . GLU A 1 205 ? -3.920 -9.288 14.947 1.00 94.69 205 GLU A N 1
ATOM 1575 C CA . GLU A 1 205 ? -5.322 -9.001 14.606 1.00 94.69 205 GLU A CA 1
ATOM 1576 C C . GLU A 1 205 ? -5.407 -7.750 13.717 1.00 94.69 205 GLU A C 1
ATOM 1578 O O . GLU A 1 205 ? -5.831 -7.807 12.549 1.00 94.69 205 GLU A O 1
ATOM 1583 N N . LEU A 1 206 ? -4.910 -6.627 14.245 1.00 96.75 206 LEU A N 1
ATOM 1584 C CA . LEU A 1 206 ? -4.554 -5.428 13.498 1.00 96.75 206 LEU A CA 1
ATOM 1585 C C . LEU A 1 206 ? -3.034 -5.268 13.459 1.00 96.75 206 LEU A C 1
ATOM 1587 O O . LEU A 1 206 ? -2.363 -5.525 14.456 1.00 96.75 206 LEU A O 1
ATOM 1591 N N . ALA A 1 207 ? -2.494 -4.804 12.334 1.00 96.06 207 ALA A N 1
ATOM 1592 C CA . ALA A 1 207 ? -1.075 -4.480 12.237 1.00 96.06 207 ALA A CA 1
ATOM 1593 C C . ALA A 1 207 ? -0.826 -3.117 11.589 1.00 96.06 207 ALA A C 1
ATOM 1595 O O . ALA A 1 207 ? -1.402 -2.802 10.549 1.00 96.06 207 ALA A O 1
ATOM 1596 N N . GLY A 1 208 ? 0.051 -2.332 12.213 1.00 95.94 208 GLY A N 1
ATOM 1597 C CA . GLY A 1 208 ? 0.535 -1.040 11.752 1.00 95.94 208 GLY A CA 1
ATOM 1598 C C . GLY A 1 208 ? 1.912 -1.142 11.111 1.00 95.94 208 GLY A C 1
ATOM 1599 O O . GLY A 1 208 ? 2.906 -1.314 11.814 1.00 95.94 208 GLY A O 1
ATOM 1600 N N . PHE A 1 209 ? 2.003 -0.976 9.796 1.00 93.12 209 PHE A N 1
ATOM 1601 C CA . PHE A 1 209 ? 3.275 -1.004 9.059 1.00 93.12 209 PHE A CA 1
ATOM 1602 C C . PHE A 1 209 ? 3.275 0.040 7.932 1.00 93.12 209 PHE A C 1
ATOM 1604 O O . PHE A 1 209 ? 2.454 0.962 7.943 1.00 93.12 209 PHE A O 1
ATOM 1611 N N . ALA A 1 210 ? 4.307 0.048 7.094 1.00 88.12 210 ALA A N 1
ATOM 1612 C CA . ALA A 1 210 ? 4.371 0.931 5.940 1.00 88.12 210 ALA A CA 1
ATOM 1613 C C . ALA A 1 210 ? 4.776 0.151 4.696 1.00 88.12 210 ALA A C 1
ATOM 1615 O O . ALA A 1 210 ? 5.455 -0.865 4.819 1.00 88.12 210 ALA A O 1
ATOM 1616 N N . TRP A 1 211 ? 4.344 0.649 3.542 1.00 85.44 211 TRP A N 1
ATOM 1617 C CA . TRP A 1 211 ? 4.809 0.208 2.232 1.00 85.44 211 TRP A CA 1
ATOM 1618 C C . TRP A 1 211 ? 5.630 1.314 1.590 1.00 85.44 211 TRP A C 1
ATOM 1620 O O . TRP A 1 211 ? 5.259 2.482 1.693 1.00 85.44 211 TRP A O 1
ATOM 1630 N N . VAL A 1 212 ? 6.697 0.953 0.886 1.00 79.38 212 VAL A N 1
ATOM 1631 C CA . VAL A 1 212 ? 7.437 1.895 0.042 1.00 79.38 212 VAL A CA 1
ATOM 1632 C C . VAL A 1 212 ? 6.714 2.029 -1.295 1.00 79.38 212 VAL A C 1
ATOM 1634 O O . VAL A 1 212 ? 6.459 1.036 -1.980 1.00 79.38 212 VAL A O 1
ATOM 1637 N N . GLY A 1 213 ? 6.371 3.258 -1.675 1.00 77.56 213 GLY A N 1
ATOM 1638 C CA . GLY A 1 213 ? 5.776 3.541 -2.975 1.00 77.56 213 GLY A CA 1
ATOM 1639 C C . GLY A 1 213 ? 6.740 3.211 -4.120 1.00 77.56 213 GLY A C 1
ATOM 1640 O O . GLY A 1 213 ? 7.933 3.512 -4.058 1.00 77.56 213 GLY A O 1
ATOM 1641 N N . SER A 1 214 ? 6.214 2.635 -5.199 1.00 80.06 214 SER A N 1
ATOM 1642 C CA . SER A 1 214 ? 6.959 2.273 -6.413 1.00 80.06 214 SER A CA 1
ATOM 1643 C C . SER A 1 214 ? 6.288 2.880 -7.643 1.00 80.06 214 SER A C 1
ATOM 1645 O O . SER A 1 214 ? 5.083 3.104 -7.637 1.00 80.06 214 SER A O 1
ATOM 1647 N N . VAL A 1 215 ? 7.057 3.139 -8.704 1.00 83.94 215 VAL A N 1
ATOM 1648 C CA . VAL A 1 215 ? 6.513 3.575 -10.006 1.00 83.94 215 VAL A CA 1
ATOM 1649 C C . VAL A 1 215 ? 5.748 2.467 -10.702 1.00 83.94 215 VAL A C 1
ATOM 1651 O O . VAL A 1 215 ? 4.737 2.721 -11.354 1.00 83.94 215 VAL A O 1
ATOM 1654 N N . ASP A 1 216 ? 6.253 1.240 -10.609 1.00 87.06 216 ASP A N 1
ATOM 1655 C CA . ASP A 1 216 ? 5.513 0.073 -11.051 1.00 87.06 216 ASP A CA 1
ATOM 1656 C C . ASP A 1 216 ? 4.759 -0.480 -9.838 1.00 87.06 216 ASP A C 1
ATOM 1658 O O . ASP A 1 216 ? 5.410 -0.955 -8.897 1.00 87.06 216 ASP A O 1
ATOM 1662 N N . PRO A 1 217 ? 3.419 -0.383 -9.804 1.00 84.19 217 PRO A N 1
ATOM 1663 C CA . PRO A 1 217 ? 2.627 -0.836 -8.680 1.00 84.19 217 PRO A CA 1
ATOM 1664 C C . PRO A 1 217 ? 2.498 -2.355 -8.778 1.00 84.19 217 PRO A C 1
ATOM 1666 O O . PRO A 1 217 ? 1.461 -2.900 -9.165 1.00 84.19 217 PRO A O 1
ATOM 1669 N N . LYS A 1 218 ? 3.586 -3.063 -8.471 1.00 82.88 218 LYS A N 1
ATOM 1670 C CA . LYS A 1 218 ? 3.543 -4.500 -8.191 1.00 82.88 218 LYS A CA 1
ATOM 1671 C C . LYS A 1 218 ? 2.464 -4.768 -7.135 1.00 82.88 218 LYS A C 1
ATOM 1673 O O . LYS A 1 218 ? 2.100 -3.881 -6.362 1.00 82.88 218 LYS A O 1
ATOM 1678 N N . GLY A 1 219 ? 1.908 -5.971 -7.109 1.00 86.88 219 GLY A N 1
ATOM 1679 C CA . GLY A 1 219 ? 0.869 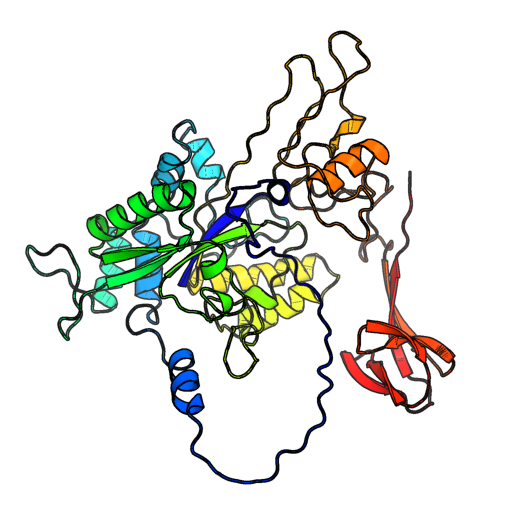-6.260 -6.121 1.00 86.88 219 GLY A CA 1
ATOM 1680 C C . GLY A 1 219 ? 0.348 -7.681 -6.093 1.00 86.88 219 GLY A C 1
ATOM 1681 O O . GLY A 1 219 ? -0.527 -7.979 -5.277 1.00 86.88 219 GLY A O 1
ATOM 1682 N N . ARG A 1 220 ? 0.859 -8.572 -6.946 1.00 91.12 220 ARG A N 1
ATOM 1683 C CA . ARG A 1 220 ? 0.422 -9.961 -6.966 1.00 91.12 220 ARG A CA 1
ATOM 1684 C C . ARG A 1 220 ? 0.716 -10.621 -5.626 1.00 91.12 220 ARG A C 1
ATOM 1686 O O . ARG A 1 220 ? -0.216 -11.201 -5.070 1.00 91.12 220 ARG A O 1
ATOM 1693 N N . THR A 1 221 ? 1.931 -10.472 -5.089 1.00 90.25 221 THR A N 1
ATOM 1694 C CA . THR A 1 221 ? 2.302 -11.003 -3.760 1.00 90.25 221 THR A CA 1
ATOM 1695 C C . THR A 1 221 ? 1.501 -10.380 -2.612 1.00 90.25 221 THR A C 1
ATOM 1697 O O . THR A 1 221 ? 1.334 -11.009 -1.570 1.00 90.25 221 THR A O 1
ATOM 1700 N N . LEU A 1 222 ? 0.980 -9.163 -2.793 1.00 91.69 222 LEU A N 1
ATOM 1701 C CA . LEU A 1 222 ? 0.296 -8.386 -1.754 1.00 91.69 222 LEU A CA 1
ATOM 1702 C C . LEU A 1 222 ? -1.213 -8.659 -1.674 1.00 91.69 222 LEU A C 1
ATOM 1704 O O . LEU A 1 222 ? -1.787 -8.644 -0.585 1.00 91.69 222 LEU A O 1
ATOM 1708 N N . TYR A 1 223 ? -1.874 -8.872 -2.815 1.00 93.12 223 TYR A N 1
ATOM 1709 C CA . TYR A 1 223 ? -3.340 -8.755 -2.900 1.00 93.12 223 TYR A CA 1
ATOM 1710 C C . TYR A 1 223 ? -4.068 -9.986 -3.418 1.00 93.12 223 TYR A C 1
ATOM 1712 O O . TYR A 1 223 ? -5.296 -10.048 -3.353 1.00 93.12 223 TYR A O 1
ATOM 1720 N N . ALA A 1 224 ? -3.349 -10.970 -3.940 1.00 94.56 224 ALA A N 1
ATOM 1721 C CA . ALA A 1 224 ? -3.992 -12.156 -4.473 1.00 94.56 224 ALA A CA 1
ATOM 1722 C C . ALA A 1 224 ? -4.180 -13.263 -3.426 1.00 94.56 224 ALA A C 1
ATOM 1724 O O . ALA A 1 224 ? -3.399 -13.407 -2.481 1.00 94.56 224 ALA A O 1
ATOM 1725 N N . CYS A 1 225 ? -5.230 -14.062 -3.623 1.00 93.81 225 CYS A N 1
ATOM 1726 C CA . CYS A 1 225 ? -5.689 -15.088 -2.683 1.00 93.81 225 CYS A CA 1
ATOM 1727 C C . CYS A 1 225 ? -4.599 -16.090 -2.259 1.00 93.81 225 CYS A C 1
ATOM 1729 O O . CYS A 1 225 ? -4.449 -16.394 -1.077 1.00 93.81 225 CYS A O 1
ATOM 1731 N N . ASP A 1 226 ? -3.837 -16.600 -3.223 1.00 91.88 226 ASP A N 1
ATOM 1732 C CA . ASP A 1 226 ? -2.784 -17.615 -3.070 1.00 91.88 226 ASP A CA 1
ATOM 1733 C C . ASP A 1 226 ? -1.449 -17.056 -2.545 1.00 91.88 226 ASP A C 1
ATOM 1735 O O . ASP A 1 226 ? -0.483 -17.803 -2.427 1.00 91.88 226 ASP A O 1
ATOM 1739 N N . GLN A 1 227 ? -1.392 -15.763 -2.212 1.00 94.44 227 GLN A N 1
ATOM 1740 C CA . GLN A 1 227 ? -0.191 -15.087 -1.701 1.00 94.44 227 GLN A CA 1
ATOM 1741 C C . GLN A 1 227 ? -0.306 -14.727 -0.218 1.00 94.44 227 GLN A C 1
ATOM 1743 O O . GLN A 1 227 ? 0.456 -13.916 0.306 1.00 94.44 227 GLN A O 1
ATOM 1748 N N . SER A 1 228 ? -1.292 -15.309 0.465 1.00 94.19 228 SER A N 1
ATOM 1749 C CA . SER A 1 228 ? -1.384 -15.244 1.921 1.00 94.19 228 SER A CA 1
ATOM 1750 C C . SER A 1 228 ? -0.321 -16.158 2.536 1.00 94.19 228 SER A C 1
ATOM 1752 O O . SER A 1 228 ? -0.330 -17.348 2.212 1.00 94.19 228 SER A O 1
ATOM 1754 N N . PRO A 1 229 ? 0.525 -15.674 3.464 1.00 92.81 229 PRO A N 1
ATOM 1755 C CA . PRO A 1 229 ? 1.447 -16.538 4.194 1.00 92.81 229 PRO A CA 1
ATOM 1756 C C . PRO A 1 229 ? 0.688 -17.573 5.023 1.00 92.81 229 PRO A C 1
ATOM 1758 O O . PRO A 1 229 ? -0.094 -17.225 5.917 1.00 92.81 229 PRO A O 1
ATOM 1761 N N . LEU A 1 230 ? 0.884 -18.851 4.706 1.00 91.88 230 LEU A N 1
ATOM 1762 C CA . LEU A 1 230 ? 0.198 -19.976 5.330 1.00 91.88 230 LEU A CA 1
ATOM 1763 C C . LEU A 1 230 ? 1.171 -21.139 5.579 1.00 91.88 230 LEU A C 1
ATOM 1765 O O . LEU A 1 230 ? 2.104 -21.354 4.807 1.00 91.88 230 LEU A O 1
ATOM 1769 N N . PRO A 1 231 ? 0.916 -22.004 6.576 1.00 90.81 231 PRO A N 1
ATOM 1770 C CA . PRO A 1 231 ? 1.695 -23.232 6.735 1.00 90.81 231 PRO A CA 1
ATOM 1771 C C . PRO A 1 231 ? 1.744 -24.092 5.457 1.00 90.81 231 PRO A C 1
ATOM 1773 O O . PRO A 1 231 ? 2.756 -24.725 5.171 1.00 90.81 231 PRO A O 1
ATOM 1776 N N . SER A 1 232 ? 0.665 -24.098 4.665 1.00 89.62 232 SER A N 1
ATOM 1777 C CA . SER A 1 232 ? 0.538 -24.898 3.439 1.00 89.62 232 SER A CA 1
ATOM 1778 C C . SER A 1 232 ? 1.417 -24.436 2.277 1.00 89.62 232 SER A C 1
ATOM 1780 O O . SER A 1 232 ? 1.668 -25.234 1.378 1.00 89.62 232 SER A O 1
ATOM 1782 N N . ASN A 1 233 ? 1.857 -23.174 2.271 1.00 90.06 233 ASN A N 1
ATOM 1783 C CA . ASN A 1 233 ? 2.763 -22.624 1.260 1.00 90.06 233 ASN A CA 1
ATOM 1784 C C . ASN A 1 233 ? 4.100 -22.187 1.877 1.00 90.06 233 ASN A C 1
ATOM 1786 O O . ASN A 1 233 ? 4.765 -21.325 1.323 1.00 90.06 233 ASN A O 1
ATOM 1790 N N . ASN A 1 234 ? 4.484 -22.770 3.020 1.00 91.06 234 ASN A N 1
ATOM 1791 C CA . ASN A 1 234 ? 5.724 -22.442 3.727 1.00 91.06 234 ASN A CA 1
ATOM 1792 C C . ASN A 1 234 ? 5.862 -20.949 4.097 1.00 91.06 234 ASN A C 1
ATOM 1794 O O . ASN A 1 234 ? 6.973 -20.442 4.183 1.00 91.06 234 ASN A O 1
ATOM 1798 N N . TRP A 1 235 ? 4.742 -20.269 4.370 1.00 91.38 235 TRP A N 1
ATOM 1799 C CA . TRP A 1 235 ? 4.696 -18.845 4.740 1.00 91.38 235 TRP A CA 1
ATOM 1800 C C . TRP A 1 235 ? 5.138 -17.878 3.641 1.00 91.38 235 TRP A C 1
ATOM 1802 O O . TRP A 1 235 ? 5.484 -16.738 3.933 1.00 91.38 235 TRP A O 1
ATOM 1812 N N . GLU A 1 236 ? 5.086 -18.312 2.385 1.00 90.31 236 GLU A N 1
ATOM 1813 C CA . GLU A 1 236 ? 5.410 -17.465 1.241 1.00 90.31 236 GLU A CA 1
ATOM 1814 C C . GLU A 1 236 ? 4.282 -16.467 0.920 1.00 90.31 236 GLU A C 1
ATOM 1816 O O . GLU A 1 236 ? 3.092 -16.721 1.161 1.00 90.31 236 GLU A O 1
ATOM 1821 N N . GLY A 1 237 ? 4.669 -15.340 0.318 1.00 90.50 237 GLY A N 1
ATOM 1822 C CA . GLY A 1 237 ? 3.779 -14.245 -0.072 1.00 90.50 237 GLY A CA 1
ATOM 1823 C C . GLY A 1 237 ? 3.759 -13.081 0.924 1.00 90.50 237 GLY A C 1
ATOM 1824 O O . GLY A 1 237 ? 4.375 -13.120 1.985 1.00 90.50 237 GLY A O 1
ATOM 1825 N N . GLN A 1 238 ? 3.067 -11.999 0.565 1.00 92.06 238 GLN A N 1
ATOM 1826 C CA . GLN A 1 238 ? 3.030 -10.753 1.348 1.00 92.06 238 GLN A CA 1
ATOM 1827 C C . GLN A 1 238 ? 1.601 -10.278 1.641 1.00 92.06 238 GLN A C 1
ATOM 1829 O O . GLN A 1 238 ? 1.398 -9.204 2.210 1.00 92.06 238 GLN A O 1
ATOM 1834 N N . ASN A 1 239 ? 0.584 -11.079 1.309 1.00 93.88 239 ASN A N 1
ATOM 1835 C CA . ASN A 1 239 ? -0.806 -10.801 1.651 1.00 93.88 239 ASN A CA 1
ATOM 1836 C C . ASN A 1 239 ? -1.052 -11.112 3.136 1.00 93.88 239 ASN A C 1
ATOM 1838 O O . ASN A 1 239 ? -1.766 -12.047 3.512 1.00 93.88 239 ASN A O 1
ATOM 1842 N N . TYR A 1 240 ? -0.440 -10.310 4.010 1.00 92.69 240 TYR A N 1
ATOM 1843 C CA . TYR A 1 240 ? -0.526 -10.458 5.464 1.00 92.69 240 TYR A CA 1
ATOM 1844 C C . TYR A 1 240 ? -1.975 -10.356 5.959 1.00 92.69 240 TYR A C 1
ATOM 1846 O O . TYR A 1 240 ? -2.369 -10.998 6.936 1.00 92.69 240 TYR A O 1
ATOM 1854 N N . MET A 1 241 ? -2.798 -9.584 5.243 1.00 90.94 241 MET A N 1
ATOM 1855 C CA . MET A 1 241 ? -4.224 -9.410 5.517 1.00 90.94 241 MET A CA 1
ATOM 1856 C C . MET A 1 241 ? -5.000 -10.732 5.434 1.00 90.94 241 MET A C 1
ATOM 1858 O O . MET A 1 241 ? -6.053 -10.852 6.064 1.00 90.94 241 MET A O 1
ATOM 1862 N N . GLY A 1 242 ? -4.498 -11.715 4.678 1.00 91.50 242 GLY A N 1
ATOM 1863 C CA . GLY A 1 242 ? -5.245 -12.921 4.332 1.00 91.50 242 GLY A CA 1
ATOM 1864 C C . GLY A 1 242 ? -6.459 -12.615 3.458 1.00 91.50 242 GLY A C 1
ATOM 1865 O O . GLY A 1 242 ? -7.494 -13.270 3.591 1.00 91.50 242 GLY A O 1
ATOM 1866 N N . TRP A 1 243 ? -6.385 -11.557 2.643 1.00 93.88 243 TRP A N 1
ATOM 1867 C CA . TRP A 1 243 ? -7.497 -11.141 1.800 1.00 93.88 243 TRP A CA 1
ATOM 1868 C C . TRP A 1 243 ? -7.627 -12.083 0.609 1.00 93.88 243 TRP A C 1
ATOM 1870 O O . TRP A 1 243 ? -6.674 -12.282 -0.136 1.00 93.88 243 TRP A O 1
ATOM 1880 N N . CYS A 1 244 ? -8.817 -12.634 0.395 1.00 94.12 244 CYS A N 1
ATOM 1881 C CA . CYS A 1 244 ? -9.104 -13.374 -0.821 1.00 94.12 244 CYS A CA 1
ATOM 1882 C C . CYS A 1 244 ? -10.376 -12.855 -1.484 1.00 94.12 244 CYS A C 1
ATOM 1884 O O . CYS A 1 244 ? -11.493 -13.119 -1.036 1.00 94.12 244 CYS A O 1
ATOM 1886 N N . ASN A 1 245 ? -10.179 -12.120 -2.575 1.00 97.06 245 ASN A N 1
ATOM 1887 C CA . ASN A 1 245 ? -11.219 -11.704 -3.500 1.00 97.06 245 ASN A CA 1
ATOM 1888 C C . ASN A 1 245 ? -10.797 -12.157 -4.902 1.00 97.06 245 ASN A C 1
ATOM 1890 O O . ASN A 1 245 ? -9.799 -11.684 -5.444 1.00 97.06 245 ASN A O 1
ATOM 1894 N N . GLU A 1 246 ? -11.536 -13.104 -5.480 1.00 97.56 246 GLU A N 1
ATOM 1895 C CA . GLU A 1 246 ? -11.198 -13.723 -6.772 1.00 97.56 246 GLU A CA 1
ATOM 1896 C C . GLU A 1 246 ? -11.141 -12.705 -7.913 1.00 97.56 246 GLU A C 1
ATOM 1898 O O . GLU A 1 246 ? -10.267 -12.771 -8.776 1.00 97.56 246 GLU A O 1
ATOM 1903 N N . ARG A 1 247 ? -12.042 -11.716 -7.895 1.00 97.94 247 ARG A N 1
ATOM 1904 C CA . ARG A 1 247 ? -12.072 -10.661 -8.910 1.00 97.94 247 ARG A CA 1
ATOM 1905 C C . ARG A 1 247 ? -10.829 -9.779 -8.810 1.00 97.94 247 ARG A C 1
ATOM 1907 O O . ARG A 1 247 ? -10.208 -9.504 -9.832 1.00 97.94 247 ARG A O 1
ATOM 1914 N N . ALA A 1 248 ? -10.453 -9.378 -7.596 1.00 97.81 248 ALA A N 1
ATOM 1915 C CA . ALA A 1 248 ? -9.223 -8.624 -7.367 1.00 97.81 248 ALA A CA 1
ATOM 1916 C C . ALA A 1 248 ? -7.974 -9.453 -7.713 1.00 97.81 248 ALA A C 1
ATOM 1918 O O . ALA A 1 248 ? -7.062 -8.937 -8.347 1.00 97.81 248 ALA A O 1
ATOM 1919 N N . SER A 1 249 ? -7.959 -10.746 -7.373 1.00 97.38 249 SER A N 1
ATOM 1920 C CA . SER A 1 249 ? -6.832 -11.656 -7.634 1.00 97.38 249 SER A CA 1
ATOM 1921 C C . SER A 1 249 ? -6.583 -11.861 -9.130 1.00 97.38 249 SER A C 1
ATOM 1923 O O . SER A 1 249 ? -5.440 -11.840 -9.581 1.00 97.38 249 SER A O 1
ATOM 1925 N N . GLN A 1 250 ? -7.650 -12.013 -9.919 1.00 97.12 250 GLN A N 1
ATOM 1926 C CA . GLN A 1 250 ? -7.553 -12.087 -11.378 1.00 97.12 250 GLN A CA 1
ATOM 1927 C C . GLN A 1 250 ? -7.098 -10.752 -11.970 1.00 97.12 250 GLN A C 1
ATOM 1929 O O . GLN A 1 250 ? -6.199 -10.730 -12.808 1.00 97.12 250 GLN A O 1
ATOM 1934 N N . ALA A 1 251 ? -7.676 -9.642 -11.503 1.00 98.06 251 ALA A N 1
ATOM 1935 C CA . ALA A 1 251 ? -7.320 -8.317 -11.987 1.00 98.06 251 ALA A CA 1
ATOM 1936 C C . ALA A 1 251 ? -5.847 -7.984 -11.704 1.00 98.06 251 ALA A C 1
ATOM 1938 O O . ALA A 1 251 ? -5.137 -7.588 -12.623 1.00 98.06 251 ALA A O 1
ATOM 1939 N N . ILE A 1 252 ? -5.343 -8.216 -10.486 1.00 97.06 252 ILE A N 1
ATOM 1940 C CA . ILE A 1 252 ? -3.938 -7.924 -10.165 1.00 97.06 252 ILE A CA 1
ATOM 1941 C C . ILE A 1 252 ? -2.973 -8.806 -10.968 1.00 97.06 252 ILE A C 1
ATOM 1943 O O . ILE A 1 252 ? -1.938 -8.323 -11.419 1.00 97.06 252 ILE A O 1
ATOM 1947 N N . ALA A 1 253 ? -3.335 -10.067 -11.237 1.00 94.94 253 ALA A N 1
ATOM 1948 C CA . ALA A 1 253 ? -2.539 -10.945 -12.091 1.00 94.94 253 ALA A CA 1
ATOM 1949 C C . ALA A 1 253 ? -2.449 -10.419 -13.534 1.00 94.94 253 ALA A C 1
ATOM 1951 O O . ALA A 1 253 ? -1.364 -10.397 -14.114 1.00 94.94 253 ALA A O 1
ATOM 1952 N N . ILE A 1 254 ? -3.559 -9.937 -14.105 1.00 95.00 254 ILE A N 1
ATOM 1953 C CA . ILE A 1 254 ? -3.563 -9.320 -15.442 1.00 95.00 254 ILE A CA 1
ATOM 1954 C C . ILE A 1 254 ? -2.787 -7.994 -15.418 1.00 95.00 254 ILE A C 1
ATOM 1956 O O . ILE A 1 254 ? -1.976 -7.735 -16.306 1.00 95.00 254 ILE A O 1
ATOM 1960 N N . ALA A 1 255 ? -2.978 -7.169 -14.386 1.00 95.62 255 ALA A N 1
ATOM 1961 C CA . ALA A 1 255 ? -2.286 -5.892 -14.235 1.00 95.62 255 ALA A CA 1
ATOM 1962 C C . ALA A 1 255 ? -0.761 -6.050 -14.131 1.00 95.62 255 ALA A C 1
ATOM 1964 O O . ALA A 1 255 ? -0.033 -5.179 -14.598 1.00 95.62 255 ALA A O 1
ATOM 1965 N N . ASN A 1 256 ? -0.266 -7.136 -13.530 1.00 92.19 256 ASN A N 1
ATOM 1966 C CA . ASN A 1 256 ? 1.170 -7.403 -13.398 1.00 92.19 256 ASN A CA 1
ATOM 1967 C C . ASN A 1 256 ? 1.771 -8.192 -14.579 1.00 92.19 256 ASN A C 1
ATOM 1969 O O . ASN A 1 256 ? 2.989 -8.219 -14.707 1.00 92.19 256 ASN A O 1
ATOM 1973 N N . SER A 1 257 ? 0.958 -8.790 -15.460 1.00 89.75 257 SER A N 1
ATOM 1974 C CA . SER A 1 257 ? 1.436 -9.547 -16.637 1.00 89.75 257 SER A CA 1
ATOM 1975 C C . SER A 1 257 ? 1.231 -8.837 -17.982 1.00 89.75 257 SER A C 1
ATOM 1977 O O . SER A 1 257 ? 1.841 -9.217 -18.980 1.00 89.75 257 SER A O 1
ATOM 1979 N N . SER A 1 258 ? 0.393 -7.798 -18.036 1.00 89.44 258 SER A N 1
ATOM 1980 C CA . SER A 1 258 ? 0.168 -7.006 -19.250 1.00 89.44 258 SER A CA 1
ATOM 1981 C C . SER A 1 258 ? 1.280 -5.980 -19.487 1.00 89.44 258 SER A C 1
ATOM 1983 O O . SER A 1 258 ? 1.716 -5.301 -18.560 1.00 89.44 258 SER A O 1
ATOM 1985 N N . LEU A 1 259 ? 1.673 -5.798 -20.753 1.00 88.19 259 LEU A N 1
ATOM 1986 C CA . LEU A 1 259 ? 2.530 -4.689 -21.202 1.00 88.19 259 LEU A CA 1
ATOM 1987 C C . LEU A 1 259 ? 1.729 -3.461 -21.668 1.00 88.19 259 LEU A C 1
ATOM 1989 O O . LEU A 1 259 ? 2.312 -2.398 -21.857 1.00 88.19 259 LEU A O 1
ATOM 1993 N N . ASP A 1 260 ? 0.414 -3.603 -21.860 1.00 88.38 260 ASP A N 1
ATOM 1994 C CA . ASP A 1 260 ? -0.477 -2.528 -22.310 1.00 88.38 260 ASP A CA 1
ATOM 1995 C C . ASP A 1 260 ? -0.920 -1.665 -21.123 1.00 88.38 260 ASP A C 1
ATOM 1997 O O . ASP A 1 260 ? -1.528 -2.159 -20.163 1.00 88.38 260 ASP A O 1
ATOM 2001 N N . ARG A 1 261 ? -0.619 -0.366 -21.194 1.00 90.19 261 ARG A N 1
ATOM 2002 C CA . ARG A 1 261 ? -0.868 0.583 -20.103 1.00 90.19 261 ARG A CA 1
ATOM 2003 C C . ARG A 1 261 ? -2.351 0.748 -19.772 1.00 90.19 261 ARG A C 1
ATOM 2005 O O . ARG A 1 261 ? -2.687 0.812 -18.588 1.00 90.19 261 ARG A O 1
ATOM 2012 N N . GLU A 1 262 ? -3.216 0.815 -20.780 1.00 93.38 262 GLU A N 1
ATOM 2013 C CA . GLU A 1 262 ? -4.656 1.020 -20.585 1.00 93.38 262 GLU A CA 1
ATOM 2014 C C . GLU A 1 262 ? -5.279 -0.210 -19.917 1.00 93.38 262 GLU A C 1
ATOM 2016 O O . GLU A 1 262 ? -6.031 -0.074 -18.946 1.00 93.38 262 GLU A O 1
ATOM 2021 N N . VAL A 1 263 ? -4.880 -1.413 -20.353 1.00 95.12 263 VAL A N 1
ATOM 2022 C CA . VAL A 1 263 ? -5.290 -2.670 -19.708 1.00 95.12 263 VAL A CA 1
ATOM 2023 C C . VAL A 1 263 ? -4.855 -2.681 -18.246 1.00 95.12 263 VAL A C 1
ATOM 2025 O O . VAL A 1 263 ? -5.667 -2.971 -17.367 1.00 95.12 263 VAL A O 1
ATOM 2028 N N . ARG A 1 264 ? -3.596 -2.327 -17.951 1.00 95.62 264 ARG A N 1
ATOM 2029 C CA . ARG A 1 264 ? -3.107 -2.281 -16.564 1.00 95.62 264 ARG A CA 1
ATOM 2030 C C . ARG A 1 264 ? -3.934 -1.322 -15.708 1.00 95.62 264 ARG A C 1
ATOM 2032 O O . ARG A 1 264 ? -4.342 -1.708 -14.616 1.00 95.62 264 ARG A O 1
ATOM 2039 N N . GLN A 1 265 ? -4.212 -0.110 -16.192 1.00 96.75 265 GLN A N 1
ATOM 2040 C CA . GLN A 1 265 ? -5.012 0.884 -15.464 1.00 96.75 265 GLN A CA 1
ATOM 2041 C C . GLN A 1 265 ? -6.423 0.378 -15.145 1.00 96.75 265 GLN A C 1
ATOM 2043 O O . GLN A 1 265 ? -6.869 0.503 -14.003 1.00 96.75 265 GLN A O 1
ATOM 2048 N N . GLU A 1 266 ? -7.105 -0.239 -16.116 1.00 97.81 266 GLU A N 1
ATOM 2049 C CA . GLU A 1 266 ? -8.430 -0.831 -15.896 1.00 97.81 266 GLU A CA 1
ATOM 2050 C C . GLU A 1 266 ? -8.384 -1.894 -14.788 1.00 97.81 266 GLU A C 1
ATOM 2052 O O . GLU A 1 266 ? -9.202 -1.885 -13.862 1.00 97.81 266 GLU A O 1
ATOM 2057 N N . GLN A 1 267 ? -7.396 -2.788 -14.848 1.00 98.38 267 GLN A N 1
ATOM 2058 C CA . GLN A 1 267 ? -7.274 -3.873 -13.883 1.00 98.38 267 GLN A CA 1
ATOM 2059 C C . GLN A 1 267 ? -6.875 -3.381 -12.486 1.00 98.38 267 GLN A C 1
ATOM 2061 O O . GLN A 1 267 ? -7.494 -3.795 -11.504 1.00 98.38 267 GLN A O 1
ATOM 2066 N N . TYR A 1 268 ? -5.927 -2.445 -12.364 1.00 98.12 268 TYR A N 1
ATOM 2067 C CA . TYR A 1 268 ? -5.636 -1.803 -11.076 1.00 98.12 268 TYR A CA 1
ATOM 2068 C C . TYR A 1 268 ? -6.861 -1.091 -10.509 1.00 98.12 268 TYR A C 1
ATOM 2070 O O . TYR A 1 268 ? -7.057 -1.101 -9.293 1.00 98.12 268 TYR A O 1
ATOM 2078 N N . GLY A 1 269 ? -7.709 -0.508 -11.359 1.00 98.19 269 GLY A N 1
ATOM 2079 C CA . GLY A 1 269 ? -8.969 0.081 -10.922 1.00 98.19 269 GLY A CA 1
ATOM 2080 C C . GLY A 1 269 ? -9.876 -0.938 -10.227 1.00 98.19 269 GLY A C 1
ATOM 2081 O O . GLY A 1 269 ? -10.354 -0.687 -9.121 1.00 98.19 269 GLY A O 1
ATOM 2082 N N . ILE A 1 270 ? -10.029 -2.133 -10.805 1.00 98.50 270 ILE A N 1
ATOM 2083 C CA . ILE A 1 270 ? -10.807 -3.229 -10.201 1.00 98.50 270 ILE A CA 1
ATOM 2084 C C . ILE A 1 270 ? -10.227 -3.649 -8.843 1.00 98.50 270 ILE A C 1
ATOM 2086 O O . ILE A 1 270 ? -10.985 -3.842 -7.889 1.00 98.50 270 ILE A O 1
ATOM 2090 N N . VAL A 1 271 ? -8.899 -3.772 -8.737 1.00 98.19 271 VAL A N 1
ATOM 2091 C CA . VAL A 1 271 ? -8.238 -4.145 -7.474 1.00 98.19 271 VAL A CA 1
ATOM 2092 C C . VAL A 1 271 ? -8.531 -3.107 -6.391 1.00 98.19 271 VAL A C 1
ATOM 2094 O O . VAL A 1 271 ? -8.951 -3.478 -5.297 1.00 98.19 271 VAL A O 1
ATOM 2097 N N . GLN A 1 272 ? -8.387 -1.813 -6.697 1.00 98.06 272 GLN A N 1
ATOM 2098 C CA . GLN A 1 272 ? -8.646 -0.723 -5.748 1.00 98.06 272 GLN A CA 1
ATOM 2099 C C . GLN A 1 272 ? -10.125 -0.657 -5.320 1.00 98.06 272 GLN A C 1
ATOM 2101 O O . GLN A 1 272 ? -10.426 -0.448 -4.141 1.00 98.06 272 GLN A O 1
ATOM 2106 N N . GLN A 1 273 ? -11.062 -0.890 -6.246 1.00 98.38 273 GLN A N 1
ATOM 2107 C CA . GLN A 1 273 ? -12.499 -0.941 -5.945 1.00 98.38 273 GLN A CA 1
ATOM 2108 C C . GLN A 1 273 ? -12.831 -2.046 -4.935 1.00 98.38 273 GLN A C 1
ATOM 2110 O O . GLN A 1 273 ? -13.498 -1.793 -3.931 1.00 98.38 273 GLN A O 1
ATOM 2115 N N . GLU A 1 274 ? -12.356 -3.271 -5.175 1.00 98.25 274 GLU A N 1
ATOM 2116 C CA . GLU A 1 274 ? -12.624 -4.395 -4.273 1.00 98.25 274 GLU A CA 1
ATOM 2117 C C . GLU A 1 274 ? -11.853 -4.256 -2.947 1.00 98.25 274 GLU A C 1
ATOM 2119 O O . GLU A 1 274 ? -12.423 -4.517 -1.889 1.00 98.25 274 GLU A O 1
ATOM 2124 N N . PHE A 1 275 ? -10.611 -3.761 -2.978 1.00 97.38 275 PHE A N 1
ATOM 2125 C CA . PHE A 1 275 ? -9.788 -3.514 -1.785 1.00 97.38 275 PHE A CA 1
ATOM 2126 C C . PHE A 1 275 ? -10.470 -2.546 -0.810 1.00 97.38 275 PHE A C 1
ATOM 2128 O O . PHE A 1 275 ? -10.610 -2.837 0.381 1.00 97.38 275 PHE A O 1
ATOM 2135 N N . THR A 1 276 ? -10.945 -1.407 -1.321 1.00 97.69 276 THR A N 1
ATOM 2136 C CA . THR A 1 276 ? -11.588 -0.376 -0.490 1.00 97.69 276 THR A CA 1
ATOM 2137 C C . THR A 1 276 ? -12.975 -0.788 -0.007 1.00 97.69 276 THR A C 1
ATOM 2139 O O . THR A 1 276 ? -13.369 -0.480 1.121 1.00 97.69 276 THR A O 1
ATOM 2142 N N . LYS A 1 277 ? -13.716 -1.543 -0.819 1.00 97.38 277 LYS A N 1
ATOM 2143 C CA . LYS A 1 277 ? -15.014 -2.109 -0.440 1.00 97.38 277 LYS A CA 1
ATOM 2144 C C . LYS A 1 277 ? -14.888 -3.154 0.673 1.00 97.38 277 LYS A C 1
ATOM 2146 O O . LYS A 1 277 ? -15.671 -3.115 1.626 1.00 97.38 277 LYS A O 1
ATOM 2151 N N . ASP A 1 278 ? -13.911 -4.056 0.569 1.00 97.44 278 ASP A N 1
ATOM 2152 C CA . ASP A 1 278 ? -13.681 -5.116 1.555 1.00 97.44 278 ASP A CA 1
ATOM 2153 C C . ASP A 1 278 ? -12.966 -4.599 2.820 1.00 97.44 278 ASP A C 1
ATOM 2155 O O . ASP A 1 278 ? -12.973 -5.291 3.842 1.00 97.44 278 ASP A O 1
ATOM 2159 N N . MET A 1 279 ? -12.396 -3.385 2.791 1.00 96.94 279 MET A N 1
ATOM 2160 C CA . MET A 1 279 ? -11.720 -2.727 3.920 1.00 96.94 279 MET A CA 1
ATOM 2161 C C . MET A 1 279 ? -10.723 -3.666 4.614 1.00 96.94 279 MET A C 1
ATOM 2163 O O . MET A 1 279 ? -10.798 -3.932 5.814 1.00 96.94 279 MET A O 1
ATOM 2167 N N . VAL A 1 280 ? -9.843 -4.279 3.822 1.00 93.81 280 VAL A N 1
ATOM 2168 C CA . VAL A 1 280 ? -8.847 -5.249 4.315 1.00 93.81 280 VAL A CA 1
ATOM 2169 C C . VAL A 1 280 ? -7.615 -4.586 4.920 1.00 93.81 280 VAL A C 1
ATOM 2171 O O . VAL A 1 280 ? -6.982 -5.143 5.825 1.00 93.81 280 VAL A O 1
ATOM 2174 N N . SER A 1 281 ? -7.353 -3.362 4.476 1.00 95.00 281 SER A N 1
ATOM 2175 C CA . SER A 1 281 ? -6.405 -2.425 5.046 1.00 95.00 281 SER A CA 1
ATOM 2176 C C . SER A 1 281 ? -7.048 -1.042 5.109 1.00 95.00 281 SER A C 1
ATOM 2178 O O . SER A 1 281 ? -7.870 -0.705 4.254 1.00 95.00 281 SER A O 1
ATOM 2180 N N . LEU A 1 282 ? -6.674 -0.257 6.118 1.00 96.94 282 LEU A N 1
ATOM 2181 C CA . LEU A 1 282 ? -6.967 1.169 6.207 1.00 96.94 282 LEU A CA 1
ATOM 2182 C C . LEU A 1 282 ? -5.704 1.967 5.846 1.00 96.94 282 LEU A C 1
ATOM 2184 O O . LEU A 1 282 ? -4.848 2.158 6.718 1.00 96.94 282 LEU A O 1
ATOM 2188 N N . PRO A 1 283 ? -5.586 2.468 4.603 1.00 95.62 283 PRO A N 1
ATOM 2189 C CA . PRO A 1 283 ? -4.580 3.462 4.268 1.00 95.62 283 PRO A CA 1
ATOM 2190 C C . PRO A 1 283 ? -4.814 4.744 5.078 1.00 95.62 283 PRO A C 1
ATOM 2192 O O . PRO A 1 283 ? -5.918 5.299 5.118 1.00 95.62 283 PRO A O 1
ATOM 2195 N N . LEU A 1 284 ? -3.769 5.200 5.760 1.00 96.19 284 LEU A N 1
ATOM 2196 C CA . LEU A 1 284 ? -3.786 6.401 6.581 1.00 96.19 284 LEU A CA 1
ATOM 2197 C C . LEU A 1 284 ? -3.334 7.608 5.761 1.00 96.19 284 LEU A C 1
ATOM 2199 O O . LEU A 1 284 ? -4.144 8.482 5.450 1.00 96.19 284 LEU A O 1
ATOM 2203 N N . PHE A 1 285 ? -2.044 7.662 5.428 1.00 94.88 285 PHE A N 1
ATOM 2204 C CA . PHE A 1 285 ? -1.431 8.795 4.745 1.00 94.88 285 PHE A CA 1
ATOM 2205 C C . PHE A 1 285 ? -0.049 8.464 4.167 1.00 94.88 285 PHE A C 1
ATOM 2207 O O . PHE A 1 285 ? 0.631 7.544 4.633 1.00 94.88 285 PHE A O 1
ATOM 2214 N N . ASN A 1 286 ? 0.379 9.261 3.188 1.00 90.94 286 ASN A N 1
ATOM 2215 C CA . ASN A 1 286 ? 1.761 9.313 2.723 1.00 90.94 286 ASN A CA 1
ATOM 2216 C C . ASN A 1 286 ? 2.639 9.994 3.778 1.00 90.94 286 ASN A C 1
ATOM 2218 O O . ASN A 1 286 ? 2.303 11.069 4.282 1.00 90.94 286 ASN A O 1
ATOM 2222 N N . ARG A 1 287 ? 3.772 9.379 4.111 1.00 90.25 287 ARG A N 1
ATOM 2223 C CA . ARG A 1 287 ? 4.793 9.988 4.959 1.00 90.25 287 ARG A CA 1
ATOM 2224 C C . ARG A 1 287 ? 5.515 11.078 4.182 1.00 90.25 287 ARG A C 1
ATOM 2226 O O . ARG A 1 287 ? 5.767 10.953 2.986 1.00 90.25 287 ARG A O 1
ATOM 2233 N N . LEU A 1 288 ? 5.856 12.144 4.892 1.00 84.94 288 LEU A N 1
ATOM 2234 C CA . LEU A 1 288 ? 6.757 13.162 4.383 1.00 84.94 288 LEU A CA 1
ATOM 2235 C C . LEU A 1 288 ? 8.196 12.734 4.605 1.00 84.94 288 LEU A C 1
ATOM 2237 O O . LEU A 1 288 ? 8.550 12.318 5.709 1.00 84.94 288 LEU A O 1
ATOM 2241 N N . GLU A 1 289 ? 9.019 12.970 3.593 1.00 78.06 289 GLU A N 1
ATOM 2242 C CA . GLU A 1 289 ? 10.457 13.067 3.769 1.00 78.06 289 GLU A CA 1
ATOM 2243 C C . GLU A 1 289 ? 10.913 14.513 3.799 1.00 78.06 289 GLU A C 1
ATOM 2245 O O . GLU A 1 289 ? 10.356 15.393 3.140 1.00 78.06 289 GLU A O 1
ATOM 2250 N N . THR A 1 290 ? 11.909 14.760 4.643 1.00 78.94 290 THR A N 1
ATOM 2251 C CA . THR A 1 290 ? 12.462 16.091 4.850 1.00 78.94 290 THR A CA 1
ATOM 2252 C C . THR A 1 290 ? 13.907 16.097 4.420 1.00 78.94 290 THR A C 1
ATOM 2254 O O . THR A 1 290 ? 14.749 15.413 4.995 1.00 78.94 290 THR A O 1
ATOM 2257 N N . GLU A 1 291 ? 14.199 16.961 3.463 1.00 82.88 291 GLU A N 1
ATOM 2258 C CA . GLU A 1 291 ? 15.546 17.174 2.977 1.00 82.88 291 GLU A CA 1
ATOM 2259 C C . GLU A 1 291 ? 15.993 18.603 3.253 1.00 82.88 291 GLU A C 1
ATOM 2261 O O . GLU A 1 291 ? 15.195 19.545 3.264 1.00 82.88 291 GLU A O 1
ATOM 2266 N N . ALA A 1 292 ? 17.291 18.774 3.491 1.00 85.75 292 ALA A N 1
ATOM 2267 C CA . ALA A 1 292 ? 17.874 20.067 3.796 1.00 85.75 292 ALA A CA 1
ATOM 2268 C C . ALA A 1 292 ? 19.093 20.322 2.914 1.00 85.75 292 ALA A C 1
ATOM 2270 O O . ALA A 1 292 ? 20.038 19.536 2.888 1.00 85.75 292 ALA A O 1
ATOM 2271 N N . ALA A 1 293 ? 19.094 21.476 2.255 1.00 90.31 293 ALA A N 1
ATOM 2272 C CA . ALA A 1 293 ? 20.217 21.967 1.477 1.00 90.31 293 ALA A CA 1
ATOM 2273 C C . ALA A 1 293 ? 20.701 23.321 2.006 1.00 90.31 293 ALA A C 1
ATOM 2275 O O . ALA A 1 293 ? 19.969 24.077 2.650 1.00 90.31 293 ALA A O 1
ATOM 2276 N N . SER A 1 294 ? 21.963 23.641 1.720 1.00 91.88 294 SER A N 1
ATOM 2277 C CA . SER A 1 294 ? 22.482 24.995 1.914 1.00 91.88 294 SER A CA 1
ATOM 2278 C C . SER A 1 294 ? 21.704 25.979 1.040 1.00 91.88 294 SER A C 1
ATOM 2280 O O . SER A 1 294 ? 21.480 25.700 -0.130 1.00 91.88 294 SER A O 1
ATOM 2282 N N . ASN A 1 295 ? 21.411 27.181 1.548 1.00 91.38 295 ASN A N 1
ATOM 2283 C CA . ASN A 1 295 ? 20.852 28.272 0.731 1.00 91.38 295 ASN A CA 1
ATOM 2284 C C . ASN A 1 295 ? 21.761 28.679 -0.445 1.00 91.38 295 ASN A C 1
ATOM 2286 O O . ASN A 1 295 ? 21.336 29.432 -1.315 1.00 91.38 295 ASN A O 1
ATOM 2290 N N . ASN A 1 296 ? 23.027 28.249 -0.425 1.00 94.56 296 ASN A N 1
ATOM 2291 C CA . ASN A 1 296 ? 23.977 28.473 -1.507 1.00 94.56 296 ASN A CA 1
ATOM 2292 C C . ASN A 1 296 ? 23.825 27.464 -2.660 1.00 94.56 296 ASN A C 1
ATOM 2294 O O . ASN A 1 296 ? 24.356 27.715 -3.733 1.00 94.56 296 ASN A O 1
ATOM 2298 N N . LEU A 1 297 ? 23.132 26.339 -2.444 1.00 93.69 297 LEU A N 1
ATOM 2299 C CA . LEU A 1 297 ? 22.817 25.371 -3.491 1.00 93.69 297 LEU A CA 1
ATOM 2300 C C . LEU A 1 297 ? 21.547 25.829 -4.211 1.00 93.69 297 LEU A C 1
ATOM 2302 O O . LEU A 1 297 ? 20.487 25.954 -3.593 1.00 93.69 297 LEU A O 1
ATOM 2306 N N . VAL A 1 298 ? 21.651 26.083 -5.510 1.00 93.38 298 VAL A N 1
ATOM 2307 C CA . VAL A 1 298 ? 20.509 26.415 -6.368 1.00 93.38 298 VAL A CA 1
ATOM 2308 C C . VAL A 1 298 ? 20.191 25.240 -7.285 1.00 93.38 298 VAL A C 1
ATOM 2310 O O . VAL A 1 298 ? 21.048 24.407 -7.554 1.00 93.38 298 VAL A O 1
ATOM 2313 N N . GLY A 1 299 ? 18.939 25.149 -7.735 1.00 90.44 299 GLY A N 1
ATOM 2314 C CA . GLY A 1 299 ? 18.484 24.035 -8.572 1.00 90.44 299 GLY A CA 1
ATOM 2315 C C . GLY A 1 299 ? 18.182 22.745 -7.804 1.00 90.44 299 GLY A C 1
ATOM 2316 O O . GLY A 1 299 ? 17.800 21.765 -8.422 1.00 90.44 299 GLY A O 1
ATOM 2317 N N . PHE A 1 300 ? 18.290 22.726 -6.473 1.00 89.75 300 PHE A N 1
ATOM 2318 C CA . PHE A 1 300 ? 17.901 21.575 -5.654 1.00 89.75 300 PHE A CA 1
ATOM 2319 C C . PHE A 1 300 ? 16.381 21.343 -5.701 1.00 89.75 300 PHE A C 1
ATOM 2321 O O . PHE A 1 300 ? 15.620 22.204 -5.252 1.00 89.75 300 PHE A O 1
ATOM 2328 N N . GLN A 1 301 ? 15.940 20.205 -6.253 1.00 87.00 301 GLN A N 1
ATOM 2329 C CA . GLN A 1 301 ? 14.519 19.856 -6.394 1.00 87.00 301 GLN A CA 1
ATOM 2330 C C . GLN A 1 301 ? 14.252 18.433 -5.889 1.00 87.00 301 GLN A C 1
ATOM 2332 O O . GLN A 1 301 ? 14.180 17.491 -6.683 1.00 87.00 301 GLN A O 1
ATOM 2337 N N . PRO A 1 302 ? 14.105 18.262 -4.568 1.00 85.44 302 PRO A N 1
ATOM 2338 C CA . PRO A 1 302 ? 13.759 16.969 -4.007 1.00 85.44 302 PRO A CA 1
ATOM 2339 C C . PRO A 1 302 ? 12.338 16.564 -4.389 1.00 85.44 302 PRO A C 1
ATOM 2341 O O . PRO A 1 302 ? 11.456 17.412 -4.566 1.00 85.44 302 PRO A O 1
ATOM 2344 N N . ASN A 1 303 ? 12.108 15.261 -4.525 1.00 83.00 303 ASN A N 1
ATOM 2345 C CA . ASN A 1 303 ? 10.800 14.730 -4.874 1.00 83.00 303 ASN A CA 1
ATOM 2346 C C . ASN A 1 303 ? 10.565 13.387 -4.177 1.00 83.00 303 ASN A C 1
ATOM 2348 O O . ASN A 1 303 ? 11.435 12.530 -4.246 1.00 83.00 303 ASN A O 1
ATOM 2352 N N . PRO A 1 304 ? 9.381 13.146 -3.591 1.00 78.38 304 PRO A N 1
ATOM 2353 C CA . PRO A 1 304 ? 9.090 11.893 -2.892 1.00 78.38 304 PRO A CA 1
ATOM 2354 C C . PRO A 1 304 ? 9.166 10.637 -3.776 1.00 78.38 304 PRO A C 1
ATOM 2356 O O . PRO A 1 304 ? 9.189 9.522 -3.269 1.00 78.38 304 PRO A O 1
ATOM 2359 N N . THR A 1 305 ? 9.166 10.763 -5.100 1.00 82.81 305 THR A N 1
ATOM 2360 C CA . THR A 1 305 ? 9.212 9.598 -5.994 1.00 82.81 305 THR A CA 1
ATOM 2361 C C . THR A 1 305 ? 10.587 9.389 -6.623 1.00 82.81 305 THR A C 1
ATOM 2363 O O . THR A 1 305 ? 10.729 8.539 -7.498 1.00 82.81 305 THR A O 1
ATOM 2366 N N . GLU A 1 306 ? 11.599 10.149 -6.201 1.00 80.94 306 GLU A N 1
ATOM 2367 C CA . GLU A 1 306 ? 12.965 10.062 -6.713 1.00 80.94 306 GLU A CA 1
ATOM 2368 C C . GLU A 1 306 ? 14.002 10.293 -5.621 1.00 80.94 306 GLU A C 1
ATOM 2370 O O . GLU A 1 306 ? 13.771 11.034 -4.673 1.00 80.94 306 GLU A O 1
ATOM 2375 N N . TYR A 1 307 ? 15.197 9.724 -5.775 1.00 79.12 307 TYR A N 1
ATOM 2376 C CA . TYR A 1 307 ? 16.288 10.111 -4.880 1.00 79.12 307 TYR A CA 1
ATOM 2377 C C . TYR A 1 307 ? 16.622 11.588 -5.086 1.00 79.12 307 TYR A C 1
ATOM 2379 O O . TYR A 1 307 ? 16.658 12.074 -6.214 1.00 79.12 307 TYR A O 1
ATOM 2387 N N . TYR A 1 308 ? 16.955 12.297 -4.012 1.00 81.38 308 TYR A N 1
ATOM 2388 C CA . TYR A 1 308 ? 17.176 13.742 -4.067 1.00 81.38 308 TYR A CA 1
ATOM 2389 C C . TYR A 1 308 ? 18.233 14.208 -5.066 1.00 81.38 308 TYR A C 1
ATOM 2391 O O . TYR A 1 308 ? 18.181 15.330 -5.558 1.00 81.38 308 TYR A O 1
ATOM 2399 N N . ALA A 1 309 ? 19.198 13.346 -5.390 1.00 81.06 309 ALA A N 1
ATOM 2400 C CA . ALA A 1 309 ? 20.235 13.625 -6.374 1.00 81.06 309 ALA A CA 1
ATOM 2401 C C . ALA A 1 309 ? 19.793 13.385 -7.833 1.00 81.06 309 ALA A C 1
ATOM 2403 O O . ALA A 1 309 ? 20.609 13.546 -8.739 1.00 81.06 309 ALA A O 1
ATOM 2404 N N . ALA A 1 310 ? 18.534 13.013 -8.093 1.00 79.12 310 ALA A N 1
ATOM 2405 C CA . ALA A 1 310 ? 18.034 12.712 -9.437 1.00 79.12 310 ALA A CA 1
ATOM 2406 C C . ALA A 1 310 ? 18.171 13.901 -10.406 1.00 79.12 310 ALA A C 1
ATOM 2408 O O . ALA A 1 310 ? 18.488 13.704 -11.581 1.00 79.12 310 ALA A O 1
ATOM 2409 N N . ASN A 1 311 ? 18.034 15.138 -9.911 1.00 81.50 311 ASN A N 1
ATOM 2410 C CA . ASN A 1 311 ? 18.216 16.350 -10.711 1.00 81.50 311 ASN A CA 1
ATOM 2411 C C . ASN A 1 311 ? 19.583 17.032 -10.510 1.00 81.50 311 ASN A C 1
ATOM 2413 O O . ASN A 1 311 ? 19.719 18.226 -10.766 1.00 81.50 311 ASN A O 1
ATOM 2417 N N . ILE A 1 312 ? 20.620 16.304 -10.074 1.00 82.19 312 ILE A N 1
ATOM 2418 C CA . ILE A 1 312 ? 21.926 16.918 -9.775 1.00 82.19 312 ILE A CA 1
ATOM 2419 C C . ILE A 1 312 ? 22.550 17.680 -10.951 1.00 82.19 312 ILE A C 1
ATOM 2421 O O . ILE A 1 312 ? 23.264 18.658 -10.753 1.00 82.19 312 ILE A O 1
ATOM 2425 N N . HIS A 1 313 ? 22.260 17.275 -12.184 1.00 80.31 313 HIS A N 1
ATOM 2426 C CA . HIS A 1 313 ? 22.725 17.965 -13.387 1.00 80.31 313 HIS A CA 1
ATOM 2427 C C . HIS A 1 313 ? 22.179 19.402 -13.522 1.00 80.31 313 HIS A C 1
ATOM 2429 O O . HIS A 1 313 ? 22.684 20.167 -14.342 1.00 80.31 313 HIS A O 1
ATOM 2435 N N . GLU A 1 314 ? 21.169 19.770 -12.730 1.00 85.56 314 GLU A N 1
ATOM 2436 C CA . GLU A 1 314 ? 20.610 21.122 -12.638 1.00 85.56 314 GLU A CA 1
ATOM 2437 C C . GLU A 1 314 ? 21.171 21.936 -11.460 1.00 85.56 314 GLU A C 1
ATOM 2439 O O . GLU A 1 314 ? 20.835 23.114 -11.318 1.00 85.56 314 GLU A O 1
ATOM 2444 N N . TRP A 1 315 ? 21.975 21.323 -10.586 1.00 89.12 315 TRP A N 1
ATOM 2445 C CA . TRP A 1 315 ? 22.493 21.987 -9.394 1.00 89.12 315 TRP A CA 1
ATOM 2446 C C . TRP A 1 315 ? 23.622 22.960 -9.739 1.00 89.12 315 TRP A C 1
ATOM 2448 O O . TRP A 1 315 ? 24.485 22.667 -10.566 1.00 89.12 315 TRP A O 1
ATOM 2458 N N . ASP A 1 316 ? 23.651 24.096 -9.045 1.00 91.25 316 ASP A N 1
ATOM 2459 C CA . ASP A 1 316 ? 24.728 25.085 -9.139 1.00 91.25 316 ASP A CA 1
ATOM 2460 C C . ASP A 1 316 ? 24.972 25.750 -7.772 1.00 91.25 316 ASP A C 1
ATOM 2462 O O . ASP A 1 316 ? 24.139 25.666 -6.859 1.00 91.25 316 ASP A O 1
ATOM 2466 N N . MET A 1 317 ? 26.112 26.420 -7.616 1.00 94.00 317 MET A N 1
ATOM 2467 C CA . MET A 1 317 ? 26.463 27.160 -6.405 1.00 94.00 317 MET A CA 1
ATOM 2468 C C . MET A 1 317 ? 26.283 28.659 -6.640 1.00 94.00 317 MET A C 1
ATOM 2470 O O . MET A 1 317 ? 26.917 29.248 -7.511 1.00 94.00 317 MET A O 1
ATOM 2474 N N . ALA A 1 318 ? 25.453 29.314 -5.826 1.00 94.06 318 ALA A N 1
ATOM 2475 C CA . ALA A 1 318 ? 25.143 30.738 -5.986 1.00 94.06 318 ALA A CA 1
ATOM 2476 C C . ALA A 1 318 ? 26.360 31.673 -5.819 1.00 94.06 318 ALA A C 1
ATOM 2478 O O . ALA A 1 318 ? 26.293 32.840 -6.211 1.00 94.06 318 ALA A O 1
ATOM 2479 N N . ASP A 1 319 ? 27.447 31.188 -5.218 1.00 94.50 319 ASP A N 1
ATOM 2480 C CA . ASP A 1 319 ? 28.714 31.901 -5.038 1.00 94.50 319 ASP A CA 1
ATOM 2481 C C . ASP A 1 319 ? 29.818 31.481 -6.025 1.00 94.50 319 ASP A C 1
ATOM 2483 O O . ASP A 1 319 ? 30.985 31.817 -5.803 1.00 94.50 319 ASP A O 1
ATOM 2487 N N . ASP A 1 320 ? 29.459 30.768 -7.098 1.00 89.75 320 ASP A N 1
ATOM 2488 C CA . ASP A 1 320 ? 30.363 30.264 -8.140 1.00 89.75 320 ASP A CA 1
ATOM 2489 C C . ASP A 1 320 ? 31.449 29.295 -7.619 1.00 89.75 320 ASP A C 1
ATOM 2491 O O . ASP A 1 320 ? 32.495 29.108 -8.253 1.00 89.75 320 ASP A O 1
ATOM 2495 N N . THR A 1 321 ? 31.248 28.687 -6.443 1.00 91.56 321 THR A N 1
ATOM 2496 C CA . THR A 1 321 ? 32.117 27.600 -5.967 1.00 91.56 321 THR A CA 1
ATOM 2497 C C . THR A 1 321 ? 31.852 26.299 -6.728 1.00 91.56 321 THR A C 1
ATOM 2499 O O . THR A 1 321 ? 30.776 26.072 -7.263 1.00 91.56 321 THR A O 1
ATOM 2502 N N . ASP A 1 322 ? 32.845 25.413 -6.783 1.00 88.00 322 ASP A N 1
ATOM 2503 C CA . ASP A 1 322 ? 32.790 24.146 -7.529 1.00 88.00 322 ASP A CA 1
ATOM 2504 C C . ASP A 1 322 ? 32.615 22.918 -6.619 1.00 88.00 322 ASP A C 1
ATOM 2506 O O . ASP A 1 322 ? 32.844 21.782 -7.034 1.00 88.00 322 ASP A O 1
ATOM 2510 N N . THR A 1 323 ? 32.256 23.139 -5.351 1.00 87.56 323 THR A N 1
ATOM 2511 C CA . THR A 1 323 ? 32.236 22.094 -4.324 1.00 87.56 323 THR A CA 1
ATOM 2512 C C . THR A 1 323 ? 30.878 22.025 -3.630 1.00 87.56 323 THR A C 1
ATOM 2514 O O . THR A 1 323 ? 30.496 22.939 -2.900 1.00 87.56 323 THR A O 1
ATOM 2517 N N . VAL A 1 324 ? 30.203 20.880 -3.767 1.00 85.44 324 VAL A N 1
ATOM 2518 C CA . VAL A 1 324 ? 29.024 20.499 -2.973 1.00 85.44 324 VAL A CA 1
ATOM 2519 C C . VAL A 1 324 ? 29.449 19.480 -1.915 1.00 85.44 324 VAL A C 1
ATOM 2521 O O . VAL A 1 324 ? 30.177 18.532 -2.211 1.00 85.44 324 VAL A O 1
ATOM 2524 N N . VAL A 1 325 ? 28.997 19.661 -0.672 1.00 86.12 325 VAL A N 1
ATOM 2525 C CA . VAL A 1 325 ? 29.199 18.690 0.415 1.00 86.12 325 VAL A CA 1
ATOM 2526 C C . VAL A 1 325 ? 27.879 17.983 0.686 1.00 86.12 325 VAL A C 1
ATOM 2528 O O . VAL A 1 325 ? 26.901 18.633 1.044 1.00 86.12 325 VAL A O 1
ATOM 2531 N N . ILE A 1 326 ? 27.871 16.659 0.541 1.00 82.06 326 ILE A N 1
ATOM 2532 C CA . ILE A 1 326 ? 26.699 15.806 0.764 1.00 82.06 326 ILE A CA 1
ATOM 2533 C C . ILE A 1 326 ? 26.918 15.000 2.045 1.00 82.06 326 ILE A C 1
ATOM 2535 O O . ILE A 1 326 ? 27.989 14.424 2.249 1.00 82.06 326 ILE A O 1
ATOM 2539 N N . GLY A 1 327 ? 25.917 14.997 2.924 1.00 80.19 327 GLY A N 1
ATOM 2540 C CA . GLY A 1 327 ? 25.907 14.190 4.141 1.00 80.19 327 GLY A CA 1
ATOM 2541 C C . GLY A 1 327 ? 25.133 12.892 3.931 1.00 80.19 327 GLY A C 1
ATOM 2542 O O . GLY A 1 327 ? 24.040 12.919 3.377 1.00 80.19 327 GLY A O 1
ATOM 2543 N N . PHE A 1 328 ? 25.684 11.778 4.411 1.00 75.94 328 PHE A N 1
ATOM 2544 C CA . PHE A 1 328 ? 25.016 10.475 4.430 1.00 75.94 328 PHE A CA 1
ATOM 2545 C C . PHE A 1 328 ? 24.791 10.024 5.874 1.00 75.94 328 PHE A C 1
ATOM 2547 O O . PHE A 1 328 ? 25.646 10.253 6.733 1.00 75.94 328 PHE A O 1
ATOM 2554 N N . SER A 1 329 ? 23.666 9.357 6.135 1.00 71.19 329 SER A N 1
ATOM 2555 C CA . SER A 1 329 ? 23.374 8.724 7.430 1.00 71.19 329 SER A CA 1
ATOM 2556 C C . SER A 1 329 ? 24.311 7.545 7.729 1.00 71.19 329 SER A C 1
ATOM 2558 O O . SER A 1 329 ? 24.638 7.282 8.885 1.00 71.19 329 SER A O 1
ATOM 2560 N N . GLN A 1 330 ? 24.786 6.870 6.678 1.00 70.31 330 GLN A N 1
ATOM 2561 C CA . GLN A 1 330 ? 25.658 5.699 6.736 1.00 70.31 330 GLN A CA 1
ATOM 2562 C C . GLN A 1 330 ? 26.595 5.643 5.521 1.00 70.31 330 GLN A C 1
ATOM 2564 O O . GLN A 1 330 ? 26.226 6.042 4.417 1.00 70.31 330 GLN A O 1
ATOM 2569 N N . GLU A 1 331 ? 27.808 5.128 5.712 1.00 76.50 331 GLU A N 1
ATOM 2570 C CA . GLU A 1 331 ? 28.764 4.909 4.621 1.00 76.50 331 GLU A CA 1
ATOM 2571 C C . GLU A 1 331 ? 28.371 3.655 3.812 1.00 76.50 331 GLU A C 1
ATOM 2573 O O . GLU A 1 331 ? 28.160 2.602 4.419 1.00 76.50 331 GLU A O 1
ATOM 2578 N N . PRO A 1 332 ? 28.281 3.726 2.468 1.00 73.81 332 PRO A N 1
ATOM 2579 C CA . PRO A 1 332 ? 28.072 2.543 1.638 1.00 73.81 332 PRO A CA 1
ATOM 2580 C C . PRO A 1 332 ? 29.187 1.511 1.818 1.00 73.81 332 PRO A C 1
ATOM 2582 O O . PRO A 1 332 ? 30.368 1.856 1.774 1.00 73.81 332 PRO A O 1
ATOM 2585 N N . THR A 1 333 ? 28.836 0.228 1.916 1.00 78.19 333 THR A N 1
ATOM 2586 C CA . THR A 1 333 ? 29.834 -0.856 1.965 1.00 78.19 333 THR A CA 1
ATOM 2587 C C . THR A 1 333 ? 30.663 -0.920 0.677 1.00 78.19 333 THR A C 1
ATOM 2589 O O . THR A 1 333 ? 31.841 -1.282 0.691 1.00 78.19 333 THR A O 1
ATOM 2592 N N . THR A 1 334 ? 30.046 -0.575 -0.457 1.00 78.31 334 THR A N 1
ATOM 2593 C CA . THR A 1 334 ? 30.673 -0.508 -1.781 1.00 78.31 334 THR A CA 1
ATOM 2594 C C . THR A 1 334 ? 29.925 0.477 -2.680 1.00 78.31 334 THR A C 1
ATOM 2596 O O . THR A 1 334 ? 28.739 0.706 -2.486 1.00 78.31 334 THR A O 1
ATOM 2599 N N . LEU A 1 335 ? 30.606 1.028 -3.693 1.00 75.56 335 LEU A N 1
ATOM 2600 C CA . LEU A 1 335 ? 30.006 1.854 -4.757 1.00 75.56 335 LEU A CA 1
ATOM 2601 C C . LEU A 1 335 ? 29.578 1.037 -5.989 1.00 75.56 335 LEU A C 1
ATOM 2603 O O . LEU A 1 335 ? 29.245 1.593 -7.034 1.00 75.56 335 LEU A O 1
ATOM 2607 N N . PHE A 1 336 ? 29.645 -0.292 -5.904 1.00 75.06 336 PHE A N 1
ATOM 2608 C CA . PHE A 1 336 ? 29.276 -1.181 -6.999 1.00 75.06 336 PHE A CA 1
ATOM 2609 C C . PHE A 1 336 ? 27.793 -1.564 -6.917 1.00 75.06 336 PHE A C 1
ATOM 2611 O O . PHE A 1 336 ? 27.430 -2.544 -6.271 1.00 75.06 336 PHE A O 1
ATOM 2618 N N . ASN A 1 337 ? 26.947 -0.803 -7.616 1.00 66.31 337 ASN A N 1
ATOM 2619 C CA . ASN A 1 337 ? 25.482 -0.946 -7.593 1.00 66.31 337 ASN A CA 1
ATOM 2620 C C . ASN A 1 337 ? 24.948 -2.328 -7.996 1.00 66.31 337 ASN A C 1
ATOM 2622 O O . ASN A 1 337 ? 23.804 -2.642 -7.698 1.00 66.31 337 ASN A O 1
ATOM 2626 N N . LEU A 1 338 ? 25.736 -3.155 -8.694 1.00 67.81 338 LEU A N 1
ATOM 2627 C CA . LEU A 1 338 ? 25.300 -4.504 -9.078 1.00 67.81 338 LEU A CA 1
ATOM 2628 C C . LEU A 1 338 ? 25.264 -5.480 -7.895 1.00 67.81 338 LEU A C 1
ATOM 2630 O O . LEU A 1 338 ? 24.684 -6.553 -8.016 1.00 67.81 338 LEU A O 1
ATOM 2634 N N . THR A 1 339 ? 25.904 -5.142 -6.775 1.00 66.38 339 THR A N 1
ATOM 2635 C CA . THR A 1 339 ? 25.986 -6.012 -5.590 1.00 66.38 339 THR A CA 1
ATOM 2636 C C . THR A 1 339 ? 25.566 -5.306 -4.303 1.00 66.38 339 THR A C 1
ATOM 2638 O O . THR A 1 339 ? 25.776 -5.850 -3.225 1.00 66.38 339 THR A O 1
ATOM 2641 N N . GLU A 1 340 ? 25.051 -4.081 -4.396 1.00 66.25 340 GLU A N 1
ATOM 2642 C CA . GLU A 1 340 ? 24.684 -3.247 -3.252 1.00 66.25 340 GLU A CA 1
ATOM 2643 C C . GLU A 1 340 ? 23.405 -2.480 -3.578 1.00 66.25 340 GLU A C 1
ATOM 2645 O O . GLU A 1 340 ? 23.340 -1.759 -4.576 1.00 66.25 340 GLU A O 1
ATOM 2650 N N . SER A 1 341 ? 22.394 -2.645 -2.730 1.00 63.38 341 SER A N 1
ATOM 2651 C CA . SER A 1 341 ? 21.083 -2.011 -2.871 1.00 63.38 341 SER A CA 1
ATOM 2652 C C . SER A 1 341 ? 20.906 -0.800 -1.955 1.00 63.38 341 SER A C 1
ATOM 2654 O O . SER A 1 341 ? 19.889 -0.118 -2.066 1.00 63.38 341 SER A O 1
ATOM 2656 N N . ASN A 1 342 ? 21.892 -0.491 -1.101 1.00 70.56 342 ASN A N 1
ATOM 2657 C CA . ASN A 1 342 ? 21.869 0.677 -0.225 1.00 70.56 342 ASN A CA 1
ATOM 2658 C C . ASN A 1 342 ? 21.585 1.975 -1.002 1.00 70.56 342 ASN A C 1
ATOM 2660 O O . ASN A 1 342 ? 22.230 2.291 -2.007 1.00 70.56 342 ASN A O 1
ATOM 2664 N N . ALA A 1 343 ? 20.637 2.765 -0.513 1.00 69.62 343 ALA A N 1
ATOM 2665 C CA . ALA A 1 343 ? 20.208 3.966 -1.206 1.00 69.62 343 ALA A CA 1
ATOM 2666 C C . ALA A 1 343 ? 21.268 5.087 -1.239 1.00 69.62 343 ALA A C 1
ATOM 2668 O O . ALA A 1 343 ? 21.326 5.831 -2.219 1.00 69.62 343 ALA A O 1
ATOM 2669 N N . ASN A 1 344 ? 22.192 5.152 -0.271 1.00 75.31 344 ASN A N 1
ATOM 2670 C CA . ASN A 1 344 ? 23.345 6.062 -0.347 1.00 75.31 344 ASN A CA 1
ATOM 2671 C C . ASN A 1 344 ? 24.253 5.707 -1.531 1.00 75.31 344 ASN A C 1
ATOM 2673 O O . ASN A 1 344 ? 24.802 6.599 -2.176 1.00 75.31 344 ASN A O 1
ATOM 2677 N N . THR A 1 345 ? 24.359 4.423 -1.881 1.00 74.50 345 THR A N 1
ATOM 2678 C CA . THR A 1 345 ? 25.062 3.990 -3.093 1.00 74.50 345 THR A CA 1
ATOM 2679 C C . THR A 1 345 ? 24.372 4.517 -4.347 1.00 74.50 345 THR A C 1
ATOM 2681 O O . THR A 1 345 ? 25.041 5.027 -5.245 1.00 74.50 345 THR A O 1
ATOM 2684 N N . ARG A 1 346 ? 23.033 4.461 -4.397 1.00 72.19 346 ARG A N 1
ATOM 2685 C CA . ARG A 1 346 ? 22.248 4.983 -5.528 1.00 72.19 346 ARG A CA 1
ATOM 2686 C C . ARG A 1 346 ? 22.397 6.493 -5.682 1.00 72.19 346 ARG A C 1
ATOM 2688 O O . ARG A 1 346 ? 22.625 6.954 -6.799 1.00 72.19 346 ARG A O 1
ATOM 2695 N N . ILE A 1 347 ? 22.373 7.233 -4.572 1.00 76.38 347 ILE A N 1
ATOM 2696 C CA . ILE A 1 347 ? 22.656 8.672 -4.563 1.00 76.38 347 ILE A CA 1
ATOM 2697 C C . ILE A 1 347 ? 24.046 8.935 -5.145 1.00 76.38 347 ILE A C 1
ATOM 2699 O O . ILE A 1 347 ? 24.158 9.675 -6.119 1.00 76.38 347 ILE A O 1
ATOM 2703 N N . VAL A 1 348 ? 25.095 8.289 -4.613 1.00 75.31 348 VAL A N 1
ATOM 2704 C CA . VAL A 1 348 ? 26.483 8.486 -5.076 1.00 75.31 348 VAL A CA 1
ATOM 2705 C C . VAL A 1 348 ? 26.657 8.107 -6.547 1.00 75.31 348 VAL A C 1
ATOM 2707 O O . VAL A 1 348 ? 27.348 8.806 -7.288 1.00 75.31 348 VAL A O 1
ATOM 2710 N N . ALA A 1 349 ? 26.023 7.029 -7.001 1.00 68.69 349 ALA A N 1
ATOM 2711 C CA . ALA A 1 349 ? 26.064 6.634 -8.402 1.00 68.69 349 ALA A CA 1
ATOM 2712 C C . ALA A 1 349 ? 25.392 7.662 -9.321 1.00 68.69 349 ALA A C 1
ATOM 2714 O O . ALA A 1 349 ? 25.923 7.935 -10.400 1.00 68.69 349 ALA A O 1
ATOM 2715 N N . GLY A 1 350 ? 24.290 8.275 -8.876 1.00 65.81 350 GLY A N 1
ATOM 2716 C CA . GLY A 1 350 ? 23.679 9.422 -9.550 1.00 65.81 350 GLY A CA 1
ATOM 2717 C C . GLY A 1 350 ? 24.670 10.576 -9.743 1.00 65.81 350 GLY A C 1
ATOM 2718 O O . GLY A 1 350 ? 24.751 11.129 -10.838 1.00 65.81 350 GLY A O 1
ATOM 2719 N N . LEU A 1 351 ? 25.512 10.859 -8.737 1.00 70.38 351 LEU A N 1
ATOM 2720 C CA . LEU A 1 351 ? 26.561 11.891 -8.822 1.00 70.38 351 LEU A CA 1
ATOM 2721 C C . LEU A 1 351 ? 27.627 11.575 -9.887 1.00 70.38 351 LEU A C 1
ATOM 2723 O O . LEU A 1 351 ? 28.196 12.486 -10.484 1.00 70.38 351 LEU A O 1
ATOM 2727 N N . LEU A 1 352 ? 27.951 10.293 -10.090 1.00 68.44 352 LEU A N 1
ATOM 2728 C CA . LEU A 1 352 ? 29.070 9.860 -10.939 1.00 68.44 352 LEU A CA 1
ATOM 2729 C C . LEU A 1 352 ? 28.674 9.609 -12.399 1.00 68.44 352 LEU A C 1
ATOM 2731 O O . LEU A 1 352 ? 29.522 9.729 -13.285 1.00 68.44 352 LEU A O 1
ATOM 2735 N N . LEU A 1 353 ? 27.418 9.231 -12.655 1.00 65.06 353 LEU A N 1
ATOM 2736 C CA . LEU A 1 353 ? 26.939 8.817 -13.981 1.00 65.06 353 LEU A CA 1
ATOM 2737 C C . LEU A 1 353 ? 26.194 9.924 -14.751 1.00 65.06 353 LEU A C 1
ATOM 2739 O O . LEU A 1 353 ? 25.791 9.700 -15.889 1.00 65.06 353 LEU A O 1
ATOM 2743 N N . ASN A 1 354 ? 26.094 11.130 -14.181 1.00 55.66 354 ASN A N 1
ATOM 2744 C CA . ASN A 1 354 ? 25.578 12.369 -14.786 1.00 55.66 354 ASN A CA 1
ATOM 2745 C C . ASN A 1 354 ? 24.056 12.401 -15.074 1.00 55.66 354 ASN A C 1
ATOM 2747 O O . ASN A 1 354 ? 23.460 13.464 -14.928 1.00 55.66 354 ASN A O 1
ATOM 2751 N N . ALA A 1 355 ? 23.411 11.281 -15.436 1.00 63.56 355 ALA A N 1
ATOM 2752 C CA . ALA A 1 355 ? 21.946 11.139 -15.479 1.00 63.56 355 ALA A CA 1
ATOM 2753 C C . ALA A 1 355 ? 21.508 9.659 -15.569 1.00 63.56 355 ALA A C 1
ATOM 2755 O O . ALA A 1 355 ? 22.157 8.876 -16.272 1.00 63.56 355 ALA A O 1
ATOM 2756 N N . PRO A 1 356 ? 20.401 9.249 -14.921 1.00 72.19 356 PRO A N 1
ATOM 2757 C CA . PRO A 1 356 ? 19.808 7.936 -15.158 1.00 72.19 356 PRO A CA 1
ATOM 2758 C C . PRO A 1 356 ? 19.205 7.844 -16.574 1.00 72.19 356 PRO A C 1
ATOM 2760 O O . PRO A 1 356 ? 18.962 8.849 -17.241 1.00 72.19 356 PRO A O 1
ATOM 2763 N N . SER A 1 357 ? 18.945 6.623 -17.059 1.00 78.62 357 SER A N 1
ATOM 2764 C CA . SER A 1 357 ? 18.263 6.433 -18.357 1.00 78.62 357 SER A CA 1
ATOM 2765 C C . SER A 1 357 ? 16.832 6.989 -18.333 1.00 78.62 357 SER A C 1
ATOM 2767 O O . SER A 1 357 ? 16.382 7.603 -19.301 1.00 78.62 357 SER A O 1
ATOM 2769 N N . ALA A 1 358 ? 16.153 6.824 -17.200 1.00 83.94 358 ALA A N 1
ATOM 2770 C CA . ALA A 1 358 ? 14.820 7.332 -16.921 1.00 83.94 358 ALA A CA 1
ATOM 2771 C C . ALA A 1 358 ? 14.727 7.768 -15.453 1.00 83.94 358 ALA A C 1
ATOM 2773 O O . ALA A 1 358 ? 15.494 7.268 -14.629 1.00 83.94 358 ALA A O 1
ATOM 2774 N N . THR A 1 359 ? 13.794 8.663 -15.144 1.00 85.25 359 THR A N 1
ATOM 2775 C CA . THR A 1 359 ? 13.423 9.039 -13.774 1.00 85.25 359 THR A CA 1
ATOM 2776 C C . THR A 1 359 ? 12.068 8.455 -13.392 1.00 85.25 359 THR A C 1
ATOM 2778 O O . THR A 1 359 ? 11.331 7.970 -14.253 1.00 85.25 359 THR A O 1
ATOM 2781 N N . SER A 1 360 ? 11.746 8.510 -12.104 1.00 85.75 360 SER A N 1
ATOM 2782 C CA . SER A 1 360 ? 10.499 8.037 -11.494 1.00 85.75 360 SER A CA 1
ATOM 2783 C C . SER A 1 360 ? 9.577 9.160 -11.001 1.00 85.75 360 SER A C 1
ATOM 2785 O O . SER A 1 360 ? 8.706 8.939 -10.155 1.00 85.75 360 SER A O 1
ATOM 2787 N N . TYR A 1 361 ? 9.772 10.394 -11.478 1.00 85.94 361 TYR A N 1
ATOM 2788 C CA . TYR A 1 361 ? 9.026 11.557 -10.997 1.00 85.94 361 TYR A CA 1
ATOM 2789 C C . TYR A 1 361 ? 7.505 11.398 -11.131 1.00 85.94 361 TYR A C 1
ATOM 2791 O O . TYR A 1 361 ? 6.985 11.064 -12.194 1.00 85.94 361 TYR A O 1
ATOM 2799 N N . SER A 1 362 ? 6.786 11.750 -10.060 1.00 83.31 362 SER A N 1
ATOM 2800 C CA . SER A 1 362 ? 5.320 11.657 -9.964 1.00 83.31 362 SER A CA 1
ATOM 2801 C C . SER A 1 362 ? 4.778 10.238 -10.158 1.00 83.31 362 SER A C 1
ATOM 2803 O O . SER A 1 362 ? 3.723 10.060 -10.759 1.00 83.31 362 SER A O 1
ATOM 2805 N N . TYR A 1 363 ? 5.498 9.238 -9.639 1.00 86.81 363 TYR A N 1
ATOM 2806 C CA . TYR A 1 363 ? 5.140 7.823 -9.749 1.00 86.81 363 TYR A CA 1
ATOM 2807 C C . TYR A 1 363 ? 4.995 7.347 -11.195 1.00 86.81 363 TYR A C 1
ATOM 2809 O O . TYR A 1 363 ? 4.251 6.407 -11.435 1.00 86.81 363 TYR A O 1
ATOM 2817 N N . ASP A 1 364 ? 5.686 7.965 -12.157 1.00 89.19 364 ASP A N 1
ATOM 2818 C CA . ASP A 1 364 ? 5.710 7.513 -13.547 1.00 89.19 364 ASP A CA 1
ATOM 2819 C C . ASP A 1 364 ? 7.130 7.546 -14.111 1.00 89.19 364 ASP A C 1
ATOM 2821 O O . ASP A 1 364 ? 7.972 8.333 -13.671 1.00 89.19 364 ASP A O 1
ATOM 2825 N N . TYR A 1 365 ? 7.394 6.689 -15.095 1.00 88.56 365 TYR A N 1
ATOM 2826 C CA . TYR A 1 365 ? 8.678 6.698 -15.775 1.00 88.56 365 TYR A CA 1
ATOM 2827 C C . TYR A 1 365 ? 8.731 7.848 -16.774 1.00 88.56 365 TYR A C 1
ATOM 2829 O O . TYR A 1 365 ? 7.831 8.023 -17.598 1.00 88.56 365 TYR A O 1
ATOM 2837 N N . GLN A 1 366 ? 9.829 8.600 -16.751 1.00 87.19 366 GLN A N 1
ATOM 2838 C CA . GLN A 1 366 ? 10.088 9.670 -17.712 1.00 87.19 366 GLN A CA 1
ATOM 2839 C C . GLN A 1 366 ? 11.480 9.488 -18.320 1.00 87.19 366 GLN A C 1
ATOM 2841 O O . GLN A 1 366 ? 12.421 9.168 -17.593 1.00 87.19 366 GLN A O 1
ATOM 2846 N N . PRO A 1 367 ? 11.650 9.659 -19.642 1.00 88.19 367 PRO A N 1
ATOM 2847 C CA . PRO A 1 367 ? 12.969 9.556 -20.251 1.00 88.19 367 PRO A CA 1
ATOM 2848 C C . PRO A 1 367 ? 13.881 10.680 -19.732 1.00 88.19 367 PRO A C 1
ATOM 2850 O O . PRO A 1 367 ? 13.466 11.836 -19.676 1.00 88.19 367 PRO A O 1
ATOM 2853 N N . ALA A 1 368 ? 15.119 10.337 -19.368 1.00 82.75 368 ALA A N 1
ATOM 2854 C CA . ALA A 1 368 ? 16.146 11.302 -18.971 1.00 82.75 368 ALA A CA 1
ATOM 2855 C C . ALA A 1 368 ? 17.313 11.288 -19.968 1.00 82.75 368 ALA A C 1
ATOM 2857 O O . ALA A 1 368 ? 17.387 12.154 -20.836 1.00 82.75 368 ALA A O 1
ATOM 2858 N N . ALA A 1 369 ? 18.187 10.277 -19.913 1.00 83.19 369 ALA A N 1
ATOM 2859 C CA . ALA A 1 369 ? 19.210 10.069 -20.947 1.00 83.19 369 ALA A CA 1
ATOM 2860 C C . ALA A 1 369 ? 18.679 9.337 -22.199 1.00 83.19 369 ALA A C 1
ATOM 2862 O O . ALA A 1 369 ? 19.399 9.199 -23.190 1.00 83.19 369 ALA A O 1
ATOM 2863 N N . LEU A 1 370 ? 17.438 8.845 -22.158 1.00 87.12 370 LEU A N 1
ATOM 2864 C CA . LEU A 1 370 ? 16.737 8.280 -23.310 1.00 87.12 370 LEU A CA 1
ATOM 2865 C C . LEU A 1 370 ? 16.026 9.379 -24.106 1.00 87.12 370 LEU A C 1
ATOM 2867 O O . LEU A 1 370 ? 15.541 10.355 -23.544 1.00 87.12 370 LEU A O 1
ATOM 2871 N N . THR A 1 371 ? 15.915 9.202 -25.419 1.00 88.62 371 THR A N 1
ATOM 2872 C CA . THR A 1 371 ? 15.095 10.079 -26.276 1.00 88.62 371 THR A CA 1
ATOM 2873 C C . THR A 1 371 ? 13.599 9.889 -26.004 1.00 88.62 371 THR A C 1
ATOM 2875 O O . THR A 1 371 ? 12.830 10.848 -26.041 1.00 88.62 371 THR A O 1
ATOM 2878 N N . GLN A 1 372 ? 13.198 8.652 -25.707 1.00 90.81 372 GLN A N 1
ATOM 2879 C CA . GLN A 1 372 ? 11.867 8.240 -25.272 1.00 90.81 372 GLN A CA 1
ATOM 2880 C C . GLN A 1 372 ? 11.954 6.888 -24.549 1.00 90.81 372 GLN A C 1
ATOM 2882 O O . GLN A 1 372 ? 12.902 6.127 -24.751 1.00 90.81 372 GLN A O 1
ATOM 2887 N N . LEU A 1 373 ? 10.957 6.565 -23.726 1.00 91.31 373 LEU A N 1
ATOM 2888 C CA . LEU A 1 373 ? 10.826 5.220 -23.163 1.00 91.31 373 LEU A CA 1
ATOM 2889 C C . LEU A 1 373 ? 10.351 4.253 -24.249 1.00 91.31 373 LEU A C 1
ATOM 2891 O O . LEU A 1 373 ? 9.415 4.602 -24.967 1.00 91.31 373 LEU A O 1
ATOM 2895 N N . PRO A 1 374 ? 10.941 3.059 -24.394 1.00 91.19 374 PRO A N 1
ATOM 2896 C CA . PRO A 1 374 ? 10.454 2.099 -25.368 1.00 91.19 374 PRO A CA 1
ATOM 2897 C C . PRO A 1 374 ? 9.170 1.437 -24.873 1.00 91.19 374 PRO A C 1
ATOM 2899 O O . PRO A 1 374 ? 9.178 0.740 -23.860 1.00 91.19 374 PRO A O 1
ATOM 2902 N N . THR A 1 375 ? 8.070 1.641 -25.594 1.00 89.88 375 THR A N 1
ATOM 2903 C CA . THR A 1 375 ? 6.775 1.032 -25.271 1.00 89.88 375 THR A CA 1
ATOM 2904 C C . THR A 1 375 ? 6.174 0.346 -26.495 1.00 89.88 375 THR A C 1
ATOM 2906 O O . THR A 1 375 ? 6.621 0.560 -27.626 1.00 89.88 375 THR A O 1
ATOM 2909 N N . ILE A 1 376 ? 5.166 -0.506 -26.282 1.00 88.69 376 ILE A N 1
ATOM 2910 C CA . ILE A 1 376 ? 4.442 -1.151 -27.388 1.00 88.69 376 ILE A CA 1
ATOM 2911 C C . ILE A 1 376 ? 3.736 -0.087 -28.242 1.00 88.69 376 ILE A C 1
ATOM 2913 O O . ILE A 1 376 ? 3.770 -0.131 -29.471 1.00 88.69 376 ILE A O 1
ATOM 2917 N N . GLU A 1 377 ? 3.150 0.918 -27.593 1.00 86.69 377 GLU A N 1
ATOM 2918 C CA . GLU A 1 377 ? 2.337 1.965 -28.211 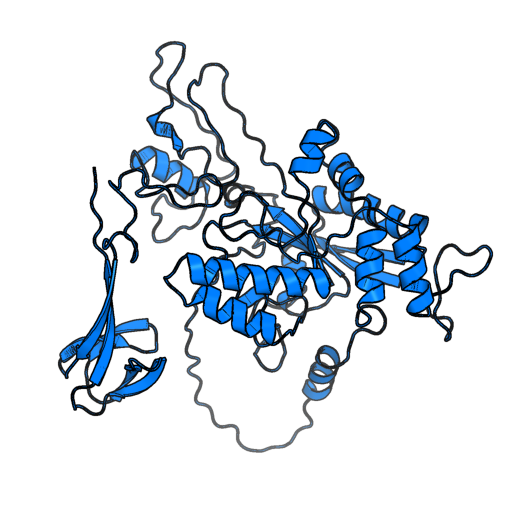1.00 86.69 377 GLU A CA 1
ATOM 2919 C C . GLU A 1 377 ? 3.153 2.884 -29.127 1.00 86.69 377 GLU A C 1
ATOM 2921 O O . GLU A 1 377 ? 2.654 3.324 -30.166 1.00 86.69 377 GLU A O 1
ATOM 2926 N N . ASN A 1 378 ? 4.411 3.170 -28.770 1.00 88.81 378 ASN A N 1
ATOM 2927 C CA . ASN A 1 378 ? 5.303 3.987 -29.597 1.00 88.81 378 ASN A CA 1
ATOM 2928 C C . ASN A 1 378 ? 6.208 3.169 -30.536 1.00 88.81 378 ASN A C 1
ATOM 2930 O O . ASN A 1 378 ? 7.005 3.753 -31.273 1.00 88.81 378 ASN A O 1
ATOM 2934 N N . GLY A 1 379 ? 6.074 1.838 -30.533 1.00 89.75 379 GLY A N 1
ATOM 2935 C CA . GLY A 1 379 ? 6.871 0.920 -31.349 1.00 89.75 379 GLY A CA 1
ATOM 2936 C C . GLY A 1 379 ? 8.325 0.759 -30.894 1.00 89.75 379 GLY A C 1
ATOM 2937 O O . GLY A 1 379 ? 9.104 0.103 -31.585 1.00 89.75 379 GLY A O 1
ATOM 2938 N N . GLY A 1 380 ? 8.708 1.340 -29.753 1.00 91.19 380 GLY A N 1
ATOM 2939 C CA . GLY A 1 380 ? 10.010 1.121 -29.125 1.00 91.19 380 GLY A CA 1
ATOM 2940 C C . GLY A 1 380 ? 10.137 -0.269 -28.498 1.00 91.19 380 GLY A C 1
ATOM 2941 O O . GLY A 1 380 ? 11.253 -0.747 -28.299 1.00 91.19 380 GLY A O 1
ATOM 2942 N N . ALA A 1 381 ? 9.013 -0.941 -28.240 1.00 93.25 381 ALA A N 1
ATOM 2943 C CA . ALA A 1 381 ? 8.943 -2.354 -27.902 1.00 93.25 381 ALA A CA 1
ATOM 2944 C C . ALA A 1 381 ? 7.962 -3.095 -28.828 1.00 93.25 381 ALA A C 1
ATOM 2946 O O . ALA A 1 381 ? 7.000 -2.520 -29.335 1.00 93.25 381 ALA A O 1
ATOM 2947 N N . THR A 1 382 ? 8.196 -4.388 -29.042 1.00 92.88 382 THR A N 1
ATOM 2948 C CA . THR A 1 382 ? 7.322 -5.278 -29.824 1.00 92.88 382 THR A CA 1
ATOM 2949 C C . THR A 1 382 ? 7.237 -6.638 -29.147 1.00 92.88 382 THR A C 1
ATOM 2951 O O . THR A 1 382 ? 8.248 -7.143 -28.664 1.00 92.88 382 THR A O 1
ATOM 2954 N N . LEU A 1 383 ? 6.038 -7.218 -29.107 1.00 90.75 383 LEU A N 1
ATOM 2955 C CA . LEU A 1 383 ? 5.799 -8.577 -28.630 1.00 90.75 383 LEU A CA 1
ATOM 2956 C C . LEU A 1 383 ? 5.300 -9.412 -29.810 1.00 90.75 383 LEU A C 1
ATOM 2958 O O . LEU A 1 383 ? 4.187 -9.202 -30.294 1.00 90.75 383 LEU A O 1
ATOM 2962 N N . GLU A 1 384 ? 6.138 -10.320 -30.299 1.00 92.25 384 GLU A N 1
ATOM 2963 C CA . GLU A 1 384 ? 5.860 -11.135 -31.482 1.00 92.25 384 GLU A CA 1
ATOM 2964 C C . GLU A 1 384 ? 5.863 -12.621 -31.130 1.00 92.25 384 GLU A C 1
ATOM 2966 O O . GLU A 1 384 ? 6.624 -13.068 -30.276 1.00 92.25 384 GLU A O 1
ATOM 2971 N N . THR A 1 385 ? 5.038 -13.412 -31.814 1.00 95.12 385 THR A N 1
ATOM 2972 C CA . THR A 1 385 ? 5.147 -14.870 -31.740 1.00 95.12 385 THR A CA 1
ATOM 2973 C C . THR A 1 385 ? 6.164 -15.346 -32.768 1.00 95.12 385 THR A C 1
ATOM 2975 O O . THR A 1 385 ? 5.994 -15.123 -33.970 1.00 95.12 385 THR A O 1
ATOM 2978 N N . VAL A 1 386 ? 7.198 -16.036 -32.301 1.00 95.38 386 VAL A N 1
ATOM 2979 C CA . VAL A 1 386 ? 8.290 -16.556 -33.124 1.00 95.38 386 VAL A CA 1
ATOM 2980 C C . VAL A 1 386 ? 8.361 -18.074 -33.020 1.00 95.38 386 VAL A C 1
ATOM 2982 O O . VAL A 1 386 ? 8.083 -18.653 -31.972 1.00 95.38 386 VAL A O 1
ATOM 2985 N N . GLU A 1 387 ? 8.719 -18.724 -34.122 1.00 96.44 387 GLU A N 1
ATOM 2986 C CA . GLU A 1 387 ? 9.071 -20.144 -34.121 1.00 96.44 387 GLU A CA 1
ATOM 2987 C C . GLU A 1 387 ? 10.528 -20.273 -33.667 1.00 96.44 387 GLU A C 1
ATOM 2989 O O . GLU A 1 387 ? 11.411 -19.651 -34.262 1.00 96.44 387 GLU A O 1
ATOM 2994 N N . VAL A 1 388 ? 10.771 -21.061 -32.621 1.00 95.81 388 VAL A N 1
ATOM 2995 C CA . VAL A 1 388 ? 12.114 -21.391 -32.131 1.00 95.81 388 VAL A CA 1
ATOM 2996 C C . VAL A 1 388 ? 12.401 -22.874 -32.334 1.00 95.81 388 VAL A C 1
ATOM 2998 O O . VAL A 1 388 ? 11.497 -23.714 -32.313 1.00 95.81 388 VAL A O 1
ATOM 3001 N N . GLN A 1 389 ? 13.671 -23.208 -32.526 1.00 96.62 389 GLN A N 1
ATOM 3002 C CA . GLN A 1 389 ? 14.137 -24.565 -32.805 1.00 96.62 389 GLN A CA 1
ATOM 3003 C C . GLN A 1 389 ? 15.368 -24.927 -31.966 1.00 96.62 389 GLN A C 1
ATOM 3005 O O . GLN A 1 389 ? 15.971 -24.088 -31.296 1.00 96.62 389 GLN A O 1
ATOM 3010 N N . ALA A 1 390 ? 15.764 -26.201 -32.019 1.00 96.69 390 ALA A N 1
ATOM 3011 C CA . ALA A 1 390 ? 16.921 -26.694 -31.283 1.00 96.69 390 ALA A CA 1
ATOM 3012 C C . ALA A 1 390 ? 18.188 -25.874 -31.603 1.00 96.69 390 ALA A C 1
ATOM 3014 O O . ALA A 1 390 ? 18.569 -25.725 -32.767 1.00 96.69 390 ALA A O 1
ATOM 3015 N N . GLY A 1 391 ? 18.856 -25.390 -30.557 1.00 95.69 391 GLY A N 1
ATOM 3016 C CA . GLY A 1 391 ? 20.051 -24.552 -30.628 1.00 95.69 391 GLY A CA 1
ATOM 3017 C C . GLY A 1 391 ? 19.796 -23.041 -30.576 1.00 95.69 391 GLY A C 1
ATOM 3018 O O . GLY A 1 391 ? 20.767 -22.299 -30.412 1.00 95.69 391 GLY A O 1
ATOM 3019 N N . ASP A 1 392 ? 18.547 -22.575 -30.679 1.00 96.44 392 ASP A N 1
ATOM 3020 C CA . ASP A 1 392 ? 18.224 -21.159 -30.476 1.00 96.44 392 ASP A CA 1
ATOM 3021 C C . ASP A 1 392 ? 18.398 -20.772 -29.001 1.00 96.44 392 ASP A C 1
ATOM 3023 O O . ASP A 1 392 ? 18.138 -21.570 -28.103 1.00 96.44 392 ASP A O 1
ATOM 3027 N N . MET A 1 393 ? 18.841 -19.541 -28.737 1.00 96.12 393 MET A N 1
ATOM 3028 C CA . MET A 1 393 ? 18.894 -19.017 -27.371 1.00 96.12 393 MET A CA 1
ATOM 3029 C C . MET A 1 393 ? 17.502 -18.553 -26.952 1.00 96.12 393 MET A C 1
ATOM 3031 O O . MET A 1 393 ? 16.936 -17.661 -27.586 1.00 96.12 393 MET A O 1
ATOM 3035 N N . VAL A 1 394 ? 16.984 -19.127 -25.871 1.00 95.06 394 VAL A N 1
ATOM 3036 C CA . VAL A 1 394 ? 15.665 -18.814 -25.314 1.00 95.06 394 VAL A CA 1
ATOM 3037 C C . VAL A 1 394 ? 15.760 -18.566 -23.813 1.00 95.06 394 VAL A C 1
ATOM 3039 O O . VAL A 1 394 ? 16.771 -18.879 -23.183 1.00 95.06 394 VAL A O 1
ATOM 3042 N N . TRP A 1 395 ? 14.693 -18.011 -23.246 1.00 93.44 395 TRP A N 1
ATOM 3043 C CA . TRP A 1 395 ? 14.461 -18.056 -21.808 1.00 93.44 395 TRP A CA 1
ATOM 3044 C C . TRP A 1 395 ? 13.753 -19.368 -21.475 1.00 93.44 395 TRP A C 1
ATOM 3046 O O . TRP A 1 395 ? 12.684 -19.649 -22.022 1.00 93.44 395 TRP A O 1
ATOM 3056 N N . SER A 1 396 ? 14.362 -20.187 -20.626 1.00 92.88 396 SER A N 1
ATOM 3057 C CA . SER A 1 396 ? 13.703 -21.358 -20.050 1.00 92.88 396 SER A CA 1
ATOM 3058 C C . SER A 1 396 ? 12.627 -20.941 -19.045 1.00 92.88 396 SER A C 1
ATOM 3060 O O . SER A 1 396 ? 12.550 -19.784 -18.626 1.00 92.88 396 SER A O 1
ATOM 3062 N N . ALA A 1 397 ? 11.777 -21.892 -18.666 1.00 91.75 397 ALA A N 1
ATOM 3063 C CA . ALA A 1 397 ? 10.677 -21.669 -17.732 1.00 91.75 397 ALA A CA 1
ATOM 3064 C C . ALA A 1 397 ? 11.132 -21.274 -16.314 1.00 91.75 397 ALA A C 1
ATOM 3066 O O . ALA A 1 397 ? 10.322 -20.755 -15.563 1.00 91.75 397 ALA A O 1
ATOM 3067 N N . ASP A 1 398 ? 12.406 -21.494 -15.976 1.00 89.00 398 ASP A N 1
ATOM 3068 C CA . ASP A 1 398 ? 13.074 -21.065 -14.736 1.00 89.00 398 ASP A CA 1
ATOM 3069 C C . ASP A 1 398 ? 13.860 -19.743 -14.903 1.00 89.00 398 ASP A C 1
ATOM 3071 O O . ASP A 1 398 ? 14.750 -19.422 -14.112 1.00 89.00 398 ASP A O 1
ATOM 3075 N N . GLY A 1 399 ? 13.602 -18.999 -15.985 1.00 87.69 399 GLY A N 1
ATOM 3076 C CA . GLY A 1 399 ? 14.160 -17.665 -16.195 1.00 87.69 399 GLY A CA 1
ATOM 3077 C C . GLY A 1 399 ? 15.640 -17.635 -16.580 1.00 87.69 399 GLY A C 1
ATOM 3078 O O . GLY A 1 399 ? 16.295 -16.607 -16.400 1.00 87.69 399 GLY A O 1
ATOM 3079 N N . GLN A 1 400 ? 16.200 -18.719 -17.129 1.00 92.44 400 GLN A N 1
ATOM 3080 C CA . GLN A 1 400 ? 17.595 -18.749 -17.586 1.00 92.44 400 GLN A CA 1
ATOM 3081 C C . GLN A 1 400 ? 17.720 -18.573 -19.102 1.00 92.44 400 GLN A C 1
ATOM 3083 O O . GLN A 1 400 ? 16.987 -19.162 -19.889 1.00 92.44 400 GLN A O 1
ATOM 3088 N N . ALA A 1 401 ? 18.706 -17.785 -19.535 1.00 93.88 401 ALA A N 1
ATOM 3089 C CA . ALA A 1 401 ? 19.065 -17.697 -20.946 1.00 93.88 401 ALA A CA 1
ATOM 3090 C C . ALA A 1 401 ? 19.891 -18.932 -21.344 1.00 93.88 401 ALA A C 1
ATOM 3092 O O . ALA A 1 401 ? 21.077 -19.025 -21.010 1.00 93.88 401 ALA A O 1
ATOM 3093 N N . ILE A 1 402 ? 19.281 -19.868 -22.072 1.00 95.94 402 ILE A N 1
ATOM 3094 C CA . ILE A 1 402 ? 19.881 -21.160 -22.432 1.00 95.94 402 ILE A CA 1
ATOM 3095 C C . ILE A 1 402 ? 19.662 -21.497 -23.911 1.00 95.94 402 ILE A C 1
ATOM 3097 O O . ILE A 1 402 ? 18.724 -21.020 -24.547 1.00 95.94 402 ILE A O 1
ATOM 3101 N N . ALA A 1 403 ? 20.553 -22.314 -24.475 1.00 96.81 403 ALA A N 1
ATOM 3102 C CA . ALA A 1 403 ? 20.336 -22.907 -25.788 1.00 96.81 403 ALA A CA 1
ATOM 3103 C C . ALA A 1 403 ? 19.243 -23.982 -25.693 1.00 96.81 403 ALA A C 1
ATOM 3105 O O . ALA A 1 403 ? 19.308 -24.866 -24.840 1.00 96.81 403 ALA A O 1
ATOM 3106 N N . LEU A 1 404 ? 18.255 -23.913 -26.579 1.00 96.12 404 LEU A N 1
ATOM 3107 C CA . LEU A 1 404 ? 17.106 -24.804 -26.574 1.00 96.12 404 LEU A CA 1
ATOM 3108 C C . LEU A 1 404 ? 17.511 -26.224 -26.993 1.00 96.12 404 LEU A C 1
ATOM 3110 O O . LEU A 1 404 ? 17.961 -26.450 -28.118 1.00 96.12 404 LEU A O 1
ATOM 3114 N N . GLU A 1 405 ? 17.329 -27.194 -26.103 1.00 96.44 405 GLU A N 1
ATOM 3115 C CA . GLU A 1 405 ? 17.613 -28.613 -26.339 1.00 96.44 405 GLU A CA 1
ATOM 3116 C C . GLU A 1 405 ? 16.453 -29.484 -25.834 1.00 96.44 405 GLU A C 1
ATOM 3118 O O . GLU A 1 405 ? 15.688 -29.038 -24.975 1.00 96.44 405 GLU A O 1
ATOM 3123 N N . PRO A 1 406 ? 16.274 -30.716 -26.358 1.00 96.25 406 PRO A N 1
ATOM 3124 C CA . PRO A 1 406 ? 15.205 -31.591 -25.897 1.00 96.25 406 PRO A CA 1
ATOM 3125 C C . PRO A 1 406 ? 15.225 -31.800 -24.376 1.00 96.25 406 PRO A C 1
ATOM 3127 O O . PRO A 1 406 ? 16.251 -32.191 -23.817 1.00 96.25 406 PRO A O 1
ATOM 3130 N N . GLY A 1 407 ? 14.085 -31.566 -23.727 1.00 93.62 407 GLY A N 1
ATOM 3131 C CA . GLY A 1 407 ? 13.916 -31.634 -22.273 1.00 93.62 407 GLY A CA 1
ATOM 3132 C C . GLY A 1 407 ? 14.120 -30.313 -21.524 1.00 93.62 407 GLY A C 1
ATOM 3133 O O . GLY A 1 407 ? 13.903 -30.293 -20.316 1.00 93.62 407 GLY A O 1
ATOM 3134 N N . VAL A 1 408 ? 14.509 -29.221 -22.195 1.00 95.69 408 VAL A N 1
ATOM 3135 C CA . VAL A 1 408 ? 14.452 -27.874 -21.598 1.00 95.69 408 VAL A CA 1
ATOM 3136 C C . VAL A 1 408 ? 12.987 -27.460 -21.467 1.00 95.69 408 VAL A C 1
ATOM 3138 O O . VAL A 1 408 ? 12.257 -27.456 -22.457 1.00 95.69 408 VAL A O 1
ATOM 3141 N N . GLU A 1 409 ? 12.562 -27.107 -20.257 1.00 97.00 409 GLU A N 1
ATOM 3142 C CA . GLU A 1 409 ? 11.236 -26.541 -20.001 1.00 97.00 409 GLU A CA 1
ATOM 3143 C C . GLU A 1 409 ? 11.198 -25.086 -20.484 1.00 97.00 409 GLU A C 1
ATOM 3145 O O . GLU A 1 409 ? 12.069 -24.283 -20.136 1.00 97.00 409 GLU A O 1
ATOM 3150 N N . VAL A 1 410 ? 10.193 -24.738 -21.283 1.00 94.75 410 VAL A N 1
ATOM 3151 C CA . VAL A 1 410 ? 9.973 -23.389 -21.823 1.00 94.75 410 VAL A CA 1
ATOM 3152 C C . VAL A 1 410 ? 8.516 -22.976 -21.648 1.00 94.75 410 VAL A C 1
ATOM 3154 O O . VAL A 1 410 ? 7.638 -23.826 -21.520 1.00 94.75 410 VAL A O 1
ATOM 3157 N N . VAL A 1 411 ? 8.249 -21.671 -21.680 1.00 92.75 411 VAL A N 1
ATOM 3158 C CA . VAL A 1 411 ? 6.882 -21.133 -21.709 1.00 92.75 411 VAL A CA 1
ATOM 3159 C C . VAL A 1 411 ? 6.469 -20.889 -23.161 1.00 92.75 411 VAL A C 1
ATOM 3161 O O . VAL A 1 411 ? 7.115 -20.121 -23.879 1.00 92.75 411 VAL A O 1
ATOM 3164 N N . ASN A 1 412 ? 5.414 -21.563 -23.618 1.00 91.06 412 ASN A N 1
ATOM 3165 C CA . ASN A 1 412 ? 4.921 -21.434 -24.992 1.00 91.06 412 ASN A CA 1
ATOM 3166 C C . ASN A 1 412 ? 4.080 -20.152 -25.201 1.00 91.06 412 ASN A C 1
ATOM 3168 O O . ASN A 1 412 ? 3.856 -19.363 -24.282 1.00 91.06 412 ASN A O 1
ATOM 3172 N N . VAL A 1 413 ? 3.594 -19.934 -26.430 1.00 91.94 413 VAL A N 1
ATOM 3173 C CA . VAL A 1 413 ? 2.720 -18.787 -26.767 1.00 91.94 413 VAL A CA 1
ATOM 3174 C C . VAL A 1 413 ? 1.426 -18.725 -25.939 1.00 91.94 413 VAL A C 1
ATOM 3176 O O . VAL A 1 413 ? 0.912 -17.632 -25.704 1.00 91.94 413 VAL A O 1
ATOM 3179 N N . ASP A 1 414 ? 0.937 -19.872 -25.465 1.00 87.75 414 ASP A N 1
ATOM 3180 C CA . ASP A 1 414 ? -0.275 -20.015 -24.651 1.00 87.75 414 ASP A CA 1
ATOM 3181 C C . ASP A 1 414 ? 0.003 -19.868 -23.138 1.00 87.75 414 ASP A C 1
ATOM 3183 O O . ASP A 1 414 ? -0.893 -20.056 -22.315 1.00 87.75 414 ASP A O 1
ATOM 3187 N N . ASN A 1 415 ? 1.231 -19.476 -22.773 1.00 84.25 415 ASN A N 1
ATOM 3188 C CA . ASN A 1 415 ? 1.704 -19.291 -21.402 1.00 84.25 415 ASN A CA 1
ATOM 3189 C C . ASN A 1 415 ? 1.724 -20.588 -20.566 1.00 84.25 415 ASN A C 1
ATOM 3191 O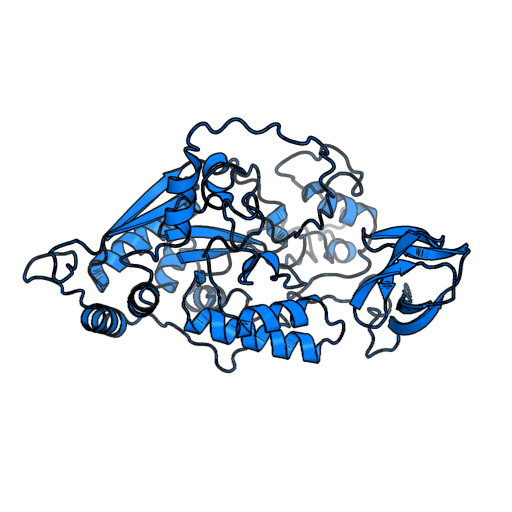 O . ASN A 1 415 ? 1.568 -20.558 -19.344 1.00 84.25 415 ASN A O 1
ATOM 3195 N N . GLU A 1 416 ? 1.911 -21.731 -21.228 1.00 90.69 416 GLU A N 1
ATOM 3196 C CA . GLU A 1 416 ? 2.053 -23.044 -20.600 1.00 90.69 416 GLU A CA 1
ATOM 3197 C C . GLU A 1 416 ? 3.531 -23.442 -20.519 1.00 90.69 416 GLU A C 1
ATOM 3199 O O . GLU A 1 416 ? 4.271 -23.323 -21.500 1.00 90.69 416 GLU A O 1
ATOM 3204 N N . THR A 1 417 ? 3.943 -23.968 -19.365 1.00 95.19 417 THR A N 1
ATOM 3205 C CA . THR A 1 417 ? 5.257 -24.597 -19.194 1.00 95.19 417 THR A CA 1
ATOM 3206 C C . THR A 1 417 ? 5.249 -25.978 -19.837 1.00 95.19 417 THR A C 1
ATOM 3208 O O . THR A 1 417 ? 4.464 -26.845 -19.442 1.00 95.19 417 THR A O 1
ATOM 3211 N N . VAL A 1 418 ? 6.105 -26.174 -20.839 1.00 95.06 418 VAL A N 1
ATOM 3212 C CA . VAL A 1 418 ? 6.207 -27.424 -21.594 1.00 95.06 418 VAL A CA 1
ATOM 3213 C C . VAL A 1 418 ? 7.667 -27.824 -21.838 1.00 95.06 418 VAL A C 1
ATOM 3215 O O . VAL A 1 418 ? 8.495 -26.955 -22.136 1.00 95.06 418 VAL A O 1
ATOM 3218 N N . PRO A 1 419 ? 7.996 -29.130 -21.808 1.00 96.31 419 PRO A N 1
ATOM 3219 C CA . PRO A 1 419 ? 9.296 -29.607 -22.251 1.00 96.31 419 PRO A CA 1
ATOM 3220 C C . PRO A 1 419 ? 9.423 -29.435 -23.763 1.00 96.31 419 PRO A C 1
ATOM 3222 O O . PRO A 1 419 ? 8.530 -29.792 -24.537 1.00 96.31 419 PRO A O 1
ATOM 3225 N N . PHE A 1 420 ? 10.568 -28.936 -24.214 1.00 96.44 420 PHE A N 1
ATOM 3226 C CA . PHE A 1 420 ? 10.888 -28.924 -25.631 1.00 96.44 420 PHE A CA 1
ATOM 3227 C C . PHE A 1 420 ? 11.161 -30.352 -26.124 1.00 96.44 420 PHE A C 1
ATOM 3229 O O . PHE A 1 420 ? 12.065 -31.027 -25.640 1.00 96.44 420 PHE A O 1
ATOM 3236 N N . GLU A 1 421 ? 10.406 -30.821 -27.116 1.00 95.50 421 GLU A N 1
ATOM 3237 C CA . GLU A 1 421 ? 10.482 -32.208 -27.615 1.00 95.50 421 GLU A CA 1
ATOM 3238 C C . GLU A 1 421 ? 11.458 -32.384 -28.801 1.00 95.50 421 GLU A C 1
ATOM 3240 O O . GLU A 1 421 ? 11.590 -33.475 -29.357 1.00 95.50 421 GLU A O 1
ATOM 3245 N N . GLY A 1 422 ? 12.160 -31.319 -29.210 1.00 91.44 422 GLY A N 1
ATOM 3246 C CA . GLY A 1 422 ? 13.105 -31.333 -30.337 1.00 91.44 422 GLY A CA 1
ATOM 3247 C C . GLY A 1 422 ? 12.525 -30.897 -31.687 1.00 91.44 422 GLY A C 1
ATOM 3248 O O . GLY A 1 422 ? 13.290 -30.687 -32.627 1.00 91.44 422 GLY A O 1
ATOM 3249 N N . GLU A 1 423 ? 11.207 -30.723 -31.779 1.00 93.88 423 GLU A N 1
ATOM 3250 C CA . GLU A 1 423 ? 10.524 -30.121 -32.931 1.00 93.88 423 GLU A CA 1
ATOM 3251 C C . GLU A 1 423 ? 10.267 -28.627 -32.676 1.00 93.88 423 GLU A C 1
ATOM 3253 O O . GLU A 1 423 ? 10.058 -28.262 -31.519 1.00 93.88 423 GLU A O 1
ATOM 3258 N N . PRO A 1 424 ? 10.253 -27.762 -33.711 1.00 95.56 424 PRO A N 1
ATOM 3259 C CA . PRO A 1 424 ? 10.036 -26.328 -33.531 1.00 95.56 424 PRO A CA 1
ATOM 3260 C C . PRO A 1 424 ? 8.763 -25.995 -32.737 1.00 95.56 424 PRO A C 1
ATOM 3262 O O . PRO A 1 424 ? 7.717 -26.620 -32.931 1.00 95.56 424 PRO A O 1
ATOM 3265 N N . ILE A 1 425 ? 8.852 -24.992 -31.861 1.00 95.31 425 ILE A N 1
ATOM 3266 C CA . ILE A 1 425 ? 7.761 -24.540 -30.987 1.00 95.31 425 ILE A CA 1
ATOM 3267 C C . ILE A 1 425 ? 7.561 -23.028 -31.120 1.00 95.31 425 ILE A C 1
ATOM 3269 O O . ILE A 1 425 ? 8.507 -22.284 -31.368 1.00 95.31 425 ILE A O 1
ATOM 3273 N N . MET A 1 426 ? 6.321 -22.563 -30.962 1.00 96.19 426 MET A N 1
ATOM 3274 C CA . MET A 1 426 ? 6.003 -21.135 -30.962 1.00 96.19 426 MET A CA 1
ATOM 3275 C C . MET A 1 426 ? 6.179 -20.547 -29.559 1.00 96.19 426 MET A C 1
ATOM 3277 O O . MET A 1 426 ? 5.579 -21.036 -28.598 1.00 96.19 426 MET A O 1
ATOM 3281 N N . MET A 1 427 ? 6.952 -19.469 -29.457 1.00 94.69 427 MET A N 1
ATOM 3282 C CA . MET A 1 427 ? 7.196 -18.723 -28.220 1.00 94.69 427 MET A CA 1
ATOM 3283 C C . MET A 1 427 ? 6.961 -17.226 -28.431 1.00 94.69 427 MET A C 1
ATOM 3285 O O . MET A 1 427 ? 7.015 -16.725 -29.555 1.00 94.69 427 MET A O 1
ATOM 3289 N N . ASN A 1 428 ? 6.709 -16.503 -27.342 1.00 91.88 428 ASN A N 1
ATOM 3290 C CA . ASN A 1 428 ? 6.636 -15.045 -27.363 1.00 91.88 428 ASN A CA 1
ATOM 3291 C C . ASN A 1 428 ? 8.048 -14.440 -27.282 1.00 91.88 428 ASN A C 1
ATOM 3293 O O . ASN A 1 428 ? 8.851 -14.828 -26.435 1.00 91.88 428 ASN A O 1
ATOM 3297 N N . GLN A 1 429 ? 8.344 -13.468 -28.143 1.00 91.94 429 GLN A N 1
ATOM 3298 C CA . GLN A 1 429 ? 9.581 -12.693 -28.150 1.00 91.94 429 GLN A CA 1
ATOM 3299 C C . GLN A 1 429 ? 9.263 -11.217 -27.915 1.00 91.94 429 GLN A C 1
ATOM 3301 O O . GLN A 1 429 ? 8.589 -10.580 -28.724 1.00 91.94 429 GLN A O 1
ATOM 3306 N N . LEU A 1 430 ? 9.796 -10.669 -26.822 1.00 92.12 430 LEU A N 1
ATOM 3307 C CA . LEU A 1 430 ? 9.808 -9.235 -26.557 1.00 92.12 430 LEU A CA 1
ATOM 3308 C C . LEU A 1 430 ? 11.102 -8.628 -27.117 1.00 92.12 430 LEU A C 1
ATOM 3310 O O . LEU A 1 430 ? 12.195 -8.955 -26.653 1.00 92.12 430 LEU A O 1
ATOM 3314 N N . SER A 1 431 ? 10.981 -7.728 -28.090 1.00 93.25 431 SER A N 1
ATOM 3315 C CA . SER A 1 431 ? 12.097 -6.932 -28.613 1.00 93.25 431 SER A CA 1
ATOM 3316 C C . SER A 1 431 ? 11.946 -5.480 -28.183 1.00 93.25 431 SER A C 1
ATOM 3318 O O . SER A 1 431 ? 10.904 -4.877 -28.423 1.00 93.25 431 SER A O 1
ATOM 3320 N N . VAL A 1 432 ? 12.987 -4.909 -27.571 1.00 93.94 432 VAL A N 1
ATOM 3321 C CA . VAL A 1 432 ? 12.985 -3.546 -27.011 1.00 93.94 432 VAL A CA 1
ATOM 3322 C C . VAL A 1 432 ? 14.175 -2.758 -27.560 1.00 93.94 432 VAL A C 1
ATOM 3324 O O . VAL A 1 432 ? 15.309 -3.236 -27.520 1.00 93.94 432 VAL A O 1
ATOM 3327 N N . THR A 1 433 ? 13.931 -1.550 -28.068 1.00 92.50 433 THR A N 1
ATOM 3328 C CA . THR A 1 433 ? 14.952 -0.668 -28.652 1.00 92.50 433 THR A CA 1
ATOM 3329 C C . THR A 1 433 ? 15.142 0.574 -27.788 1.00 92.50 433 THR A C 1
ATOM 3331 O O . THR A 1 433 ? 14.247 1.404 -27.683 1.00 92.50 433 THR A O 1
ATOM 3334 N N . PHE A 1 434 ? 16.330 0.732 -27.203 1.00 90.50 434 PHE A N 1
ATOM 3335 C CA . PHE A 1 434 ? 16.686 1.901 -26.396 1.00 90.50 434 PHE A CA 1
ATOM 3336 C C . PHE A 1 434 ? 17.499 2.902 -27.223 1.00 90.50 434 PHE A C 1
ATOM 3338 O O . PHE A 1 434 ? 18.585 2.579 -27.707 1.00 90.50 434 PHE A O 1
ATOM 3345 N N . GLU A 1 435 ? 16.993 4.128 -27.357 1.00 89.06 435 GLU A N 1
ATOM 3346 C CA . GLU A 1 435 ? 17.667 5.223 -28.060 1.00 89.06 435 GLU A CA 1
ATOM 3347 C C . GLU A 1 435 ? 18.112 6.302 -27.062 1.00 89.06 435 GLU A C 1
ATOM 3349 O O . GLU A 1 435 ? 17.276 6.923 -26.406 1.00 89.06 435 GLU A O 1
ATOM 3354 N N . TYR A 1 436 ? 19.423 6.536 -26.962 1.00 86.19 436 TYR A N 1
ATOM 3355 C CA . TYR A 1 436 ? 20.039 7.495 -26.034 1.00 86.19 436 TYR A CA 1
ATOM 3356 C C . TYR A 1 436 ? 20.338 8.843 -26.710 1.00 86.19 436 TYR A C 1
ATOM 3358 O O . TYR A 1 436 ? 20.600 8.878 -27.916 1.00 86.19 436 TYR A O 1
ATOM 3366 N N . VAL A 1 437 ? 20.288 9.930 -25.929 1.00 81.06 437 VAL A N 1
ATOM 3367 C CA . VAL A 1 437 ? 20.518 11.327 -26.368 1.00 81.06 437 VAL A CA 1
ATOM 3368 C C . VAL A 1 437 ? 22.001 11.656 -26.534 1.00 81.06 437 VAL A C 1
ATOM 3370 O O . VAL A 1 437 ? 22.819 11.182 -25.711 1.00 81.06 437 VAL A O 1
#

Foldseek 3Di:
DEAEAAFFLQCLQDPPVQPPDDPELDDDPPLPPDDDDDDDDDDDDDDPCPVQQVVLVDQDPQLNDLLLLLLLLQLDQLLVLCCQLVVPDDSVRSVQFFDLFPDRPLALLDDPPLFDGRHNHLVSSQVSCVVVQWDADPPHQFTAHPVRDTLEFEEEEEPPPSCVRSVVVSQVSCRNSHRHHYHYDYHGPCQCVPCPHNLLSLPGRYYYGYYYAALQPQDLLQQAQVNDQGVVVVSHGRVSLNDHDPLLNVLNVQLVPDLDSVSNSVSSHSNSNVCSSSSSYHHRTYDDDDDDDDPQKPPQDDASHFHSLQRVLRIDGNVRDPDDDDDGPDDFPDLPVVPGPNVVSVSVVSVVVVHDQWGCHSSHTAGDQFPGFQGVVVPQKDKDKDKDAAQDFDQFPSGDGDGQDFQGWHQAPVRDTDGDHRDIGIHIDMDGHTHGD